Protein AF-A0AAD2HYV8-F1 (afdb_monomer_lite)

Sequence (454 aa):
ITWHCVPSVLLSLTHALSFTTLLLIHSFTIISLTLAAILPLAHAAAHLPRTGLDARPHAATNVCACIGGVIRVDGTDCGTLEPESLCACVSTVADAVASVSLAPIKAALAVGGAAAEAELVASLTAKIQSSPKKRTCAHPPHSVPVCSHEDLCGFTCRSGFELSNGLCFPVAASTGADAAVDAVDAVAAVAASVDASTSVAVSVAANVCACVSGPLSVKGKSCGSIAPEDELCACVGALAGVVAKSALAPIKVALSLASEADVVASLTAMISATAEGERKKTCSFPAHAVSSCSPKNICGFSCLSGFKLANGVCVAVDADVGTAVSLAGNVCGCISGPVSVRGNDCGSIPPAQELCTCVSSLSGLVAVSTLAPIQAARSFAADVEIVASLTAMIAAAHESDRQTCTFPAHATPSCSRENLCGFTCLPGHKLHAGLCVDGGLLGLGFGLGFGISL

Radius of gyration: 34.09 Å; chains: 1; bounding box: 91×84×114 Å

Secondary structure (DSSP, 8-state):
--SSSSHHHHHHHHHHHHHHHHHHHHHHHHHHHHHHHHHHHHHHHT-----SSS----PEEEEEEEEEEEEEETTEEEEEEEEEEEEEEGGGHHHHHHH---HHHHHHHHHHHHHHHHHHHHHHHHHHHH-TT-EEEEEPTTEEE---SS-TT-EEEPTTEEEETTEEEE-------TTSSSSTTTHHHHTTS-------------EEEEEE-EEEEETTEEEEEE-TTS-EEEEGGGHHHHHHH---HHHHHHHHHS-HHHHHHHHHHHHHHSPSBTTEEEE---TTEEE--BTTBTT-EEEPTTEEEETTEEEETTS-TTS----S-EEEEEE-EEEEETTEEEEEE-GGG-EEEEGGGHHHHHHH---HHHHHHHTTS-HHHHHHHHHHHHHHS-GGGEEEE---TTEEE---SS-TT-EEEPTTEEEETTEEEETTTTTSS---------

pLDDT: mean 81.9, std 19.96, range [27.5, 98.06]

Foldseek 3Di:
DPDPPPPVVVVVVVVVVVVVVVVVVVVVVVVVVVVVVVVVVVVVVVPDPPPDDPPQPFFDKWKKFQFWAFQDFPNDTLDTGDGSNDIDILVCLLVCLVPPPDNSSVSQCVPPPPSSSVRSSVRVSVRSVPPPGMDTEGAAPQWDADADPVHRRDIDGHPQWDDDPRHTHGDDPPPPPPVPPPCPVVVVVPVVDDPDDDDPDPDLDFWKWFFFWFWQDFPNHTLGTQDPVNTDTDTLVCQLVCLVPPPDSSSVSVVVVDPSVRSSVSVVVRSVPDDPDLGIDGEGAAPQWDQPADSVHSNDTAGHPQWHDDPRHTDGPVPPLVQWPQPQFWKKFWFWFWQDFPNDTLDIRHPVRTDTGTLVCQLVCLVDPPPSSSVSCVVPDDSVRSSVSVVVRSVPDDPLGMDGEGAGPQWDADADSVRSRDTDGHPQFDDDPRHTHGPVPVPPPDPDDDDDDD

Structure (mmCIF, N/CA/C/O backbone):
data_AF-A0AAD2HYV8-F1
#
_entry.id   AF-A0AAD2HYV8-F1
#
loop_
_atom_site.group_PDB
_atom_site.id
_atom_site.type_symbol
_atom_site.label_atom_id
_atom_site.label_alt_id
_atom_site.label_comp_id
_atom_site.label_asym_id
_atom_site.label_entity_id
_atom_site.label_seq_id
_atom_site.pdbx_PDB_ins_code
_atom_site.Cartn_x
_atom_site.Cartn_y
_atom_site.Cartn_z
_atom_site.occupancy
_atom_site.B_iso_or_equiv
_atom_site.auth_seq_id
_atom_site.auth_comp_id
_atom_site.auth_asym_id
_atom_site.auth_atom_id
_atom_site.pdbx_PDB_model_num
ATOM 1 N N . ILE A 1 1 ? 42.297 -59.292 -77.926 1.00 52.31 1 ILE A N 1
ATOM 2 C CA . ILE A 1 1 ? 40.988 -58.836 -77.383 1.00 52.31 1 ILE A CA 1
ATOM 3 C C . ILE A 1 1 ? 41.038 -58.553 -75.866 1.00 52.31 1 ILE A C 1
ATOM 5 O O . ILE A 1 1 ? 40.047 -58.130 -75.300 1.00 52.31 1 ILE A O 1
ATOM 9 N N . THR A 1 2 ? 42.189 -58.629 -75.188 1.00 48.88 2 THR A N 1
ATOM 10 C CA . THR A 1 2 ? 42.237 -58.474 -73.718 1.00 48.88 2 THR A CA 1
ATOM 11 C C . THR A 1 2 ? 43.272 -57.463 -73.217 1.00 48.88 2 THR A C 1
ATOM 13 O O . THR A 1 2 ? 43.989 -57.787 -72.292 1.00 48.88 2 THR A O 1
ATOM 16 N N . TRP A 1 3 ? 43.387 -56.250 -73.780 1.00 48.12 3 TRP A N 1
ATOM 17 C CA . TRP A 1 3 ? 44.307 -55.227 -73.217 1.00 48.12 3 TRP A CA 1
ATOM 18 C C . TRP A 1 3 ? 43.828 -53.757 -73.290 1.00 48.12 3 TRP A C 1
ATOM 20 O O . TRP A 1 3 ? 44.603 -52.849 -73.008 1.00 48.12 3 TRP A O 1
ATOM 30 N N . HIS A 1 4 ? 42.550 -53.482 -73.591 1.00 49.81 4 HIS A N 1
ATOM 31 C CA . HIS A 1 4 ? 42.052 -52.096 -73.734 1.00 49.81 4 HIS A CA 1
ATOM 32 C C . HIS A 1 4 ? 40.896 -51.671 -72.806 1.00 49.81 4 HIS A C 1
ATOM 34 O O . HIS A 1 4 ? 40.337 -50.599 -72.999 1.00 49.81 4 HIS A O 1
ATOM 40 N N . CYS A 1 5 ? 40.579 -52.424 -71.745 1.00 50.94 5 CYS A N 1
ATOM 41 C CA . CYS A 1 5 ? 39.487 -52.068 -70.815 1.00 50.94 5 CYS A CA 1
ATOM 42 C C . CYS A 1 5 ? 39.925 -51.786 -69.365 1.00 50.94 5 CYS A C 1
ATOM 44 O O . CYS A 1 5 ? 39.102 -51.843 -68.458 1.00 50.94 5 CYS A O 1
ATOM 46 N N . VAL A 1 6 ? 41.202 -51.483 -69.117 1.00 53.66 6 VAL A N 1
ATOM 47 C CA . VAL A 1 6 ? 41.720 -51.247 -67.753 1.00 53.66 6 VAL A CA 1
ATOM 48 C C . VAL A 1 6 ? 41.729 -49.768 -67.291 1.00 53.66 6 VAL A C 1
ATOM 50 O O . VAL A 1 6 ? 41.527 -49.545 -66.096 1.00 53.66 6 VAL A O 1
ATOM 53 N N . PRO A 1 7 ? 41.876 -48.721 -68.139 1.00 54.72 7 PRO A N 1
ATOM 54 C CA . PRO A 1 7 ? 42.075 -47.365 -67.608 1.00 54.72 7 PRO A CA 1
ATOM 55 C C . PRO A 1 7 ? 40.797 -46.707 -67.053 1.00 54.72 7 PRO A C 1
ATOM 57 O O . PRO A 1 7 ? 40.880 -45.894 -66.136 1.00 54.72 7 PRO A O 1
ATOM 60 N N . SER A 1 8 ? 39.607 -47.081 -67.534 1.00 55.28 8 SER A N 1
ATOM 61 C CA . SER A 1 8 ? 38.344 -46.465 -67.088 1.00 55.28 8 SER A CA 1
ATOM 62 C C . SER A 1 8 ? 37.888 -46.935 -65.700 1.00 55.28 8 SER A C 1
ATOM 64 O O . SER A 1 8 ? 37.249 -46.178 -64.970 1.00 55.28 8 SER A O 1
ATOM 66 N N . VAL A 1 9 ? 38.245 -48.162 -65.307 1.00 56.88 9 VAL A N 1
ATOM 67 C CA . VAL A 1 9 ? 37.869 -48.723 -63.998 1.00 56.88 9 VAL A CA 1
ATOM 68 C C . VAL A 1 9 ? 38.744 -48.140 -62.886 1.00 56.88 9 VAL A C 1
ATOM 70 O O . VAL A 1 9 ? 38.232 -47.779 -61.829 1.00 56.88 9 VAL A O 1
ATOM 73 N N . LEU A 1 10 ? 40.042 -47.948 -63.144 1.00 57.34 10 LEU A N 1
ATOM 74 C CA . LEU A 1 10 ? 40.961 -47.323 -62.186 1.00 57.34 10 LEU A CA 1
ATOM 75 C C . LEU A 1 10 ? 40.624 -45.847 -61.927 1.00 57.34 10 LEU A C 1
ATOM 77 O O . LEU A 1 10 ? 40.720 -45.401 -60.787 1.00 57.34 10 LEU A O 1
ATOM 81 N N . LEU A 1 11 ? 40.159 -45.110 -62.944 1.00 61.50 11 LEU A N 1
ATOM 82 C CA . LEU A 1 11 ? 39.772 -43.703 -62.791 1.00 61.50 11 LEU A CA 1
ATOM 83 C C . LEU A 1 11 ? 38.451 -43.517 -62.019 1.00 61.50 11 LEU A C 1
ATOM 85 O O . LEU A 1 11 ? 38.275 -42.512 -61.332 1.00 61.50 11 LEU A O 1
ATOM 89 N N . SER A 1 12 ? 37.526 -44.480 -62.098 1.00 60.19 12 SER A N 1
ATOM 90 C CA . SER A 1 12 ? 36.314 -44.466 -61.261 1.00 60.19 12 SER A CA 1
ATOM 91 C C . SER A 1 12 ? 36.615 -44.835 -59.810 1.00 60.19 12 SER A C 1
ATOM 93 O O . SER A 1 12 ? 36.029 -44.258 -58.894 1.00 60.19 12 SER A O 1
ATOM 95 N N . LEU A 1 13 ? 37.563 -45.752 -59.579 1.00 62.78 13 LEU A N 1
ATOM 96 C CA . LEU A 1 13 ? 37.940 -46.154 -58.224 1.00 62.78 13 LEU A CA 1
ATOM 97 C C . LEU A 1 13 ? 38.614 -45.012 -57.447 1.00 62.78 13 LEU A C 1
ATOM 99 O O . LEU A 1 13 ? 38.342 -44.832 -56.262 1.00 62.78 13 LEU A O 1
ATOM 103 N N . THR A 1 14 ? 39.451 -44.204 -58.105 1.00 67.31 14 THR A N 1
ATOM 104 C CA . THR A 1 14 ? 40.120 -43.063 -57.457 1.00 67.31 14 THR A CA 1
ATOM 105 C C . THR A 1 14 ? 39.146 -41.948 -57.078 1.00 67.31 14 THR A C 1
ATOM 107 O O . THR A 1 14 ? 39.266 -41.386 -55.989 1.00 67.31 14 THR A O 1
ATOM 110 N N . HIS A 1 15 ? 38.126 -41.676 -57.899 1.00 71.00 15 HIS A N 1
ATOM 111 C CA . HIS A 1 15 ? 37.078 -40.709 -57.552 1.00 71.00 15 HIS A CA 1
ATOM 112 C C . HIS A 1 15 ? 36.186 -41.198 -56.404 1.00 71.00 15 HIS A C 1
ATOM 114 O O . HIS A 1 15 ? 35.858 -40.417 -55.511 1.00 71.00 15 HIS A O 1
ATOM 120 N N . ALA A 1 16 ? 35.852 -42.492 -56.368 1.00 68.25 16 ALA A N 1
ATOM 121 C CA . ALA A 1 16 ? 35.064 -43.067 -55.277 1.00 68.25 16 ALA A CA 1
ATOM 122 C C . ALA A 1 16 ? 35.803 -43.001 -53.926 1.00 68.25 16 ALA A C 1
ATOM 124 O O . ALA A 1 16 ? 35.199 -42.664 -52.903 1.00 68.25 16 ALA A O 1
ATOM 125 N N . LEU A 1 17 ? 37.118 -43.253 -53.924 1.00 72.06 17 LEU A N 1
ATOM 126 C CA . LEU A 1 17 ? 37.965 -43.164 -52.727 1.00 72.06 17 LEU A CA 1
ATOM 127 C C . LEU A 1 17 ? 38.175 -41.714 -52.260 1.00 72.06 17 LEU A C 1
ATOM 129 O O . LEU A 1 17 ? 38.188 -41.444 -51.057 1.00 72.06 17 LEU A O 1
ATOM 133 N N . SER A 1 18 ? 38.279 -40.760 -53.190 1.00 73.62 18 SER A N 1
ATOM 134 C CA . SER A 1 18 ? 38.386 -39.335 -52.850 1.00 73.62 18 SER A CA 1
ATOM 135 C C . SER A 1 18 ? 37.094 -38.774 -52.250 1.00 73.62 18 SER A C 1
ATOM 137 O O . SER A 1 18 ? 37.146 -37.900 -51.390 1.00 73.62 18 SER A O 1
ATOM 139 N N . PHE A 1 19 ? 35.930 -39.263 -52.680 1.00 74.31 19 PHE A N 1
ATOM 140 C CA . PHE A 1 19 ? 34.647 -38.776 -52.173 1.00 74.31 19 PHE A CA 1
ATOM 141 C C . PHE A 1 19 ? 34.331 -39.331 -50.777 1.00 74.31 19 PHE A C 1
ATOM 143 O O . PHE A 1 19 ? 33.863 -38.608 -49.897 1.00 74.31 19 PHE A O 1
ATOM 150 N N . THR A 1 20 ? 34.654 -40.604 -50.538 1.00 78.00 20 THR A N 1
ATOM 151 C CA . THR A 1 20 ? 34.479 -41.236 -49.219 1.00 78.00 20 THR A CA 1
ATOM 152 C C . THR A 1 20 ? 35.410 -40.649 -48.162 1.00 78.00 20 THR A C 1
ATOM 154 O O . THR A 1 20 ? 34.986 -40.439 -47.026 1.00 78.00 20 THR A O 1
ATOM 157 N N . THR A 1 21 ? 36.647 -40.303 -48.523 1.00 79.44 21 THR A N 1
ATOM 158 C CA . THR A 1 21 ? 37.570 -39.613 -47.606 1.00 79.44 21 THR A CA 1
ATOM 159 C C . THR A 1 21 ? 37.091 -38.205 -47.250 1.00 79.44 21 THR A C 1
ATOM 161 O O . THR A 1 21 ? 37.141 -37.828 -46.080 1.00 79.44 21 THR A O 1
ATOM 164 N N . LEU A 1 22 ? 36.535 -37.453 -48.204 1.00 78.06 22 LEU A N 1
ATOM 165 C CA . LEU A 1 22 ? 35.983 -36.118 -47.942 1.00 78.06 22 LEU A CA 1
ATOM 166 C C . LEU A 1 22 ? 34.762 -36.151 -47.008 1.00 78.06 22 LEU A C 1
ATOM 168 O O . LEU A 1 22 ? 34.656 -35.320 -46.103 1.00 78.06 22 LEU A O 1
ATOM 172 N N . LEU A 1 23 ? 33.880 -37.142 -47.179 1.00 78.69 23 LEU A N 1
ATOM 173 C CA . LEU A 1 23 ? 32.728 -37.361 -46.298 1.00 78.69 23 LEU A CA 1
ATOM 174 C C . LEU A 1 23 ? 33.149 -37.737 -44.873 1.00 78.69 23 LEU A C 1
ATOM 176 O O . LEU A 1 23 ? 32.560 -37.243 -43.911 1.00 78.69 23 LEU A O 1
ATOM 180 N N . LEU A 1 24 ? 34.193 -38.556 -44.716 1.00 81.88 24 LEU A N 1
ATOM 181 C CA . LEU A 1 24 ? 34.731 -38.900 -43.397 1.00 81.88 24 LEU A CA 1
ATOM 182 C C . LEU A 1 24 ? 35.338 -37.680 -42.691 1.00 81.88 24 LEU A C 1
ATOM 184 O O . LEU A 1 24 ? 35.101 -37.494 -41.498 1.00 81.88 24 LEU A O 1
ATOM 188 N N . ILE A 1 25 ? 36.041 -36.808 -43.420 1.00 82.81 25 ILE A N 1
ATOM 189 C CA . ILE A 1 25 ? 36.602 -35.561 -42.870 1.00 82.81 25 ILE A CA 1
ATOM 190 C C . ILE A 1 25 ? 35.484 -34.590 -42.450 1.00 82.81 25 ILE A C 1
ATOM 192 O O . ILE A 1 25 ? 35.555 -34.000 -41.369 1.00 82.81 25 ILE A O 1
ATOM 196 N N . HIS A 1 26 ? 34.422 -34.457 -43.251 1.00 80.12 26 HIS A N 1
ATOM 197 C CA . HIS A 1 26 ? 33.252 -33.647 -42.883 1.00 80.12 26 HIS A CA 1
ATOM 198 C C . HIS A 1 26 ? 32.516 -34.213 -41.661 1.00 80.12 26 HIS A C 1
ATOM 200 O O . HIS A 1 26 ? 32.130 -33.472 -40.763 1.00 80.12 26 HIS A O 1
ATOM 206 N N . SER A 1 27 ? 32.388 -35.535 -41.570 1.00 79.31 27 SER A N 1
ATOM 207 C CA . SER A 1 27 ? 31.746 -36.183 -40.421 1.00 79.31 27 SER A CA 1
ATOM 208 C C . SER A 1 27 ? 32.544 -35.954 -39.131 1.00 79.31 27 SER A C 1
ATOM 210 O O . SER A 1 27 ? 31.972 -35.613 -38.097 1.00 79.31 27 SER A O 1
ATOM 212 N N . PHE A 1 28 ? 33.875 -36.064 -39.191 1.00 79.31 28 PHE A N 1
ATOM 213 C CA . PHE A 1 28 ? 34.749 -35.832 -38.037 1.00 79.31 28 PHE A CA 1
ATOM 214 C C . PHE A 1 28 ? 34.753 -34.375 -37.569 1.00 79.31 28 PHE A C 1
ATOM 216 O O . PHE A 1 28 ? 34.786 -34.116 -36.364 1.00 79.31 28 PHE A O 1
ATOM 223 N N . THR A 1 29 ? 34.702 -33.421 -38.499 1.00 77.69 29 THR A N 1
ATOM 224 C CA . THR A 1 29 ? 34.656 -31.990 -38.164 1.00 77.69 29 THR A CA 1
ATOM 225 C C . THR A 1 29 ? 33.322 -31.600 -37.538 1.00 77.69 29 THR A C 1
ATOM 227 O O . THR A 1 29 ? 33.330 -30.902 -36.526 1.00 77.69 29 THR A O 1
ATOM 230 N N . ILE A 1 30 ? 32.197 -32.125 -38.039 1.00 80.69 30 ILE A N 1
ATOM 231 C CA . ILE A 1 30 ? 30.873 -31.915 -37.431 1.00 80.69 30 ILE A CA 1
ATOM 232 C C . ILE A 1 30 ? 30.832 -32.497 -36.014 1.00 80.69 30 ILE A C 1
ATOM 234 O O . ILE A 1 30 ? 30.471 -31.780 -35.084 1.00 80.69 30 ILE A O 1
ATOM 238 N N . ILE A 1 31 ? 31.277 -33.748 -35.827 1.00 81.12 31 ILE A N 1
ATOM 239 C CA . ILE A 1 31 ? 31.290 -34.400 -34.507 1.00 81.12 31 ILE A CA 1
ATOM 240 C C . ILE A 1 31 ? 32.152 -33.604 -33.521 1.00 81.12 31 ILE A C 1
ATOM 242 O O . ILE A 1 31 ? 31.713 -33.346 -32.399 1.00 81.12 31 ILE A O 1
ATOM 246 N N . SER A 1 32 ? 33.335 -33.154 -33.948 1.00 75.75 32 SER A N 1
ATOM 247 C CA . SER A 1 32 ? 34.246 -32.363 -33.111 1.00 75.75 32 SER A CA 1
ATOM 248 C C . SER A 1 32 ? 33.650 -31.006 -32.721 1.00 75.75 32 SER A C 1
ATOM 250 O O . SER A 1 32 ? 33.804 -30.590 -31.573 1.00 75.75 32 SER A O 1
ATOM 252 N N . LEU A 1 33 ? 32.917 -30.344 -33.628 1.00 73.69 33 LEU A N 1
ATOM 253 C CA . LEU A 1 33 ? 32.222 -29.085 -33.335 1.00 73.69 33 LEU A CA 1
ATOM 254 C C . LEU A 1 33 ? 31.091 -29.283 -32.319 1.00 73.69 33 LEU A C 1
ATOM 256 O O . LEU A 1 33 ? 30.983 -28.516 -31.364 1.00 73.69 33 LEU A O 1
ATOM 260 N N . THR A 1 34 ? 30.280 -30.334 -32.479 1.00 73.88 34 THR A N 1
ATOM 261 C CA . THR A 1 34 ? 29.233 -30.665 -31.501 1.00 73.88 34 THR A CA 1
ATOM 262 C C . THR A 1 34 ? 29.820 -31.028 -30.141 1.00 73.88 34 THR A C 1
ATOM 264 O O . THR A 1 34 ? 29.310 -30.573 -29.122 1.00 73.88 34 THR A O 1
ATOM 267 N N . LEU A 1 35 ? 30.921 -31.782 -30.091 1.00 67.94 35 LEU A N 1
ATOM 268 C CA . LEU A 1 35 ? 31.543 -32.161 -28.822 1.00 67.94 35 LEU A CA 1
ATOM 269 C C . LEU A 1 35 ? 32.152 -30.948 -28.102 1.00 67.94 35 LEU A C 1
ATOM 271 O O . LEU A 1 35 ? 31.995 -30.819 -26.889 1.00 67.94 35 LEU A O 1
ATOM 275 N N . ALA A 1 36 ? 32.778 -30.030 -28.846 1.00 67.50 36 ALA A N 1
ATOM 276 C CA . ALA A 1 36 ? 33.325 -28.784 -28.311 1.00 67.50 36 ALA A CA 1
ATOM 277 C C . ALA A 1 36 ? 32.238 -27.820 -27.802 1.00 67.50 36 ALA A C 1
ATOM 279 O O . ALA A 1 36 ? 32.492 -27.070 -26.864 1.00 67.50 36 ALA A O 1
ATOM 280 N N . ALA A 1 37 ? 31.027 -27.867 -28.367 1.00 61.81 37 ALA A N 1
ATOM 281 C CA . ALA A 1 37 ? 29.888 -27.083 -27.891 1.00 61.81 37 ALA A CA 1
ATOM 282 C C . ALA A 1 37 ? 29.234 -27.677 -26.628 1.00 61.81 37 ALA A C 1
ATOM 284 O O . ALA A 1 37 ? 28.757 -26.931 -25.778 1.00 61.81 37 ALA A O 1
ATOM 285 N N . ILE A 1 38 ? 29.233 -29.005 -26.467 1.00 63.50 38 ILE A N 1
ATOM 286 C CA . ILE A 1 38 ? 28.561 -29.683 -25.341 1.00 63.50 38 ILE A CA 1
ATOM 287 C C . ILE A 1 38 ? 29.445 -29.725 -24.079 1.00 63.50 38 ILE A C 1
ATOM 289 O O . ILE A 1 38 ? 28.937 -29.626 -22.959 1.00 63.50 38 ILE A O 1
ATOM 293 N N . LEU A 1 39 ? 30.770 -29.824 -24.230 1.00 53.75 39 LEU A N 1
ATOM 294 C CA . LEU A 1 39 ? 31.708 -29.899 -23.101 1.00 53.75 39 LEU A CA 1
ATOM 295 C C . LEU A 1 39 ? 31.663 -28.698 -22.124 1.00 53.75 39 LEU A C 1
ATOM 297 O O . LEU A 1 39 ? 31.677 -28.942 -20.914 1.00 53.75 39 LEU A O 1
ATOM 301 N N . PRO A 1 40 ? 31.564 -27.426 -22.569 1.00 53.62 40 PRO A N 1
ATOM 302 C CA . PRO A 1 40 ? 31.455 -26.293 -21.649 1.00 53.62 40 PRO A CA 1
ATOM 303 C C . PRO A 1 40 ? 30.097 -26.227 -20.930 1.00 53.62 40 PRO A C 1
ATOM 305 O O . PRO A 1 40 ? 30.050 -25.769 -19.789 1.00 53.62 40 PRO A O 1
ATOM 308 N N . LEU A 1 41 ? 29.012 -26.752 -21.520 1.00 51.41 41 LEU A N 1
ATOM 309 C CA . LEU A 1 41 ? 27.714 -26.848 -20.836 1.00 51.41 41 LEU A CA 1
ATOM 310 C C . LEU A 1 41 ? 27.728 -27.896 -19.713 1.00 51.41 41 LEU A C 1
ATOM 312 O O . LEU A 1 41 ? 27.155 -27.667 -18.648 1.00 51.41 41 LEU A O 1
ATOM 316 N N . ALA A 1 42 ? 28.425 -29.018 -19.907 1.00 47.78 42 ALA A N 1
ATOM 317 C CA . ALA A 1 42 ? 28.565 -30.044 -18.873 1.00 47.78 42 ALA A CA 1
ATOM 318 C C . ALA A 1 42 ? 29.462 -29.587 -17.703 1.00 47.78 42 ALA A C 1
ATOM 320 O O . ALA A 1 42 ? 29.189 -29.927 -16.552 1.00 47.78 42 ALA A O 1
ATOM 321 N N . HIS A 1 43 ? 30.495 -28.777 -17.970 1.00 46.19 43 HIS A N 1
ATOM 322 C CA . HIS A 1 43 ? 31.354 -28.209 -16.921 1.00 46.19 43 HIS A CA 1
ATOM 323 C C . HIS A 1 43 ? 30.668 -27.088 -16.121 1.00 46.19 43 HIS A C 1
ATOM 325 O O . HIS A 1 43 ? 30.900 -26.972 -14.918 1.00 46.19 43 HIS A O 1
ATOM 331 N N . ALA A 1 44 ? 29.778 -26.307 -16.743 1.00 47.34 44 ALA A N 1
ATOM 332 C CA . ALA A 1 44 ? 28.995 -25.282 -16.048 1.00 47.34 44 ALA A CA 1
ATOM 333 C C . ALA A 1 44 ? 27.945 -25.879 -15.088 1.00 47.34 44 ALA A C 1
ATOM 335 O O . ALA A 1 44 ? 27.681 -25.309 -14.031 1.00 47.34 44 ALA A O 1
ATOM 336 N N . ALA A 1 45 ? 27.396 -27.059 -15.399 1.00 47.47 45 ALA A N 1
ATOM 337 C CA . ALA A 1 45 ? 26.436 -27.745 -14.530 1.00 47.47 45 ALA A CA 1
ATOM 338 C C . ALA A 1 45 ? 27.077 -28.380 -13.275 1.00 47.47 45 ALA A C 1
ATOM 340 O O . ALA A 1 45 ? 26.392 -28.584 -12.273 1.00 47.47 45 ALA A O 1
ATOM 341 N N . ALA A 1 46 ? 28.383 -28.671 -13.298 1.00 42.97 46 ALA A N 1
ATOM 342 C CA . ALA A 1 46 ? 29.084 -29.346 -12.201 1.00 42.97 46 ALA A CA 1
ATOM 343 C C . ALA A 1 46 ? 29.620 -28.401 -11.102 1.00 42.97 46 ALA A C 1
ATOM 345 O O . ALA A 1 46 ? 30.015 -28.873 -10.037 1.00 42.97 46 ALA A O 1
ATOM 346 N N . HIS A 1 47 ? 29.612 -27.080 -11.328 1.00 38.44 47 HIS A N 1
ATOM 347 C CA . HIS A 1 47 ? 30.217 -26.085 -10.429 1.00 38.44 47 HIS A CA 1
ATOM 348 C C . HIS A 1 47 ? 29.247 -25.034 -9.868 1.00 38.44 47 HIS A C 1
ATOM 350 O O . HIS A 1 47 ? 29.683 -23.974 -9.426 1.00 38.44 47 HIS A O 1
ATOM 356 N N . LEU A 1 48 ? 27.944 -25.325 -9.801 1.00 34.72 48 LEU A N 1
ATOM 357 C CA . LEU A 1 48 ? 27.037 -24.509 -8.987 1.00 34.72 48 LEU A CA 1
ATOM 358 C C . LEU A 1 48 ? 27.412 -24.662 -7.496 1.00 34.72 48 LEU A C 1
ATOM 360 O O . LEU A 1 48 ? 27.321 -25.772 -6.959 1.00 34.72 48 LEU A O 1
ATOM 364 N N . PRO A 1 49 ? 27.848 -23.590 -6.805 1.00 37.12 49 PRO A N 1
ATOM 365 C CA . PRO A 1 49 ? 28.185 -23.665 -5.394 1.00 37.12 49 PRO A CA 1
ATOM 366 C C . PRO A 1 49 ? 26.922 -23.981 -4.590 1.00 37.12 49 PRO A C 1
ATOM 368 O O . PRO A 1 49 ? 25.937 -23.246 -4.585 1.00 37.12 49 PRO A O 1
ATOM 371 N N . ARG A 1 50 ? 26.963 -25.113 -3.891 1.00 40.41 50 ARG A N 1
ATOM 372 C CA . ARG A 1 50 ? 25.897 -25.653 -3.041 1.00 40.41 50 ARG A CA 1
ATOM 373 C C . ARG A 1 50 ? 25.849 -24.930 -1.682 1.00 40.41 50 ARG A C 1
ATOM 375 O O . ARG A 1 50 ? 25.789 -25.575 -0.644 1.00 40.41 50 ARG A O 1
ATOM 382 N N . THR A 1 51 ? 25.927 -23.599 -1.675 1.00 39.25 51 THR A N 1
ATOM 383 C CA . THR A 1 51 ? 26.111 -22.765 -0.468 1.00 39.25 51 THR A CA 1
ATOM 384 C C . THR A 1 51 ? 24.878 -21.921 -0.126 1.00 39.25 51 THR A C 1
ATOM 386 O O . THR A 1 51 ? 25.010 -20.753 0.222 1.00 39.25 51 THR A O 1
ATOM 389 N N . GLY A 1 52 ? 23.670 -22.488 -0.238 1.00 39.06 52 GLY A N 1
ATOM 390 C CA . GLY A 1 52 ? 22.422 -21.760 0.054 1.00 39.06 52 GLY A CA 1
ATOM 391 C C . GLY A 1 52 ? 21.327 -22.547 0.780 1.00 39.06 52 GLY A C 1
ATOM 392 O O . GLY A 1 52 ? 20.250 -22.006 0.994 1.00 39.06 52 GLY A O 1
ATOM 393 N N . LEU A 1 53 ? 21.562 -23.808 1.160 1.00 39.88 53 LEU A N 1
ATOM 394 C CA . LEU A 1 53 ? 20.516 -24.684 1.718 1.00 39.88 53 LEU A CA 1
ATOM 395 C C . LEU A 1 53 ? 20.476 -24.761 3.255 1.00 39.88 53 LEU A C 1
ATOM 397 O O . LEU A 1 53 ? 19.551 -25.368 3.787 1.00 39.88 53 LEU A O 1
ATOM 401 N N . ASP A 1 54 ? 21.409 -24.118 3.967 1.00 37.19 54 ASP A N 1
ATOM 402 C CA . ASP A 1 54 ? 21.512 -24.247 5.433 1.00 37.19 54 ASP A CA 1
ATOM 403 C C . ASP A 1 54 ? 21.076 -23.014 6.240 1.00 37.19 54 ASP A C 1
ATOM 405 O O . ASP A 1 54 ? 20.999 -23.080 7.467 1.00 37.19 54 ASP A O 1
ATOM 409 N N . ALA A 1 55 ? 20.680 -21.913 5.596 1.00 39.66 55 ALA A N 1
ATOM 410 C CA . ALA A 1 55 ? 19.969 -20.844 6.292 1.00 39.66 55 ALA A CA 1
ATOM 411 C C . ALA A 1 55 ? 18.478 -21.201 6.359 1.00 39.66 55 ALA A C 1
ATOM 413 O O . ALA A 1 55 ? 17.673 -20.681 5.591 1.00 39.66 55 ALA A O 1
ATOM 414 N N . ARG A 1 56 ? 18.095 -22.132 7.248 1.00 45.53 56 ARG A N 1
ATOM 415 C CA . ARG A 1 56 ? 16.674 -22.339 7.568 1.00 45.53 56 ARG A CA 1
ATOM 416 C C . ARG A 1 56 ? 16.127 -21.005 8.083 1.00 45.53 56 ARG A C 1
ATOM 418 O O . ARG A 1 56 ? 16.558 -20.587 9.159 1.00 45.53 56 ARG A O 1
ATOM 425 N N . PRO A 1 57 ? 15.202 -20.337 7.373 1.00 53.91 57 PRO A N 1
ATOM 426 C CA . PRO A 1 57 ? 14.567 -19.146 7.912 1.00 53.91 57 PRO A CA 1
ATOM 427 C C . PRO A 1 57 ? 13.913 -19.531 9.241 1.00 53.91 57 PRO A C 1
ATOM 429 O O . PRO A 1 57 ? 13.157 -20.504 9.314 1.00 53.91 57 PRO A O 1
ATOM 432 N N . HIS A 1 58 ? 14.281 -18.828 10.313 1.00 54.91 58 HIS A N 1
ATOM 433 C CA . HIS A 1 58 ? 13.764 -19.114 11.644 1.00 54.91 58 HIS A CA 1
ATOM 434 C C . HIS A 1 58 ? 12.245 -18.934 11.627 1.00 54.91 58 HIS A C 1
ATOM 436 O O . HIS A 1 58 ? 11.743 -17.825 11.455 1.00 54.91 58 HIS A O 1
ATOM 442 N N . ALA A 1 59 ? 11.517 -20.041 11.781 1.00 76.44 59 ALA A N 1
ATOM 443 C CA . ALA A 1 59 ? 10.078 -20.013 11.983 1.00 76.44 59 ALA A CA 1
ATOM 444 C C . ALA A 1 59 ? 9.775 -19.117 13.190 1.00 76.44 59 ALA A C 1
ATOM 446 O O . ALA A 1 59 ? 10.353 -19.301 14.266 1.00 76.44 59 ALA A O 1
ATOM 447 N N . ALA A 1 60 ? 8.889 -18.139 13.014 1.00 85.94 60 ALA A N 1
ATOM 448 C CA . ALA A 1 60 ? 8.488 -17.272 14.107 1.00 85.94 60 ALA A CA 1
ATOM 449 C C . ALA A 1 60 ? 7.692 -18.106 15.121 1.00 85.94 60 ALA A C 1
ATOM 451 O O . ALA A 1 60 ? 6.655 -18.687 14.787 1.00 85.94 60 ALA A O 1
ATOM 452 N N . THR A 1 61 ? 8.186 -18.192 16.355 1.00 94.25 61 THR A N 1
ATOM 453 C CA . THR A 1 61 ? 7.466 -18.840 17.454 1.00 94.25 61 THR A CA 1
ATOM 454 C C . THR A 1 61 ? 6.511 -17.852 18.106 1.00 94.25 61 THR A C 1
ATOM 456 O O . THR A 1 61 ? 6.921 -16.759 18.493 1.00 94.25 61 THR A O 1
ATOM 459 N N . ASN A 1 62 ? 5.255 -18.249 18.270 1.00 96.12 62 ASN A N 1
ATOM 460 C CA . ASN A 1 62 ? 4.190 -17.433 18.839 1.00 96.12 62 ASN A CA 1
ATOM 461 C C . ASN A 1 62 ? 3.433 -18.209 19.917 1.00 96.12 62 ASN A C 1
ATOM 463 O O . ASN A 1 62 ? 3.452 -19.436 19.916 1.00 96.12 62 ASN A O 1
ATOM 467 N N . VAL A 1 63 ? 2.758 -17.515 20.830 1.00 97.88 63 VAL A N 1
ATOM 468 C CA . VAL A 1 63 ? 1.897 -18.150 21.838 1.00 97.88 63 VAL A CA 1
ATOM 469 C C . VAL A 1 63 ? 0.448 -17.849 21.488 1.00 97.88 63 VAL A C 1
ATOM 471 O O . VAL A 1 63 ? 0.072 -16.682 21.387 1.00 97.88 63 VAL A O 1
ATOM 474 N N . CYS A 1 64 ? -0.350 -18.896 21.308 1.00 98.06 64 CYS A N 1
ATOM 475 C CA . CYS A 1 64 ? -1.744 -18.813 20.885 1.00 98.06 64 CYS A CA 1
ATOM 476 C C . CYS A 1 64 ? -2.654 -19.503 21.901 1.00 98.06 64 CYS A C 1
ATOM 478 O O . CYS A 1 64 ? -2.290 -20.532 22.474 1.00 98.06 64 CYS A O 1
ATOM 480 N N . ALA A 1 65 ? -3.829 -18.931 22.152 1.00 97.94 65 ALA A N 1
ATOM 481 C CA . ALA A 1 65 ? -4.834 -19.507 23.039 1.00 97.94 65 ALA A CA 1
ATOM 482 C C . ALA A 1 65 ? -6.233 -18.994 22.681 1.00 97.94 65 ALA A C 1
ATOM 484 O O . ALA A 1 65 ? -6.382 -17.869 22.201 1.00 97.94 65 ALA A O 1
ATOM 485 N N . CYS A 1 66 ? -7.254 -19.787 23.003 1.00 96.75 66 CYS A N 1
ATOM 486 C CA . CYS A 1 66 ? -8.618 -19.288 23.138 1.00 96.75 66 CYS A CA 1
ATOM 487 C C . CYS A 1 66 ? -8.825 -18.803 24.574 1.00 96.75 66 CYS A C 1
ATOM 489 O O . CYS A 1 66 ? -8.493 -19.495 25.542 1.00 96.75 66 CYS A O 1
ATOM 491 N N . ILE A 1 67 ? -9.310 -17.575 24.711 1.00 95.50 67 ILE A N 1
ATOM 492 C CA . ILE A 1 67 ? -9.499 -16.890 25.984 1.00 95.50 67 ILE A CA 1
ATOM 493 C C . ILE A 1 67 ? -10.965 -16.506 26.164 1.00 95.50 67 ILE A C 1
ATOM 495 O O . ILE A 1 67 ? -11.712 -16.320 25.208 1.00 95.50 67 ILE A O 1
ATOM 499 N N . GLY A 1 68 ? -11.368 -16.398 27.426 1.00 94.06 68 GLY A N 1
ATOM 500 C CA . GLY A 1 68 ? -12.684 -15.926 27.831 1.00 94.06 68 GLY A CA 1
ATOM 501 C C . GLY A 1 68 ? -12.624 -15.197 29.173 1.00 94.06 68 GLY A C 1
ATOM 502 O O . GLY A 1 68 ? -11.548 -14.855 29.690 1.00 94.06 68 GLY A O 1
ATOM 503 N N . GLY A 1 69 ? -13.795 -14.973 29.757 1.00 94.00 69 GLY A N 1
ATOM 504 C CA . GLY A 1 69 ? -13.960 -14.321 31.050 1.00 94.00 69 GLY A CA 1
ATOM 505 C C . GLY A 1 69 ? -14.014 -12.797 30.963 1.00 94.00 69 GLY A C 1
ATOM 506 O O . GLY A 1 69 ? -14.133 -12.206 29.893 1.00 94.00 69 GLY A O 1
ATOM 507 N N . VAL A 1 70 ? -13.949 -12.153 32.126 1.00 93.12 70 VAL A N 1
ATOM 508 C CA . VAL A 1 70 ? -14.159 -10.705 32.254 1.00 93.12 70 VAL A CA 1
ATOM 509 C C . VAL A 1 70 ? -13.025 -9.924 31.586 1.00 93.12 70 VAL A C 1
ATOM 511 O O . VAL A 1 70 ? -11.847 -10.226 31.822 1.00 93.12 70 VAL A O 1
ATOM 514 N N . ILE A 1 71 ? -13.382 -8.941 30.757 1.00 92.50 71 ILE A N 1
ATOM 515 C CA . ILE A 1 71 ? -12.465 -7.937 30.209 1.00 92.50 71 ILE A CA 1
ATOM 516 C C . ILE A 1 71 ? -12.514 -6.709 31.113 1.00 92.50 71 ILE A C 1
ATOM 518 O O . ILE A 1 71 ? -13.591 -6.172 31.373 1.00 92.50 71 ILE A O 1
ATOM 522 N N . ARG A 1 72 ? -11.337 -6.263 31.553 1.00 88.81 72 ARG A N 1
ATOM 523 C CA . ARG A 1 72 ? -11.158 -5.030 32.317 1.00 88.81 72 ARG A CA 1
ATOM 524 C C . ARG A 1 72 ? -10.263 -4.066 31.561 1.00 88.81 72 ARG A C 1
ATOM 526 O O . ARG A 1 72 ? -9.234 -4.501 31.043 1.00 88.81 72 ARG A O 1
ATOM 533 N N . VAL A 1 73 ? -10.657 -2.799 31.550 1.00 88.00 73 VAL A N 1
ATOM 534 C CA . VAL A 1 73 ? -9.849 -1.655 31.112 1.00 88.00 73 VAL A CA 1
ATOM 535 C C . VAL A 1 73 ? -9.934 -0.607 32.216 1.00 88.00 73 VAL A C 1
ATOM 537 O O . VAL A 1 73 ? -11.035 -0.268 32.649 1.00 88.00 73 VAL A O 1
ATOM 540 N N . ASP A 1 74 ? -8.787 -0.180 32.734 1.00 87.69 74 ASP A N 1
ATOM 541 C CA . ASP A 1 74 ? -8.637 0.733 33.870 1.00 87.69 74 ASP A CA 1
ATOM 542 C C . ASP A 1 74 ? -9.482 0.314 35.088 1.00 87.69 74 ASP A C 1
ATOM 544 O O . ASP A 1 74 ? -10.249 1.074 35.677 1.00 87.69 74 ASP A O 1
ATOM 548 N N . GLY A 1 75 ? -9.449 -0.987 35.397 1.00 87.00 75 GLY A N 1
ATOM 549 C CA . GLY A 1 75 ? -10.2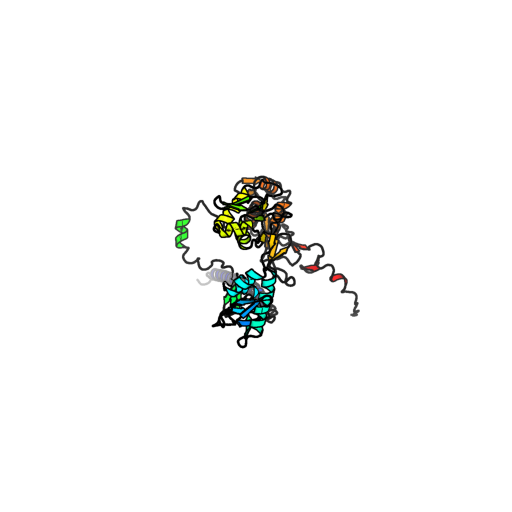24 -1.590 36.488 1.00 87.00 75 GLY A CA 1
ATOM 550 C C . GLY A 1 75 ? -11.742 -1.671 36.265 1.00 87.00 75 GLY A C 1
ATOM 551 O O . GLY A 1 75 ? -12.429 -2.294 37.075 1.00 87.00 75 GLY A O 1
ATOM 552 N N . THR A 1 76 ? -12.273 -1.115 35.174 1.00 87.75 76 THR A N 1
ATOM 553 C CA . THR A 1 76 ? -13.705 -1.150 34.845 1.00 87.75 76 THR A CA 1
ATOM 554 C C . THR A 1 76 ? -14.054 -2.434 34.094 1.00 87.75 76 THR A C 1
ATOM 556 O O . THR A 1 76 ? -13.403 -2.774 33.108 1.00 87.75 76 THR A O 1
ATOM 559 N N . ASP A 1 77 ? -15.098 -3.146 34.531 1.00 91.62 77 ASP A N 1
ATOM 560 C CA . ASP A 1 77 ? -15.606 -4.340 33.842 1.00 91.62 77 ASP A CA 1
ATOM 561 C C . ASP A 1 77 ? -16.341 -3.939 32.550 1.00 91.62 77 ASP A C 1
ATOM 563 O O . ASP A 1 77 ? -17.452 -3.411 32.580 1.00 91.62 77 ASP A O 1
ATOM 567 N N . CYS A 1 78 ? -15.737 -4.221 31.394 1.00 89.94 78 CYS A N 1
ATOM 568 C CA . CYS A 1 78 ? -16.295 -3.903 30.072 1.00 89.94 78 CYS A CA 1
ATOM 569 C C . CYS A 1 78 ? -17.232 -4.999 29.532 1.00 89.94 78 CYS A C 1
ATOM 571 O O . CYS A 1 78 ? -17.786 -4.878 28.440 1.00 89.94 78 CYS A O 1
ATOM 573 N N . GLY A 1 79 ? -17.387 -6.090 30.284 1.00 92.00 79 GLY A N 1
ATOM 574 C CA . GLY A 1 79 ? -18.200 -7.249 29.933 1.00 92.00 79 GLY A CA 1
ATOM 575 C C . GLY A 1 79 ? -17.446 -8.563 30.113 1.00 92.00 79 GLY A C 1
ATOM 576 O O . GLY A 1 79 ? -16.259 -8.595 30.444 1.00 92.00 79 GLY A O 1
ATOM 577 N N . THR A 1 80 ? -18.154 -9.667 29.888 1.00 94.25 80 THR A N 1
ATOM 578 C CA . THR A 1 80 ? -17.597 -11.021 29.968 1.00 94.25 80 THR A CA 1
ATOM 579 C C . THR A 1 80 ? -17.583 -11.634 28.577 1.00 94.25 80 THR A C 1
ATOM 581 O O . THR A 1 80 ? -18.602 -11.641 27.893 1.00 94.25 80 THR A O 1
ATOM 584 N N . LEU A 1 81 ? -16.421 -12.123 28.151 1.00 93.00 81 LEU A N 1
ATOM 585 C CA . LEU A 1 81 ? -16.315 -13.008 27.001 1.00 93.00 81 LEU A CA 1
ATOM 586 C C . LEU A 1 81 ? -16.784 -14.400 27.412 1.00 93.00 81 LEU A C 1
ATOM 588 O O . LEU A 1 81 ? -16.315 -14.926 28.427 1.00 93.00 81 LEU A O 1
ATOM 592 N N . GLU A 1 82 ? -17.651 -15.007 26.605 1.00 93.25 82 GLU A N 1
ATOM 593 C CA . GLU A 1 82 ? -17.977 -16.425 26.754 1.00 93.25 82 GLU A CA 1
ATOM 594 C C . GLU A 1 82 ? -16.679 -17.253 26.771 1.00 93.25 82 GLU A C 1
ATOM 596 O O . GLU A 1 82 ? -15.698 -16.865 26.113 1.00 93.25 82 GLU A O 1
ATOM 601 N N . PRO A 1 83 ? -16.622 -18.356 27.537 1.00 91.44 83 PRO A N 1
ATOM 602 C CA . PRO A 1 83 ? -15.444 -19.208 27.588 1.00 91.44 83 PRO A CA 1
ATOM 603 C C . PRO A 1 83 ? -14.972 -19.555 26.177 1.00 91.44 83 PRO A C 1
ATOM 605 O O . PRO A 1 83 ? -15.749 -20.037 25.362 1.00 91.44 83 PRO A O 1
ATOM 608 N N . GLU A 1 84 ? -13.696 -19.273 25.909 1.00 89.06 84 GLU A N 1
ATOM 609 C CA . GLU A 1 84 ? -13.016 -19.605 24.651 1.00 89.06 84 GLU A CA 1
ATOM 610 C C . GLU A 1 84 ? -13.525 -18.856 23.398 1.00 89.06 84 GLU A C 1
ATOM 612 O O . GLU A 1 84 ? -13.000 -19.047 22.308 1.00 89.06 84 GLU A O 1
ATOM 617 N N . SER A 1 85 ? -14.442 -17.895 23.545 1.00 91.44 85 SER A N 1
ATOM 618 C CA . SER A 1 85 ? -15.024 -17.147 22.414 1.00 91.44 85 SER A CA 1
ATOM 619 C C . SER A 1 85 ? -14.042 -16.320 21.575 1.00 91.44 85 SER A C 1
ATOM 621 O O . SER A 1 85 ? -14.393 -15.912 20.467 1.00 91.44 85 SER A O 1
ATOM 623 N N . LEU A 1 86 ? -12.829 -16.059 22.072 1.00 94.19 86 LEU A N 1
ATOM 624 C CA . LEU A 1 86 ? -11.796 -15.329 21.344 1.00 94.19 86 LEU A CA 1
ATOM 625 C C . LEU A 1 86 ? -10.502 -16.142 21.272 1.00 94.19 86 LEU A C 1
ATOM 627 O O . LEU A 1 86 ? -9.788 -16.271 22.265 1.00 94.19 86 LEU A O 1
ATOM 631 N N . CYS A 1 87 ? -10.170 -16.629 20.080 1.00 96.69 87 CYS A N 1
ATOM 632 C CA . CYS A 1 87 ? -8.913 -17.312 19.793 1.00 96.69 87 CYS A CA 1
ATOM 633 C C . CYS A 1 87 ? -7.945 -16.350 19.105 1.00 96.69 87 CYS A C 1
ATOM 635 O O . CYS A 1 87 ? -8.236 -15.823 18.034 1.00 96.69 87 CYS A O 1
ATOM 637 N N . ALA A 1 88 ? -6.789 -16.104 19.720 1.00 96.50 88 ALA A N 1
ATOM 638 C CA . ALA A 1 88 ? -5.775 -15.207 19.174 1.00 96.50 88 ALA A CA 1
ATOM 639 C C . ALA A 1 88 ? -4.360 -15.656 19.554 1.00 96.50 88 ALA A C 1
ATOM 641 O O . ALA A 1 88 ? -4.157 -16.419 20.505 1.00 96.50 88 ALA A O 1
ATOM 642 N N . CYS A 1 89 ? -3.379 -15.163 18.803 1.00 97.62 89 CYS A N 1
ATOM 643 C CA . CYS A 1 89 ? -1.966 -15.282 19.132 1.00 97.62 89 CYS A CA 1
ATOM 644 C C . CYS A 1 89 ? -1.441 -13.938 19.638 1.00 97.62 89 CYS A C 1
ATOM 646 O O . CYS A 1 89 ? -1.962 -12.889 19.263 1.00 97.62 89 CYS A O 1
ATOM 648 N N . VAL A 1 90 ? -0.385 -13.946 20.455 1.00 96.62 90 VAL A N 1
ATOM 649 C CA . VAL A 1 90 ? 0.204 -12.707 21.000 1.00 96.62 90 VAL A CA 1
ATOM 650 C C . VAL A 1 90 ? 0.576 -11.727 19.883 1.00 96.62 90 VAL A C 1
ATOM 652 O O . VAL A 1 90 ? 0.298 -10.539 20.006 1.00 96.62 90 VAL A O 1
ATOM 655 N N . SER A 1 91 ? 1.134 -12.207 18.765 1.00 95.19 91 SER A N 1
ATOM 656 C CA . SER A 1 91 ? 1.506 -11.315 17.654 1.00 95.19 91 SER A CA 1
ATOM 657 C C . SER A 1 91 ? 0.323 -10.740 16.864 1.00 95.19 91 SER A C 1
ATOM 659 O O . SER A 1 91 ? 0.533 -9.802 16.107 1.00 95.19 91 SER A O 1
ATOM 661 N N . THR A 1 92 ? -0.878 -11.319 16.968 1.00 94.62 92 THR A N 1
ATOM 662 C CA . THR A 1 92 ? -2.064 -10.920 16.183 1.00 94.62 92 THR A CA 1
ATOM 663 C C . THR A 1 92 ? -3.171 -10.324 17.046 1.00 94.62 92 THR A C 1
ATOM 665 O O . THR A 1 92 ? -4.243 -9.997 16.545 1.00 94.62 92 THR A O 1
ATOM 668 N N . VAL A 1 93 ? -2.936 -10.155 18.351 1.00 95.06 93 VAL A N 1
ATOM 669 C CA . VAL A 1 93 ? -3.967 -9.689 19.285 1.00 95.06 93 VAL A CA 1
ATOM 670 C C . VAL A 1 93 ? -4.427 -8.258 18.980 1.00 95.06 93 VAL A C 1
ATOM 672 O O . VAL A 1 93 ? -5.606 -7.965 19.136 1.00 95.06 93 VAL A O 1
ATOM 675 N N . ALA A 1 94 ? -3.534 -7.383 18.503 1.00 93.50 94 ALA A N 1
ATOM 676 C CA . ALA A 1 94 ? -3.887 -6.017 18.111 1.00 93.50 94 ALA A CA 1
ATOM 677 C C . ALA A 1 94 ? -4.819 -6.013 16.889 1.00 93.50 94 ALA A C 1
ATOM 679 O O . ALA A 1 94 ? -5.878 -5.390 16.916 1.00 93.50 94 ALA A O 1
ATOM 680 N N . ASP A 1 95 ? -4.488 -6.806 15.866 1.00 89.88 95 ASP A N 1
ATOM 681 C CA . ASP A 1 95 ? -5.337 -6.975 14.682 1.00 89.88 95 ASP A CA 1
ATOM 682 C C . ASP A 1 95 ? -6.686 -7.616 15.043 1.00 89.88 95 ASP A C 1
ATOM 684 O O . ASP A 1 95 ? -7.731 -7.239 14.505 1.00 89.88 95 ASP A O 1
ATOM 688 N N . ALA A 1 96 ? -6.692 -8.558 15.993 1.00 89.44 96 ALA A N 1
ATOM 689 C CA . ALA A 1 96 ? -7.916 -9.150 16.521 1.00 89.44 96 ALA A CA 1
ATOM 690 C C . ALA A 1 96 ? -8.782 -8.093 17.223 1.00 89.44 96 ALA A C 1
ATOM 692 O O . ALA A 1 96 ? -9.968 -7.997 16.935 1.00 89.44 96 ALA A O 1
ATOM 693 N N . VAL A 1 97 ? -8.216 -7.239 18.080 1.00 91.44 97 VAL A N 1
ATOM 694 C CA . VAL A 1 97 ? -8.967 -6.141 18.719 1.00 91.44 97 VAL A CA 1
ATOM 695 C C . VAL A 1 97 ? -9.563 -5.187 17.680 1.00 91.44 97 VAL A C 1
ATOM 697 O O . VAL A 1 97 ? -10.721 -4.795 17.816 1.00 91.44 97 VAL A O 1
ATOM 700 N N . ALA A 1 98 ? -8.817 -4.867 16.620 1.00 87.88 98 ALA A N 1
ATOM 701 C CA . ALA A 1 98 ? -9.276 -3.974 15.558 1.00 87.88 98 ALA A CA 1
ATOM 702 C C . ALA A 1 98 ? -10.390 -4.577 14.677 1.00 87.88 98 ALA A C 1
ATOM 704 O O . ALA A 1 98 ? -11.223 -3.843 14.145 1.00 87.88 98 ALA A O 1
ATOM 705 N N . SER A 1 99 ? -10.415 -5.902 14.507 1.00 84.31 99 SER A N 1
ATOM 706 C CA . SER A 1 99 ? -11.349 -6.603 13.609 1.00 84.31 99 SER A CA 1
ATOM 707 C C . SER A 1 99 ? -12.558 -7.223 14.312 1.00 84.31 99 SER A C 1
ATOM 709 O O . SER A 1 99 ? -13.586 -7.477 13.679 1.00 84.31 99 SER A O 1
ATOM 711 N N . VAL A 1 100 ? -12.469 -7.477 15.617 1.00 82.56 100 VAL A N 1
ATOM 712 C CA . VAL A 1 100 ? -13.472 -8.252 16.343 1.00 82.56 100 VAL A CA 1
ATOM 713 C C . VAL A 1 100 ? -14.702 -7.414 16.687 1.00 82.56 100 VAL A C 1
ATOM 715 O O . VAL A 1 100 ? -14.648 -6.381 17.351 1.00 82.56 100 VAL A O 1
ATOM 718 N N . SER A 1 101 ? -15.873 -7.922 16.298 1.00 81.88 101 SER A N 1
ATOM 719 C CA . SER A 1 101 ? -17.160 -7.269 16.537 1.00 81.88 101 SER A CA 1
ATOM 720 C C . SER A 1 101 ? -17.809 -7.600 17.889 1.00 81.88 101 SER A C 1
ATOM 722 O O . SER A 1 101 ? -18.982 -7.271 18.082 1.00 81.88 101 SER A O 1
ATOM 724 N N . LEU A 1 102 ? -17.092 -8.260 18.807 1.00 88.25 102 LEU A N 1
ATOM 725 C CA . LEU A 1 102 ? -17.629 -8.704 20.098 1.00 88.25 102 LEU A CA 1
ATOM 726 C C . LEU A 1 102 ? -18.010 -7.506 20.977 1.00 88.25 102 LEU A C 1
ATOM 728 O O . LEU A 1 102 ? -17.224 -6.577 21.172 1.00 88.25 102 LEU A O 1
ATOM 732 N N . ALA A 1 103 ? -19.222 -7.551 21.538 1.00 88.25 103 ALA A N 1
ATOM 733 C CA . ALA A 1 103 ? -19.782 -6.457 22.329 1.00 88.25 103 ALA A CA 1
ATOM 734 C C . ALA A 1 103 ? -18.882 -6.007 23.504 1.00 88.25 103 ALA A C 1
ATOM 736 O O . ALA A 1 103 ? -18.715 -4.796 23.648 1.00 88.25 103 ALA A O 1
ATOM 737 N N . PRO A 1 104 ? -18.226 -6.905 24.277 1.00 88.75 104 PRO A N 1
ATOM 738 C CA . PRO A 1 104 ? -17.324 -6.489 25.357 1.00 88.75 104 PRO A CA 1
ATOM 739 C C . PRO A 1 104 ? -16.085 -5.716 24.880 1.00 88.75 104 PRO A C 1
ATOM 741 O O . PRO A 1 104 ? -15.647 -4.781 25.544 1.00 88.75 104 PRO A O 1
ATOM 744 N N . ILE A 1 105 ? -15.536 -6.066 23.710 1.00 89.44 105 ILE A N 1
ATOM 745 C CA . ILE A 1 105 ? -14.384 -5.366 23.114 1.00 89.44 105 ILE A CA 1
ATOM 746 C C . ILE A 1 105 ? -14.807 -3.979 22.627 1.00 89.44 105 ILE A C 1
ATOM 748 O O . ILE A 1 105 ? -14.139 -2.989 22.914 1.00 89.44 105 ILE A O 1
ATOM 752 N N . LYS A 1 106 ? -15.967 -3.880 21.965 1.00 90.56 106 LYS A N 1
ATOM 753 C CA . LYS A 1 106 ? -16.528 -2.586 21.550 1.00 90.56 106 LYS A CA 1
ATOM 754 C C . LYS A 1 106 ? -16.822 -1.675 22.740 1.00 90.56 106 LYS A C 1
ATOM 756 O O . LYS A 1 106 ? -16.527 -0.486 22.673 1.00 90.56 106 LYS A O 1
ATOM 761 N N . ALA A 1 107 ? -17.382 -2.225 23.817 1.00 88.12 107 ALA A N 1
ATOM 762 C CA . ALA A 1 107 ? -17.646 -1.479 25.042 1.00 88.12 107 ALA A CA 1
ATOM 763 C C . ALA A 1 107 ? -16.344 -0.962 25.674 1.00 88.12 107 ALA A C 1
ATOM 765 O O . ALA A 1 107 ? -16.268 0.212 26.022 1.00 88.12 107 ALA A O 1
ATOM 766 N N . ALA A 1 108 ? -15.304 -1.800 25.742 1.00 89.38 108 ALA A N 1
ATOM 767 C CA . ALA A 1 108 ? -13.986 -1.411 26.241 1.00 89.38 108 ALA A CA 1
ATOM 768 C C . ALA A 1 108 ? -13.374 -0.242 25.447 1.00 89.38 108 ALA A C 1
ATOM 770 O O . ALA A 1 108 ? -12.953 0.757 26.031 1.00 89.38 108 ALA A O 1
ATOM 771 N N . LEU A 1 109 ? -13.390 -0.329 24.113 1.00 90.44 109 LEU A N 1
ATOM 772 C CA . LEU A 1 109 ? -12.859 0.719 23.233 1.00 90.44 109 LEU A CA 1
ATOM 773 C C . LEU A 1 109 ? -13.662 2.029 23.319 1.00 90.44 109 LEU A C 1
ATOM 775 O O . LEU A 1 109 ? -13.090 3.113 23.208 1.00 90.44 109 LEU A O 1
ATOM 779 N N . ALA A 1 110 ? -14.977 1.950 23.545 1.00 87.38 110 ALA A N 1
ATOM 780 C CA . ALA A 1 110 ? -15.835 3.126 23.675 1.00 87.38 110 ALA A CA 1
ATOM 781 C C . ALA A 1 110 ? -15.584 3.924 24.967 1.00 87.38 110 ALA A C 1
ATOM 783 O O . ALA A 1 110 ? -15.792 5.136 24.971 1.00 87.38 110 ALA A O 1
ATOM 784 N N . VAL A 1 111 ? -15.146 3.269 26.049 1.00 85.31 111 VAL A N 1
ATOM 785 C CA . VAL A 1 111 ? -14.963 3.910 27.363 1.00 85.31 111 VAL A CA 1
ATOM 786 C C . VAL A 1 111 ? -13.650 4.693 27.453 1.00 85.31 111 VAL A C 1
ATOM 788 O O . VAL A 1 111 ? -13.659 5.802 27.978 1.00 85.31 111 VAL A O 1
ATOM 791 N N . GLY A 1 112 ? -12.534 4.163 26.938 1.00 77.19 112 GLY A N 1
ATOM 792 C CA . GLY A 1 112 ? -11.210 4.779 27.149 1.00 77.19 112 GLY A CA 1
ATOM 793 C C . GLY A 1 112 ? -10.478 5.272 25.895 1.00 77.19 112 GLY A C 1
ATOM 794 O O . GLY A 1 112 ? -9.316 5.672 25.986 1.00 77.19 112 GLY A O 1
ATOM 795 N N . GLY A 1 113 ? -11.119 5.268 24.721 1.00 81.00 113 GLY A N 1
ATOM 796 C CA . GLY A 1 113 ? -10.531 5.803 23.487 1.00 81.00 113 GLY A CA 1
ATOM 797 C C . GLY A 1 113 ? -9.221 5.107 23.087 1.00 81.00 113 GLY A C 1
ATOM 798 O O . GLY A 1 113 ? -9.086 3.897 23.229 1.00 81.00 113 GLY A O 1
ATOM 799 N N . ALA A 1 114 ? -8.236 5.863 22.590 1.00 77.75 114 ALA A N 1
ATOM 800 C CA . ALA A 1 114 ? -6.969 5.295 22.107 1.00 77.75 114 ALA A CA 1
ATOM 801 C C . ALA A 1 114 ? -6.116 4.644 23.217 1.00 77.75 114 ALA A C 1
ATOM 803 O O . ALA A 1 114 ? -5.400 3.680 22.958 1.00 77.75 114 ALA A O 1
ATOM 804 N N . ALA A 1 115 ? -6.201 5.137 24.459 1.00 84.94 115 ALA A N 1
ATOM 805 C CA . ALA A 1 115 ? -5.488 4.540 25.590 1.00 84.94 115 ALA A CA 1
ATOM 806 C C . ALA A 1 115 ? -6.064 3.161 25.964 1.00 84.94 115 ALA A C 1
ATOM 808 O O . ALA A 1 115 ? -5.305 2.249 26.297 1.00 84.94 115 ALA A O 1
ATOM 809 N N . ALA A 1 116 ? -7.385 2.983 25.822 1.00 88.56 116 ALA A N 1
ATOM 810 C CA . ALA A 1 116 ? -8.044 1.702 26.064 1.00 88.56 116 ALA A CA 1
ATOM 811 C C . ALA A 1 116 ? -7.597 0.604 25.099 1.00 88.56 116 ALA A C 1
ATOM 813 O O . ALA A 1 116 ? -7.578 -0.557 25.491 1.00 88.56 116 ALA A O 1
ATOM 814 N N . GLU A 1 117 ? -7.227 0.934 23.859 1.00 92.00 117 GLU A N 1
ATOM 815 C CA . GLU A 1 117 ? -6.773 -0.072 22.894 1.00 92.00 117 GLU A CA 1
ATOM 816 C C . GLU A 1 117 ? -5.475 -0.746 23.359 1.00 92.00 117 GLU A C 1
ATOM 818 O O . GLU A 1 117 ? -5.399 -1.973 23.409 1.00 92.00 117 GLU A O 1
ATOM 823 N N . ALA A 1 118 ? -4.479 0.044 23.772 1.00 90.62 118 ALA A N 1
ATOM 824 C CA . ALA A 1 118 ? -3.202 -0.478 24.256 1.00 90.62 118 ALA A CA 1
ATOM 825 C C . ALA A 1 118 ? -3.368 -1.312 25.537 1.00 90.62 118 ALA A C 1
ATOM 827 O O . ALA A 1 118 ? -2.765 -2.380 25.674 1.00 90.62 118 ALA A O 1
ATOM 828 N N . GLU A 1 119 ? -4.213 -0.855 26.462 1.00 91.94 119 GLU A N 1
ATOM 829 C CA . GLU A 1 119 ? -4.490 -1.580 27.701 1.00 91.94 119 GLU A CA 1
ATOM 830 C C . GLU A 1 119 ? -5.282 -2.869 27.449 1.00 91.94 119 GLU A C 1
ATOM 832 O O . GLU A 1 119 ? -4.967 -3.918 28.016 1.00 91.94 119 GLU A O 1
ATOM 837 N N . LEU A 1 120 ? -6.260 -2.834 26.541 1.00 94.44 120 LEU A N 1
ATOM 838 C CA . LEU A 1 120 ? -7.013 -4.011 26.122 1.00 94.44 120 LEU A CA 1
ATOM 839 C C . LEU A 1 120 ? -6.094 -5.045 25.463 1.00 94.44 120 LEU A C 1
ATOM 841 O O . LEU A 1 120 ? -6.147 -6.224 25.815 1.00 94.44 120 LEU A O 1
ATOM 845 N N . VAL A 1 121 ? -5.208 -4.613 24.565 1.00 94.62 121 VAL A N 1
ATOM 846 C CA . VAL A 1 121 ? -4.180 -5.462 23.946 1.00 94.62 121 VAL A CA 1
ATOM 847 C C . VAL A 1 121 ? -3.280 -6.097 25.007 1.00 94.62 121 VAL A C 1
ATOM 849 O O . VAL A 1 121 ? -3.044 -7.308 24.961 1.00 94.62 121 VAL A O 1
ATOM 852 N N . ALA A 1 122 ? -2.825 -5.331 26.002 1.00 92.56 122 ALA A N 1
ATOM 853 C CA . ALA A 1 122 ? -2.015 -5.853 27.103 1.00 92.56 122 ALA A CA 1
ATOM 854 C C . ALA A 1 122 ? -2.789 -6.869 27.967 1.00 92.56 122 ALA A C 1
ATOM 856 O O . ALA A 1 122 ? -2.271 -7.945 28.276 1.00 92.56 122 ALA A O 1
ATOM 857 N N . SER A 1 123 ? -4.047 -6.573 28.298 1.00 93.56 123 SER A N 1
ATOM 858 C CA . SER A 1 123 ? -4.944 -7.433 29.080 1.00 93.56 123 SER A CA 1
ATOM 859 C C . SER A 1 123 ? -5.223 -8.767 28.375 1.00 93.56 123 SER A C 1
ATOM 861 O O . SER A 1 123 ? -5.094 -9.841 28.973 1.00 93.56 123 SER A O 1
ATOM 863 N N . LEU A 1 124 ? -5.524 -8.732 27.073 1.00 95.12 124 LEU A N 1
ATOM 864 C CA . LEU A 1 124 ? -5.724 -9.933 26.258 1.00 95.12 124 LEU A CA 1
ATOM 865 C C . LEU A 1 124 ? -4.420 -10.720 26.083 1.00 95.12 124 LEU A C 1
ATOM 867 O O . LEU A 1 124 ? -4.431 -11.944 26.209 1.00 95.12 124 LEU A O 1
ATOM 871 N N . THR A 1 125 ? -3.286 -10.041 25.888 1.00 95.94 125 THR A N 1
ATOM 872 C CA . THR A 1 125 ? -1.959 -10.681 25.841 1.00 95.94 125 THR A CA 1
ATOM 873 C C . THR A 1 125 ? -1.671 -11.445 27.132 1.00 95.94 125 THR A C 1
ATOM 875 O O . THR A 1 125 ? -1.286 -12.615 27.084 1.00 95.94 125 THR A O 1
ATOM 878 N N . ALA A 1 126 ? -1.920 -10.831 28.292 1.00 95.00 126 ALA A N 1
ATOM 879 C CA . ALA A 1 126 ? -1.743 -11.473 29.590 1.00 95.00 126 ALA A CA 1
ATOM 880 C C . ALA A 1 126 ? -2.679 -12.682 29.767 1.00 95.00 126 ALA A C 1
ATOM 882 O O . ALA A 1 126 ? -2.257 -13.723 30.278 1.00 95.00 126 ALA A O 1
ATOM 883 N N . LYS A 1 127 ? -3.932 -12.600 29.297 1.00 95.88 127 LYS A N 1
ATOM 884 C CA . LYS A 1 127 ? -4.869 -13.740 29.288 1.00 95.88 127 LYS A CA 1
ATOM 885 C C . LYS A 1 127 ? -4.398 -14.879 28.380 1.00 95.88 127 LYS A C 1
ATOM 887 O O . LYS A 1 127 ? -4.462 -16.033 28.794 1.00 95.88 127 LYS A O 1
ATOM 892 N N . ILE A 1 128 ? -3.879 -14.585 27.187 1.00 97.31 128 ILE A N 1
ATOM 893 C CA . ILE A 1 128 ? -3.310 -15.603 26.284 1.00 97.31 128 ILE A CA 1
ATOM 894 C C . ILE A 1 128 ? -2.114 -16.283 26.961 1.00 97.31 128 ILE A C 1
ATOM 896 O O . ILE A 1 128 ? -2.033 -17.510 27.007 1.00 97.31 128 ILE A O 1
ATOM 900 N N . GLN A 1 129 ? -1.215 -15.497 27.555 1.00 96.81 129 GLN A N 1
ATOM 901 C CA . GLN A 1 129 ? -0.022 -16.004 28.233 1.00 96.81 129 GLN A CA 1
ATOM 902 C C . GLN A 1 129 ? -0.324 -16.774 29.522 1.00 96.81 129 GLN A C 1
ATOM 904 O O . GLN A 1 129 ? 0.462 -17.643 29.894 1.00 96.81 129 GLN A O 1
ATOM 909 N N . SER A 1 130 ? -1.428 -16.489 30.211 1.00 96.75 130 SER A N 1
ATOM 910 C CA . SER A 1 130 ? -1.841 -17.196 31.433 1.00 96.75 130 SER A CA 1
ATOM 911 C C . SER A 1 130 ? -2.816 -18.347 31.178 1.00 96.75 130 SER A C 1
ATOM 913 O O . SER A 1 130 ? -3.033 -19.155 32.079 1.00 96.75 130 SER A O 1
ATOM 915 N N . SER A 1 131 ? -3.362 -18.470 29.964 1.00 96.81 131 SER A N 1
ATOM 916 C CA . SER A 1 131 ? -4.318 -19.524 29.632 1.00 96.81 131 SER A CA 1
ATOM 917 C C . SER A 1 131 ? -3.713 -20.919 29.855 1.00 96.81 131 SER A C 1
ATOM 919 O O . SER A 1 131 ? -2.617 -21.202 29.357 1.00 96.81 131 SER A O 1
ATOM 921 N N . PRO A 1 132 ? -4.419 -21.833 30.552 1.00 95.88 132 PRO A N 1
ATOM 922 C CA . PRO A 1 132 ? -3.967 -23.214 30.721 1.00 95.88 132 PRO A CA 1
ATOM 923 C C . PRO A 1 132 ? -3.986 -23.999 29.402 1.00 95.88 132 PRO A C 1
ATOM 925 O O . PRO A 1 132 ? -3.331 -25.031 29.298 1.00 95.88 132 PRO A O 1
ATOM 928 N N . LYS A 1 133 ? -4.714 -23.504 28.390 1.00 95.56 133 LYS A N 1
ATOM 929 C CA . LYS A 1 133 ? -4.818 -24.093 27.048 1.00 95.56 133 LYS A CA 1
ATOM 930 C C . LYS A 1 133 ? -3.929 -23.391 26.014 1.00 95.56 133 LYS A C 1
ATOM 932 O O . LYS A 1 133 ? -4.122 -23.586 24.818 1.00 95.56 133 LYS A O 1
ATOM 937 N N . LYS A 1 134 ? -2.976 -22.554 26.440 1.00 97.25 134 LYS A N 1
ATOM 938 C CA . LYS A 1 134 ? -2.052 -21.896 25.508 1.00 97.25 134 LYS A CA 1
ATOM 939 C C . LYS A 1 134 ? -1.128 -22.909 24.834 1.00 97.25 134 LYS A C 1
ATOM 941 O O . LYS A 1 134 ? -0.685 -23.874 25.459 1.00 97.25 134 LYS A O 1
ATOM 946 N N . ARG A 1 135 ? -0.777 -22.649 23.580 1.00 97.94 135 ARG A N 1
ATOM 947 C CA . ARG A 1 135 ? 0.168 -23.448 22.800 1.00 97.94 135 ARG A CA 1
ATOM 948 C C . ARG A 1 135 ? 1.222 -22.542 22.181 1.00 97.94 135 ARG A C 1
ATOM 950 O O . ARG A 1 135 ? 0.900 -21.467 21.683 1.00 97.94 135 ARG A O 1
ATOM 957 N N . THR A 1 136 ? 2.478 -22.977 22.219 1.00 97.81 136 THR A N 1
ATOM 958 C CA . THR A 1 136 ? 3.544 -22.332 21.447 1.00 97.81 136 THR A CA 1
ATOM 959 C C . THR A 1 136 ? 3.521 -22.905 20.036 1.00 97.81 136 THR A C 1
ATOM 961 O O . THR A 1 136 ? 3.723 -24.105 19.851 1.00 97.81 136 THR A O 1
ATOM 964 N N . CYS A 1 137 ? 3.252 -22.054 19.057 1.00 97.25 137 CYS A N 1
ATOM 965 C CA . CYS A 1 137 ? 3.113 -22.396 17.651 1.00 97.25 137 CYS A CA 1
ATOM 966 C C . CYS A 1 137 ? 4.333 -21.891 16.882 1.00 97.25 137 CYS A C 1
ATOM 968 O O . CYS A 1 137 ? 4.754 -20.750 17.061 1.00 97.25 137 CYS A O 1
ATOM 970 N N . ALA A 1 138 ? 4.913 -22.742 16.039 1.00 96.31 138 ALA A N 1
ATOM 971 C CA . ALA A 1 138 ? 5.936 -22.338 15.085 1.00 96.31 138 ALA A CA 1
ATOM 972 C C . ALA A 1 138 ? 5.253 -22.123 13.737 1.00 96.31 138 ALA A C 1
ATOM 974 O O . ALA A 1 138 ? 4.715 -23.069 13.162 1.00 96.31 138 ALA A O 1
ATOM 975 N N . HIS A 1 139 ? 5.255 -20.886 13.258 1.00 94.81 139 HIS A N 1
ATOM 976 C CA . HIS A 1 139 ? 4.633 -20.543 11.988 1.00 94.81 139 HIS A CA 1
ATOM 977 C C . HIS A 1 139 ? 5.696 -20.451 10.890 1.00 94.81 139 HIS A C 1
ATOM 979 O O . HIS A 1 139 ? 6.786 -19.918 11.137 1.00 94.81 139 HIS A O 1
ATOM 985 N N . PRO A 1 140 ? 5.416 -20.963 9.680 1.00 94.50 140 PRO A N 1
ATOM 986 C CA . PRO A 1 140 ? 6.359 -20.849 8.583 1.00 94.50 140 PRO A CA 1
ATOM 987 C C . PRO A 1 140 ? 6.533 -19.380 8.160 1.00 94.50 140 PRO A C 1
ATOM 989 O O . PRO A 1 140 ? 5.655 -18.548 8.417 1.00 94.50 140 PRO A O 1
ATOM 992 N N . PRO A 1 141 ? 7.646 -19.034 7.496 1.00 91.19 141 PRO A N 1
ATOM 993 C CA . PRO A 1 141 ? 7.830 -17.704 6.922 1.00 91.19 141 PRO A CA 1
ATOM 994 C C . PRO A 1 141 ? 6.649 -17.298 6.030 1.00 91.19 141 PRO A C 1
ATOM 996 O O . PRO A 1 141 ? 6.027 -18.142 5.388 1.00 91.19 141 PRO A O 1
ATOM 999 N N . HIS A 1 142 ? 6.346 -15.998 5.997 1.00 92.81 142 HIS A N 1
ATOM 1000 C CA . HIS A 1 142 ? 5.262 -15.406 5.193 1.00 92.81 142 HIS A CA 1
ATOM 1001 C C . HIS A 1 142 ? 3.844 -15.904 5.514 1.00 92.81 142 HIS A C 1
ATOM 1003 O O . HIS A 1 142 ? 2.916 -15.677 4.737 1.00 92.81 142 HIS A O 1
ATOM 1009 N N . SER A 1 143 ? 3.650 -16.525 6.675 1.00 95.81 143 SER A N 1
ATOM 1010 C CA . SER A 1 143 ? 2.321 -16.846 7.184 1.00 95.81 143 SER A CA 1
ATOM 1011 C C . SER A 1 143 ? 1.793 -15.790 8.160 1.00 95.81 143 SER A C 1
ATOM 1013 O O . SER A 1 143 ? 2.545 -15.014 8.755 1.00 95.81 143 SER A O 1
ATOM 1015 N N . VAL A 1 144 ? 0.472 -15.751 8.304 1.00 94.25 144 VAL A N 1
ATOM 1016 C CA . VAL A 1 144 ? -0.274 -14.969 9.287 1.00 94.25 144 VAL A CA 1
ATOM 1017 C C . VAL A 1 144 ? -0.993 -15.965 10.203 1.00 94.25 144 VAL A C 1
ATOM 1019 O O . VAL A 1 144 ? -1.770 -16.781 9.699 1.00 94.25 144 VAL A O 1
ATOM 1022 N N . PRO A 1 145 ? -0.745 -15.945 11.524 1.00 95.81 145 PRO A N 1
ATOM 1023 C CA . PRO A 1 145 ? -1.415 -16.842 12.460 1.00 95.81 145 PRO A CA 1
ATOM 1024 C C . PRO A 1 145 ? -2.935 -16.660 12.427 1.00 95.81 145 PRO A C 1
ATOM 1026 O O . PRO A 1 145 ? -3.434 -15.541 12.550 1.00 95.81 145 PRO A O 1
ATOM 1029 N N . VAL A 1 146 ? -3.665 -17.767 12.303 1.00 94.31 146 VAL A N 1
ATOM 1030 C CA . VAL A 1 146 ? -5.129 -17.820 12.364 1.00 94.31 146 VAL A CA 1
ATOM 1031 C C . VAL A 1 146 ? -5.497 -18.827 13.440 1.00 94.31 146 VAL A C 1
ATOM 1033 O O . VAL A 1 146 ? -5.446 -20.035 13.235 1.00 94.31 146 VAL A O 1
ATOM 1036 N N . CYS A 1 147 ? -5.820 -18.305 14.618 1.00 94.38 147 CYS A N 1
ATOM 1037 C CA . CYS A 1 147 ? -6.134 -19.109 15.788 1.00 94.38 147 CYS A CA 1
ATOM 1038 C C . CYS A 1 147 ? -7.628 -19.457 15.782 1.00 94.38 147 CYS A C 1
ATOM 1040 O O . CYS A 1 147 ? -8.473 -18.571 15.647 1.00 94.38 147 CYS A O 1
ATOM 1042 N N . SER A 1 148 ? -7.957 -20.734 15.951 1.00 95.50 148 SER A N 1
ATOM 1043 C CA . SER A 1 148 ? -9.333 -21.217 16.081 1.00 95.50 148 SER A CA 1
ATOM 1044 C C . SER A 1 148 ? -9.448 -22.228 17.222 1.00 95.50 148 SER A C 1
ATOM 1046 O O . SER A 1 148 ? -8.444 -22.706 17.748 1.00 95.50 148 SER A O 1
ATOM 1048 N N . HIS A 1 149 ? -10.681 -22.568 17.600 1.00 94.75 149 HIS A N 1
ATOM 1049 C CA . HIS A 1 149 ? -10.943 -23.604 18.602 1.00 94.75 149 HIS A CA 1
ATOM 1050 C C . HIS A 1 149 ? -10.403 -24.981 18.198 1.00 94.75 149 HIS A C 1
ATOM 1052 O O . HIS A 1 149 ? -9.944 -25.738 19.052 1.00 94.75 149 HIS A O 1
ATOM 1058 N N . GLU A 1 150 ? -10.488 -25.309 16.909 1.00 95.75 150 GLU A N 1
ATOM 1059 C CA . GLU A 1 150 ? -10.082 -26.609 16.370 1.00 95.75 150 GLU A CA 1
ATOM 1060 C C . GLU A 1 150 ? -8.572 -26.667 16.117 1.00 95.75 150 GLU A C 1
ATOM 1062 O O . GLU A 1 150 ? -7.950 -27.715 16.295 1.00 95.75 150 GLU A O 1
ATOM 1067 N N . ASP A 1 151 ? -7.970 -25.527 15.768 1.00 96.62 151 ASP A N 1
ATOM 1068 C CA . ASP A 1 151 ? -6.538 -25.398 15.529 1.00 96.62 151 ASP A CA 1
ATOM 1069 C C . ASP A 1 151 ? -5.983 -24.077 16.084 1.00 96.62 151 ASP A C 1
ATOM 1071 O O . ASP A 1 151 ? -6.077 -23.011 15.467 1.00 96.62 151 ASP A O 1
ATOM 1075 N N . LEU A 1 152 ? -5.360 -24.165 17.263 1.00 96.69 152 LEU A N 1
ATOM 1076 C CA . LEU A 1 152 ? -4.678 -23.038 17.907 1.00 96.69 152 LEU A CA 1
ATOM 1077 C C . LEU A 1 152 ? -3.427 -22.578 17.145 1.00 96.69 152 LEU A C 1
ATOM 1079 O O . LEU A 1 152 ? -2.985 -21.451 17.351 1.00 96.69 152 LEU A O 1
ATOM 1083 N N . CYS A 1 153 ? -2.835 -23.443 16.316 1.00 97.25 153 CYS A N 1
ATOM 1084 C CA . CYS A 1 153 ? -1.618 -23.150 15.558 1.00 97.25 153 CYS A CA 1
ATOM 1085 C C . CYS A 1 153 ? -1.878 -22.985 14.058 1.00 97.25 153 CYS A C 1
ATOM 1087 O O . CYS A 1 153 ? -0.923 -22.984 13.273 1.00 97.25 153 CYS A O 1
ATOM 1089 N N . GLY A 1 154 ? -3.144 -22.799 13.679 1.00 96.62 154 GLY A N 1
ATOM 1090 C CA . GLY A 1 154 ? -3.539 -22.523 12.311 1.00 96.62 154 GLY A CA 1
ATOM 1091 C C . GLY A 1 154 ? -2.861 -21.265 11.776 1.00 96.62 154 GLY A C 1
ATOM 1092 O O . GLY A 1 154 ? -2.480 -20.345 12.511 1.00 96.62 154 GLY A O 1
ATOM 1093 N N . PHE A 1 155 ? -2.673 -21.226 10.465 1.00 96.75 155 PHE A N 1
ATOM 1094 C CA . PHE A 1 155 ? -2.138 -20.064 9.776 1.00 96.75 155 PHE A CA 1
ATOM 1095 C C . PHE A 1 155 ? -2.695 -19.979 8.361 1.00 96.75 155 PHE A C 1
ATOM 1097 O O . PHE A 1 155 ? -3.140 -20.965 7.779 1.00 96.75 155 PHE A O 1
ATOM 1104 N N . THR A 1 156 ? -2.638 -18.780 7.802 1.00 96.19 156 THR A N 1
ATOM 1105 C CA . THR A 1 156 ? -2.882 -18.520 6.383 1.00 96.19 156 THR A CA 1
ATOM 1106 C C . THR A 1 156 ? -1.635 -17.913 5.767 1.00 96.19 156 THR A C 1
ATOM 1108 O O . THR A 1 156 ? -0.773 -17.396 6.478 1.00 96.19 156 THR A O 1
ATOM 1111 N N . CYS A 1 157 ? -1.496 -17.990 4.450 1.00 96.00 157 CYS A N 1
ATOM 1112 C CA . CYS A 1 157 ? -0.401 -17.312 3.771 1.00 96.00 157 CYS A CA 1
ATOM 1113 C C . CYS A 1 157 ? -0.723 -15.828 3.596 1.00 96.00 157 CYS A C 1
ATOM 1115 O O . CYS A 1 157 ? -1.865 -15.452 3.324 1.00 96.00 157 CYS A O 1
ATOM 1117 N N . ARG A 1 158 ? 0.283 -14.966 3.784 1.00 92.81 158 ARG A N 1
ATOM 1118 C CA . ARG A 1 158 ? 0.157 -13.534 3.499 1.00 92.81 158 ARG A CA 1
ATOM 1119 C C . ARG A 1 158 ? -0.188 -13.351 2.015 1.00 92.81 158 ARG A C 1
ATOM 1121 O O . ARG A 1 158 ? 0.220 -14.151 1.180 1.00 92.81 158 ARG A O 1
ATOM 1128 N N . SER A 1 159 ? -0.906 -12.279 1.684 1.00 90.12 159 SER A N 1
ATOM 1129 C CA . SER A 1 159 ? -1.212 -11.932 0.289 1.00 90.12 159 SER A CA 1
ATOM 1130 C C . SER A 1 159 ? 0.039 -11.987 -0.598 1.00 90.12 159 SER A C 1
ATOM 1132 O O . SER A 1 159 ? 1.079 -11.441 -0.228 1.00 90.12 159 SER A O 1
ATOM 1134 N N . GLY A 1 160 ? -0.077 -12.630 -1.764 1.00 90.94 160 GLY A N 1
ATOM 1135 C CA . GLY A 1 160 ? 1.043 -12.898 -2.674 1.00 90.94 160 GLY A CA 1
ATOM 1136 C C . GLY A 1 160 ? 1.767 -14.227 -2.425 1.00 90.94 160 GLY A C 1
ATOM 1137 O O . GLY A 1 160 ? 2.717 -14.530 -3.142 1.00 90.94 160 GLY A O 1
ATOM 1138 N N . PHE A 1 161 ? 1.314 -15.027 -1.454 1.00 94.50 161 PHE A N 1
ATOM 1139 C CA . PHE A 1 161 ? 1.829 -16.365 -1.176 1.00 94.50 161 PHE A CA 1
ATOM 1140 C C . PHE A 1 161 ? 0.700 -17.408 -1.181 1.00 94.50 161 PHE A C 1
ATOM 1142 O O . PHE A 1 161 ? -0.418 -17.127 -0.754 1.00 94.50 161 PHE A O 1
ATOM 1149 N N . GLU A 1 162 ? 1.013 -18.625 -1.613 1.00 95.81 162 GLU A N 1
ATOM 1150 C CA . GLU A 1 162 ? 0.127 -19.789 -1.638 1.00 95.81 162 GLU A CA 1
ATOM 1151 C C . GLU A 1 162 ? 0.633 -20.895 -0.709 1.00 95.81 162 GLU A C 1
ATOM 1153 O O . GLU A 1 162 ? 1.839 -21.084 -0.516 1.00 95.81 162 GLU A O 1
ATOM 1158 N N . LEU A 1 163 ? -0.313 -21.631 -0.120 1.00 95.75 163 LEU A N 1
ATOM 1159 C CA . LEU A 1 163 ? -0.021 -22.743 0.775 1.00 95.75 163 LEU A CA 1
ATOM 1160 C C . LEU A 1 163 ? 0.337 -23.985 -0.048 1.00 95.75 163 LEU A C 1
ATOM 1162 O O . LEU A 1 163 ? -0.515 -24.544 -0.734 1.00 95.75 163 LEU A O 1
ATOM 1166 N N . SER A 1 164 ? 1.573 -24.463 0.074 1.00 94.44 164 SER A N 1
ATOM 1167 C CA . SER A 1 164 ? 2.010 -25.734 -0.509 1.00 94.44 164 SER A CA 1
ATOM 1168 C C . SER A 1 164 ? 2.831 -26.516 0.511 1.00 94.44 164 SER A C 1
ATOM 1170 O O . SER A 1 164 ? 3.747 -25.981 1.129 1.00 94.44 164 SER A O 1
ATOM 1172 N N . ASN A 1 165 ? 2.475 -27.783 0.742 1.00 93.19 165 ASN A N 1
ATOM 1173 C CA . ASN A 1 165 ? 3.148 -28.672 1.703 1.00 93.19 165 ASN A CA 1
ATOM 1174 C C . ASN A 1 165 ? 3.349 -28.065 3.111 1.00 93.19 165 ASN A C 1
ATOM 1176 O O . ASN A 1 165 ? 4.373 -28.292 3.753 1.00 93.19 165 ASN A O 1
ATOM 1180 N N . GLY A 1 166 ? 2.382 -27.275 3.593 1.00 91.38 166 GLY A N 1
ATOM 1181 C CA . GLY A 1 166 ? 2.452 -26.647 4.918 1.00 91.38 166 GLY A CA 1
ATOM 1182 C C . GLY A 1 166 ? 3.423 -25.464 5.023 1.00 91.38 166 GLY A C 1
ATOM 1183 O O . GLY A 1 166 ? 3.740 -25.039 6.131 1.00 91.38 166 GLY A O 1
ATOM 1184 N N . LEU A 1 167 ? 3.891 -24.921 3.898 1.00 92.94 167 LEU A N 1
ATOM 1185 C CA . LEU A 1 167 ? 4.703 -23.708 3.818 1.00 92.94 167 LEU A CA 1
ATOM 1186 C C . LEU A 1 167 ? 4.040 -22.699 2.871 1.00 92.94 167 LEU A C 1
ATOM 1188 O O . LEU A 1 167 ? 3.278 -23.076 1.980 1.00 92.94 167 LEU A O 1
ATOM 1192 N N . CYS A 1 168 ? 4.335 -21.416 3.065 1.00 94.88 168 CYS A N 1
ATOM 1193 C CA . CYS A 1 168 ? 3.854 -20.347 2.196 1.00 94.88 168 CYS A CA 1
ATOM 1194 C C . CYS A 1 168 ? 4.914 -20.011 1.147 1.00 94.88 168 CYS A C 1
ATOM 1196 O O . CYS A 1 168 ? 5.995 -19.529 1.489 1.00 94.88 168 CYS A O 1
ATOM 1198 N N . PHE A 1 169 ? 4.601 -20.254 -0.124 1.00 92.06 169 PHE A N 1
ATOM 1199 C CA . PHE A 1 169 ? 5.475 -19.957 -1.260 1.00 92.06 169 PHE A CA 1
ATOM 1200 C C . PHE A 1 169 ? 4.946 -18.758 -2.040 1.00 92.06 169 PHE A C 1
ATOM 1202 O O . PHE A 1 169 ? 3.731 -18.613 -2.124 1.00 92.06 169 PHE A O 1
ATOM 1209 N N . PRO A 1 170 ? 5.806 -17.901 -2.615 1.00 91.75 170 PRO A N 1
ATOM 1210 C CA . PRO A 1 170 ? 5.346 -16.828 -3.487 1.00 91.75 170 PRO A CA 1
ATOM 1211 C C . PRO A 1 170 ? 4.481 -17.415 -4.600 1.00 91.75 170 PRO A C 1
ATOM 1213 O O . PRO A 1 170 ? 4.883 -18.398 -5.227 1.00 91.75 170 PRO A O 1
ATOM 1216 N N . VAL A 1 171 ? 3.315 -16.821 -4.850 1.00 90.19 171 VAL A N 1
ATOM 1217 C CA . VAL A 1 171 ? 2.509 -17.184 -6.017 1.00 90.19 171 VAL A CA 1
ATOM 1218 C C . VAL A 1 171 ? 3.367 -16.863 -7.230 1.00 90.19 171 VAL A C 1
ATOM 1220 O O . VAL A 1 171 ? 3.676 -15.694 -7.481 1.00 90.19 171 VAL A O 1
ATOM 1223 N N . ALA A 1 172 ? 3.820 -17.896 -7.942 1.00 72.88 172 ALA A N 1
ATOM 1224 C CA . ALA A 1 172 ? 4.484 -17.697 -9.215 1.00 72.88 172 ALA A CA 1
ATOM 1225 C C . ALA A 1 172 ? 3.500 -16.903 -10.069 1.00 72.88 172 ALA A C 1
ATOM 1227 O O . ALA A 1 172 ? 2.383 -17.368 -10.285 1.00 72.88 172 ALA A O 1
ATOM 1228 N N . ALA A 1 173 ? 3.879 -15.689 -10.480 1.00 52.78 173 ALA A N 1
ATOM 1229 C CA . ALA A 1 173 ? 3.080 -14.920 -11.417 1.00 52.78 173 ALA A CA 1
ATOM 1230 C C . ALA A 1 173 ? 2.818 -15.849 -12.600 1.00 52.78 173 ALA A C 1
ATOM 1232 O O . ALA A 1 173 ? 3.758 -16.209 -13.314 1.00 52.78 173 ALA A O 1
ATOM 1233 N N . SER A 1 174 ? 1.585 -16.338 -12.720 1.00 43.09 174 SER A N 1
ATOM 1234 C CA . SER A 1 174 ? 1.221 -17.311 -13.730 1.00 43.09 174 SER A CA 1
ATOM 1235 C C . SER A 1 174 ? 1.383 -16.622 -15.075 1.00 43.09 174 SER A C 1
ATOM 1237 O O . SER A 1 174 ? 0.535 -15.873 -15.551 1.00 43.09 174 SER A O 1
ATOM 1239 N N . THR A 1 175 ? 2.540 -16.841 -15.686 1.00 45.22 175 THR A N 1
ATOM 1240 C CA . THR A 1 175 ? 2.686 -16.707 -17.124 1.00 45.22 175 THR A CA 1
ATOM 1241 C C . THR A 1 175 ? 1.770 -17.787 -17.684 1.00 45.22 175 THR A C 1
ATOM 1243 O O . THR A 1 175 ? 2.000 -18.970 -17.455 1.00 45.22 175 THR A O 1
ATOM 1246 N N . GLY A 1 176 ? 0.634 -17.382 -18.256 1.00 41.41 176 GLY A N 1
ATOM 1247 C CA . GLY A 1 176 ? -0.444 -18.276 -18.683 1.00 41.41 176 GLY A CA 1
ATOM 1248 C C . GLY A 1 176 ? -0.002 -19.276 -19.753 1.00 41.41 176 GLY A C 1
ATOM 1249 O O . GLY A 1 176 ? -0.240 -19.058 -20.935 1.00 41.41 176 GLY A O 1
ATOM 1250 N N . ALA A 1 177 ? 0.638 -20.368 -19.339 1.00 41.00 177 ALA A N 1
ATOM 1251 C CA . ALA A 1 177 ? 1.147 -21.409 -20.224 1.00 41.00 177 ALA A CA 1
ATOM 1252 C C . ALA A 1 177 ? 0.095 -22.489 -20.540 1.00 41.00 177 ALA A C 1
ATOM 1254 O O . ALA A 1 177 ? 0.164 -23.110 -21.596 1.00 41.00 177 ALA A O 1
ATOM 1255 N N . ASP A 1 178 ? -0.933 -22.655 -19.701 1.00 36.34 178 ASP A N 1
ATOM 1256 C CA . ASP A 1 178 ? -1.898 -23.758 -19.848 1.00 36.34 178 ASP A CA 1
ATOM 1257 C C . ASP A 1 178 ? -3.123 -23.428 -20.727 1.00 36.34 178 ASP A C 1
ATOM 1259 O O . ASP A 1 178 ? -3.986 -24.275 -20.934 1.00 36.34 178 ASP A O 1
ATOM 1263 N N . ALA A 1 179 ? -3.190 -22.226 -21.314 1.00 42.72 179 ALA A N 1
ATOM 1264 C CA . ALA A 1 179 ? -4.241 -21.839 -22.269 1.00 42.72 179 ALA A CA 1
ATOM 1265 C C . ALA A 1 179 ? -3.860 -22.069 -23.751 1.00 42.72 179 ALA A C 1
ATOM 1267 O O . ALA A 1 179 ? -4.603 -21.678 -24.650 1.00 42.72 179 ALA A O 1
ATOM 1268 N N . ALA A 1 180 ? -2.698 -22.669 -24.035 1.00 41.97 180 ALA A N 1
ATOM 1269 C CA . ALA A 1 180 ? -2.117 -22.682 -25.381 1.00 41.97 180 ALA A CA 1
ATOM 1270 C C . ALA A 1 180 ? -2.559 -23.847 -26.291 1.00 41.97 180 ALA A C 1
ATOM 1272 O O . ALA A 1 180 ? -2.268 -23.807 -27.485 1.00 41.97 180 ALA A O 1
ATOM 1273 N N . VAL A 1 181 ? -3.253 -24.873 -25.783 1.00 43.91 181 VAL A N 1
ATOM 1274 C CA . VAL A 1 181 ? -3.534 -26.086 -26.585 1.00 43.91 181 VAL A CA 1
ATOM 1275 C C . VAL A 1 181 ? -4.891 -26.041 -27.307 1.00 43.91 181 VAL A C 1
ATOM 1277 O O . VAL A 1 181 ? -4.994 -26.584 -28.401 1.00 43.91 181 VAL A O 1
ATOM 1280 N N . ASP A 1 182 ? -5.877 -25.289 -26.807 1.00 36.88 182 ASP A N 1
ATOM 1281 C CA . ASP A 1 182 ? -7.196 -25.155 -27.464 1.00 36.88 182 ASP A CA 1
ATOM 1282 C C . ASP A 1 182 ? -7.331 -23.899 -28.357 1.00 36.88 182 ASP A C 1
ATOM 1284 O O . ASP A 1 182 ? -8.359 -23.683 -28.998 1.00 36.88 182 ASP A O 1
ATOM 1288 N N . ALA A 1 183 ? -6.297 -23.052 -28.438 1.00 41.88 183 ALA A N 1
ATOM 1289 C CA . ALA A 1 183 ? -6.364 -21.767 -29.143 1.00 41.88 183 ALA A CA 1
ATOM 1290 C C . ALA A 1 183 ? -6.012 -21.832 -30.644 1.00 41.88 183 ALA A C 1
ATOM 1292 O O . ALA A 1 183 ? -6.264 -20.869 -31.366 1.00 41.88 183 ALA A O 1
ATOM 1293 N N . VAL A 1 184 ? -5.448 -22.935 -31.148 1.00 42.12 184 VAL A N 1
ATOM 1294 C CA . VAL A 1 184 ? -4.900 -22.975 -32.520 1.00 42.12 184 VAL A CA 1
ATOM 1295 C C . VAL A 1 184 ? -5.999 -22.925 -33.595 1.00 42.12 184 VAL A C 1
ATOM 1297 O O . VAL A 1 184 ? -5.822 -22.240 -34.601 1.00 42.12 184 VAL A O 1
ATOM 1300 N N . ASP A 1 185 ? -7.169 -23.523 -33.352 1.00 34.53 185 ASP A N 1
ATOM 1301 C CA . ASP A 1 185 ? -8.288 -23.495 -34.311 1.00 34.53 185 ASP A CA 1
ATOM 1302 C C . ASP A 1 185 ? -9.147 -22.217 -34.220 1.00 34.53 185 ASP A C 1
ATOM 1304 O O . ASP A 1 185 ? -9.805 -21.831 -35.187 1.00 34.53 185 ASP A O 1
ATOM 1308 N N . ALA A 1 186 ? -9.097 -21.489 -33.098 1.00 38.62 186 ALA A N 1
ATOM 1309 C CA . ALA A 1 186 ? -9.806 -20.215 -32.933 1.00 38.62 186 ALA A CA 1
ATOM 1310 C C . ALA A 1 186 ? -9.064 -19.021 -33.575 1.00 38.62 186 ALA A C 1
ATOM 1312 O O . ALA A 1 186 ? -9.685 -18.020 -33.940 1.00 38.62 186 ALA A O 1
ATOM 1313 N N . VAL A 1 187 ? -7.744 -19.124 -33.770 1.00 41.28 187 VAL A N 1
ATOM 1314 C CA . VAL A 1 187 ? -6.890 -18.038 -34.289 1.00 41.28 187 VAL A CA 1
ATOM 1315 C C . VAL A 1 187 ? -7.147 -17.728 -35.772 1.00 41.28 187 VAL A C 1
ATOM 1317 O O . VAL A 1 187 ? -7.026 -16.573 -36.180 1.00 41.28 187 VAL A O 1
ATOM 1320 N N . ALA A 1 188 ? -7.597 -18.696 -36.576 1.00 36.44 188 ALA A N 1
ATOM 1321 C CA . ALA A 1 188 ? -7.911 -18.451 -37.988 1.00 36.44 188 ALA A CA 1
ATOM 1322 C C . ALA A 1 188 ? -9.209 -17.639 -38.197 1.00 36.44 188 ALA A C 1
ATOM 1324 O O . ALA A 1 188 ? -9.336 -16.936 -39.198 1.00 36.44 188 ALA A O 1
ATOM 1325 N N . ALA A 1 189 ? -10.154 -17.691 -37.251 1.00 35.47 189 ALA A N 1
ATOM 1326 C CA . ALA A 1 189 ? -11.425 -16.964 -37.337 1.00 35.47 189 ALA A CA 1
ATOM 1327 C C . ALA A 1 189 ? -11.354 -15.536 -36.756 1.00 35.47 189 ALA A C 1
ATOM 1329 O O . ALA A 1 189 ? -12.115 -14.664 -37.172 1.00 35.47 189 ALA A O 1
ATOM 1330 N N . VAL A 1 190 ? -10.423 -15.273 -35.831 1.00 40.19 190 VAL A N 1
ATOM 1331 C CA . VAL A 1 190 ? -10.280 -13.975 -35.135 1.00 40.19 190 VAL A CA 1
ATOM 1332 C C . VAL A 1 190 ? -9.405 -12.973 -35.905 1.00 40.19 190 VAL A C 1
ATOM 1334 O O . VAL A 1 190 ? -9.549 -11.764 -35.724 1.00 40.19 190 VAL A O 1
ATOM 1337 N N . ALA A 1 191 ? -8.567 -13.432 -36.841 1.00 33.69 191 ALA A N 1
ATOM 1338 C CA . ALA A 1 191 ? -7.714 -12.562 -37.662 1.00 33.69 191 ALA A CA 1
ATOM 1339 C C . ALA A 1 191 ? -8.488 -11.591 -38.586 1.00 33.69 191 ALA A C 1
ATOM 1341 O O . ALA A 1 191 ? -7.891 -10.676 -39.146 1.00 33.69 191 ALA A O 1
ATOM 1342 N N . ALA A 1 192 ? -9.807 -11.760 -38.735 1.00 34.56 192 ALA A N 1
ATOM 1343 C CA . ALA A 1 192 ? -10.641 -10.915 -39.586 1.00 34.56 192 ALA A CA 1
ATOM 1344 C C . ALA A 1 192 ? -11.393 -9.786 -38.847 1.00 34.56 192 ALA A C 1
ATOM 1346 O O . ALA A 1 192 ? -12.069 -9.007 -39.515 1.00 34.56 192 ALA A O 1
ATOM 1347 N N . SER A 1 193 ? -11.329 -9.673 -37.508 1.00 39.12 193 SER A N 1
ATOM 1348 C CA . SER A 1 193 ? -12.270 -8.790 -36.786 1.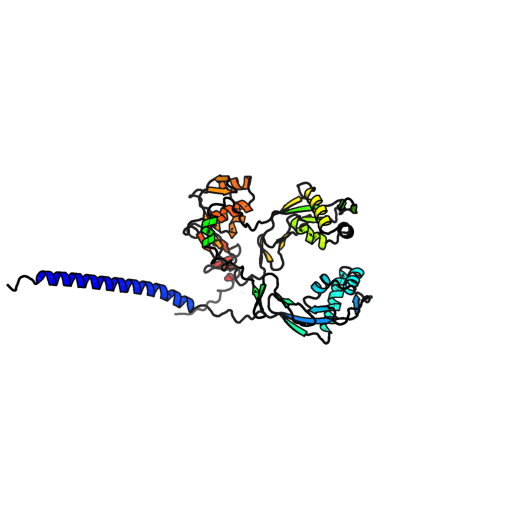00 39.12 193 SER A CA 1
ATOM 1349 C C . SER A 1 193 ? -11.747 -7.983 -35.591 1.00 39.12 193 SER A C 1
ATOM 1351 O O . SER A 1 193 ? -12.568 -7.549 -34.784 1.00 39.12 193 SER A O 1
ATOM 1353 N N . VAL A 1 194 ? -10.443 -7.736 -35.430 1.00 34.81 194 VAL A N 1
ATOM 1354 C CA . VAL A 1 194 ? -9.955 -6.920 -34.294 1.00 34.81 194 VAL A CA 1
ATOM 1355 C C . VAL A 1 194 ? -9.068 -5.772 -34.765 1.00 34.81 194 VAL A C 1
ATOM 1357 O O . VAL A 1 194 ? -7.850 -5.881 -34.826 1.00 34.81 194 VAL A O 1
ATOM 1360 N N . ASP A 1 195 ? -9.727 -4.649 -35.047 1.00 34.75 195 ASP A N 1
ATOM 1361 C CA . ASP A 1 195 ? -9.152 -3.311 -35.244 1.00 34.75 195 ASP A CA 1
ATOM 1362 C C . ASP A 1 195 ? -9.287 -2.460 -33.956 1.00 34.75 195 ASP A C 1
ATOM 1364 O O . ASP A 1 195 ? -9.499 -1.252 -33.981 1.00 34.75 195 ASP A O 1
ATOM 1368 N N . ALA A 1 196 ? -9.236 -3.098 -32.781 1.00 39.41 196 ALA A N 1
ATOM 1369 C CA . ALA A 1 196 ? -9.294 -2.411 -31.489 1.00 39.41 196 ALA A CA 1
ATOM 1370 C C . ALA A 1 196 ? -8.648 -3.265 -30.388 1.00 39.41 196 ALA A C 1
ATOM 1372 O O . ALA A 1 196 ? -9.306 -4.083 -29.749 1.00 39.41 196 ALA A O 1
ATOM 1373 N N . SER A 1 197 ? -7.350 -3.062 -30.155 1.00 36.06 197 SER A N 1
ATOM 1374 C CA . SER A 1 197 ? -6.612 -3.697 -29.059 1.00 36.06 197 SER A CA 1
ATOM 1375 C C . SER A 1 197 ? -6.412 -2.724 -27.898 1.00 36.06 197 SER A C 1
ATOM 1377 O O . SER A 1 197 ? -5.626 -1.781 -27.976 1.00 36.06 197 SER A O 1
ATOM 1379 N N . THR A 1 198 ? -7.106 -2.994 -26.794 1.00 33.06 198 THR A N 1
ATOM 1380 C CA . THR A 1 198 ? -6.780 -2.536 -25.438 1.00 33.06 198 THR A CA 1
ATOM 1381 C C . THR A 1 198 ? -5.448 -3.133 -24.986 1.00 33.06 198 THR A C 1
ATOM 1383 O O . THR A 1 198 ? -5.315 -4.349 -24.866 1.00 33.06 198 THR A O 1
ATOM 1386 N N . SER A 1 199 ? -4.473 -2.277 -24.689 1.00 31.47 199 SER A N 1
ATOM 1387 C CA . SER A 1 199 ? -3.260 -2.628 -23.954 1.00 31.47 199 SER A CA 1
ATOM 1388 C C . SER A 1 199 ? -3.546 -2.649 -22.448 1.00 31.47 199 SER A C 1
ATOM 1390 O O . SER A 1 199 ? -4.102 -1.702 -21.893 1.00 31.47 199 SER A O 1
ATOM 1392 N N . VAL A 1 200 ? -3.139 -3.716 -21.754 1.00 28.52 200 VAL A N 1
ATOM 1393 C CA . VAL A 1 200 ? -3.049 -3.715 -20.285 1.00 28.52 200 VAL A CA 1
ATOM 1394 C C . VAL A 1 200 ? -1.767 -2.977 -19.909 1.00 28.52 200 VAL A C 1
ATOM 1396 O O . VAL A 1 200 ? -0.717 -3.568 -19.672 1.00 28.52 200 VAL A O 1
ATOM 1399 N N . ALA A 1 201 ? -1.841 -1.650 -19.914 1.00 27.50 201 ALA A N 1
ATOM 1400 C CA . ALA A 1 201 ? -0.884 -0.817 -19.212 1.00 27.50 201 ALA A CA 1
ATOM 1401 C C . ALA A 1 201 ? -1.161 -0.955 -17.709 1.00 27.50 201 ALA A C 1
ATOM 1403 O O . ALA A 1 201 ? -2.292 -0.741 -17.269 1.00 27.50 201 ALA A O 1
ATOM 1404 N N . VAL A 1 202 ? -0.141 -1.258 -16.899 1.00 35.28 202 VAL A N 1
ATOM 1405 C CA . VAL A 1 202 ? -0.193 -0.938 -15.465 1.00 35.28 202 VAL A CA 1
ATOM 1406 C C . VAL A 1 202 ? -0.157 0.586 -15.385 1.00 35.28 202 VAL A C 1
ATOM 1408 O O . VAL A 1 202 ? 0.904 1.203 -15.307 1.00 35.28 202 VAL A O 1
ATOM 1411 N N . SER A 1 203 ? -1.322 1.212 -15.544 1.00 33.47 203 SER A N 1
ATOM 1412 C CA . SER A 1 203 ? -1.447 2.657 -15.507 1.00 33.47 203 SER A CA 1
ATOM 1413 C C . SER A 1 203 ? -1.070 3.118 -14.108 1.00 33.47 203 SER A C 1
ATOM 1415 O O . SER A 1 203 ? -1.727 2.754 -13.130 1.00 33.47 203 SER A O 1
ATOM 1417 N N . VAL A 1 204 ? -0.035 3.947 -14.019 1.00 52.44 204 VAL A N 1
ATOM 1418 C CA . VAL A 1 204 ? 0.172 4.858 -12.895 1.00 52.44 204 VAL A CA 1
ATOM 1419 C C . VAL A 1 204 ? -1.051 5.773 -12.884 1.00 52.44 204 VAL A C 1
ATOM 1421 O O . VAL A 1 204 ? -1.089 6.772 -13.598 1.00 52.44 204 VAL A O 1
ATOM 1424 N N . ALA A 1 205 ? -2.118 5.358 -12.199 1.00 65.75 205 ALA A N 1
ATOM 1425 C CA . ALA A 1 205 ? -3.387 6.064 -12.236 1.00 65.75 205 ALA A CA 1
ATOM 1426 C C . ALA A 1 205 ? -3.179 7.444 -11.607 1.00 65.75 205 ALA A C 1
ATOM 1428 O O . ALA A 1 205 ? -2.982 7.566 -10.395 1.00 65.75 205 ALA A O 1
ATOM 1429 N N . ALA A 1 206 ? -3.177 8.478 -12.449 1.00 85.44 206 ALA A N 1
ATOM 1430 C CA . ALA A 1 206 ? -3.191 9.851 -11.987 1.00 85.44 206 ALA A CA 1
ATOM 1431 C C . ALA A 1 206 ? -4.417 10.033 -11.083 1.00 85.44 206 ALA A C 1
ATOM 1433 O O . ALA A 1 206 ? -5.543 9.723 -11.473 1.00 85.44 206 ALA A O 1
ATOM 1434 N N . ASN A 1 207 ? -4.191 10.500 -9.861 1.00 91.81 207 ASN A N 1
ATOM 1435 C CA . ASN A 1 207 ? -5.230 10.675 -8.859 1.00 91.81 207 ASN A CA 1
ATOM 1436 C C . ASN A 1 207 ? -5.359 12.158 -8.530 1.00 91.81 207 ASN A C 1
ATOM 1438 O O . ASN A 1 207 ? -4.358 12.855 -8.373 1.00 91.81 207 ASN A O 1
ATOM 1442 N N . VAL A 1 208 ? -6.588 12.650 -8.411 1.00 95.88 208 VAL A N 1
ATOM 1443 C CA . VAL A 1 208 ? -6.825 14.027 -7.971 1.00 95.88 208 VAL A CA 1
ATOM 1444 C C . VAL A 1 208 ? -6.798 14.041 -6.450 1.00 95.88 208 VAL A C 1
ATOM 1446 O O . VAL A 1 208 ? -7.570 13.325 -5.808 1.00 95.88 208 VAL A O 1
ATOM 1449 N N . CYS A 1 209 ? -5.902 14.839 -5.881 1.00 97.00 209 CYS A N 1
ATOM 1450 C CA . CYS A 1 209 ? -5.732 14.990 -4.443 1.00 97.00 209 CYS A CA 1
ATOM 1451 C C . CYS A 1 209 ? -5.985 16.439 -4.045 1.00 97.00 209 CYS A C 1
ATOM 1453 O O . CYS A 1 209 ? -5.551 17.360 -4.741 1.00 97.00 209 CYS A O 1
ATOM 1455 N N . ALA A 1 210 ? -6.686 16.648 -2.936 1.00 97.25 210 ALA A N 1
ATOM 1456 C CA . ALA A 1 210 ? -6.933 17.979 -2.405 1.00 97.25 210 ALA A CA 1
ATOM 1457 C C . ALA A 1 210 ? -7.050 17.973 -0.881 1.00 97.25 210 ALA A C 1
ATOM 1459 O O . ALA A 1 210 ? -7.386 16.952 -0.277 1.00 97.25 210 ALA A O 1
ATOM 1460 N N . CYS A 1 211 ? -6.802 19.134 -0.282 1.00 96.69 211 CYS A N 1
ATOM 1461 C CA . CYS A 1 211 ? -7.145 19.427 1.104 1.00 96.69 211 CYS A CA 1
ATOM 1462 C C . CYS A 1 211 ? -8.455 20.211 1.123 1.00 96.69 211 CYS A C 1
ATOM 1464 O O . CYS A 1 211 ? -8.522 21.333 0.614 1.00 96.69 211 CYS A O 1
ATOM 1466 N N . VAL A 1 212 ? -9.504 19.593 1.666 1.00 96.25 212 VAL A N 1
ATOM 1467 C CA . VAL A 1 212 ? -10.844 20.177 1.730 1.00 96.25 212 VAL A CA 1
ATOM 1468 C C . VAL A 1 212 ? -11.160 20.643 3.146 1.00 96.25 212 VAL A C 1
ATOM 1470 O O . VAL A 1 212 ? -10.915 19.943 4.129 1.00 96.25 212 VAL A O 1
ATOM 1473 N N . SER A 1 213 ? -11.747 21.830 3.234 1.00 96.38 213 SER A N 1
ATOM 1474 C CA . SER A 1 213 ? -12.338 22.398 4.443 1.00 96.38 213 SER A CA 1
ATOM 1475 C C . SER A 1 213 ? -13.692 23.019 4.101 1.00 96.38 213 SER A C 1
ATOM 1477 O O . SER A 1 213 ? -13.987 23.297 2.935 1.00 96.38 213 SER A O 1
ATOM 1479 N N . GLY A 1 214 ? -14.553 23.181 5.105 1.00 96.12 214 GLY A N 1
ATOM 1480 C CA . GLY A 1 214 ? -15.904 23.719 4.936 1.00 96.12 214 GLY A CA 1
ATOM 1481 C C . GLY A 1 214 ? -17.030 22.724 5.243 1.00 96.12 214 GLY A C 1
ATOM 1482 O O . GLY A 1 214 ? -16.790 21.668 5.834 1.00 96.12 214 GLY A O 1
ATOM 1483 N N . PRO A 1 215 ? -18.284 23.080 4.912 1.00 96.81 215 PRO A N 1
ATOM 1484 C CA . PRO A 1 215 ? -19.459 22.317 5.318 1.00 96.81 215 PRO A CA 1
ATOM 1485 C C . PRO A 1 215 ? -19.536 20.974 4.587 1.00 96.81 215 PRO A C 1
ATOM 1487 O O . PRO A 1 215 ? -19.586 20.925 3.358 1.00 96.81 215 PRO A O 1
ATOM 1490 N N . LEU A 1 216 ? -19.624 19.884 5.347 1.00 97.19 216 LEU A N 1
ATOM 1491 C CA . LEU A 1 216 ? -19.906 18.558 4.813 1.00 97.19 216 LEU A CA 1
ATOM 1492 C C . LEU A 1 216 ? -21.420 18.357 4.786 1.00 97.19 216 LEU A C 1
ATOM 1494 O O . LEU A 1 216 ? -22.086 18.426 5.819 1.00 97.19 216 LEU A O 1
ATOM 1498 N N . SER A 1 217 ? -21.969 18.103 3.601 1.00 96.88 217 SER A N 1
ATOM 1499 C CA . SER A 1 217 ? -23.377 17.740 3.440 1.00 96.88 217 SER A CA 1
ATOM 1500 C C . SER A 1 217 ? -23.503 16.416 2.701 1.00 96.88 217 SER A C 1
ATOM 1502 O O . SER A 1 217 ? -22.903 16.225 1.641 1.00 96.88 217 SER A O 1
ATOM 1504 N N . VAL A 1 218 ? -24.308 15.503 3.241 1.00 96.38 218 VAL A N 1
ATOM 1505 C CA . VAL A 1 218 ? -24.586 14.198 2.630 1.00 96.38 218 VAL A CA 1
ATOM 1506 C C . VAL A 1 218 ? -26.092 14.057 2.460 1.00 96.38 218 VAL A C 1
ATOM 1508 O O . VAL A 1 218 ? -26.854 14.250 3.407 1.00 96.38 218 VAL A O 1
ATOM 1511 N N . LYS A 1 219 ? -26.541 13.794 1.224 1.00 94.69 219 LYS A N 1
ATOM 1512 C CA . LYS A 1 219 ? -27.972 13.742 0.854 1.00 94.69 219 LYS A CA 1
ATOM 1513 C C . LYS A 1 219 ? -28.768 14.982 1.302 1.00 94.69 219 LYS A C 1
ATOM 1515 O O . LYS A 1 219 ? -29.890 14.875 1.787 1.00 94.69 219 LYS A O 1
ATOM 1520 N N . GLY A 1 220 ? -28.163 16.166 1.175 1.00 93.19 220 GLY A N 1
ATOM 1521 C CA . GLY A 1 220 ? -28.787 17.445 1.534 1.00 93.19 220 GLY A CA 1
ATOM 1522 C C . GLY A 1 220 ? -28.907 17.721 3.038 1.00 93.19 220 GLY A C 1
ATOM 1523 O O . GLY A 1 220 ? -29.441 18.761 3.413 1.00 93.19 220 GLY A O 1
ATOM 1524 N N . LYS A 1 221 ? -28.406 16.836 3.910 1.00 95.25 221 LYS A N 1
ATOM 1525 C CA . LYS A 1 221 ? -28.318 17.077 5.356 1.00 95.25 221 LYS A CA 1
ATOM 1526 C C . LYS A 1 221 ? -26.927 17.593 5.708 1.00 95.25 221 LYS A C 1
ATOM 1528 O O . LYS A 1 221 ? -25.937 17.020 5.260 1.00 95.25 221 LYS A O 1
ATOM 1533 N N . SER A 1 222 ? -26.858 18.647 6.519 1.00 96.56 222 SER A N 1
ATOM 1534 C CA . SER A 1 222 ? -25.588 19.151 7.050 1.00 96.56 222 SER A CA 1
ATOM 1535 C C . SER A 1 222 ? -25.053 18.203 8.126 1.00 96.56 222 SER A C 1
ATOM 1537 O O . SER A 1 222 ? -25.773 17.858 9.063 1.00 96.56 222 SER A O 1
ATOM 1539 N N . CYS A 1 223 ? -23.794 17.791 7.991 1.00 95.94 223 CYS A N 1
ATOM 1540 C CA . CYS A 1 223 ? -23.083 16.920 8.929 1.00 95.94 223 CYS A CA 1
ATOM 1541 C C . CYS A 1 223 ? -22.079 17.7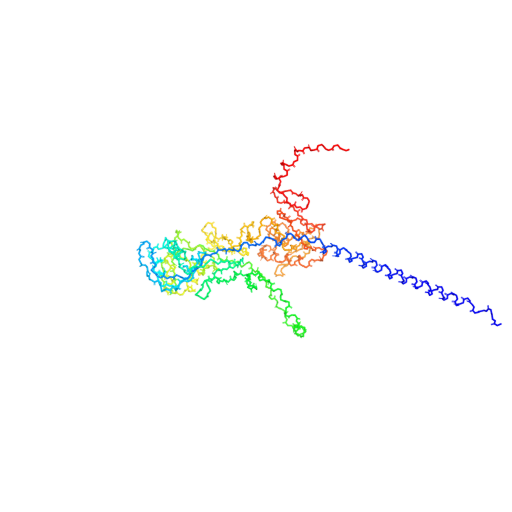01 9.799 1.00 95.94 223 CYS A C 1
ATOM 1543 O O . CYS A 1 223 ? -21.284 17.096 10.510 1.00 95.94 223 CYS A O 1
ATOM 1545 N N . GLY A 1 224 ? -22.104 19.037 9.740 1.00 96.50 224 GLY A N 1
ATOM 1546 C CA . GLY A 1 224 ? -21.102 19.922 10.340 1.00 96.50 224 GLY A CA 1
ATOM 1547 C C . GLY A 1 224 ? -20.089 20.443 9.318 1.00 96.50 224 GLY A C 1
ATOM 1548 O O . GLY A 1 224 ? -20.269 20.283 8.110 1.00 96.50 224 GLY A O 1
ATOM 1549 N N . SER A 1 225 ? -19.023 21.077 9.805 1.00 96.69 225 SER A N 1
ATOM 1550 C CA . SER A 1 225 ? -17.960 21.650 8.971 1.00 96.69 225 SER A CA 1
ATOM 1551 C C . SER A 1 225 ? -16.607 21.052 9.332 1.00 96.69 225 SER A C 1
ATOM 1553 O O . SER A 1 225 ? -16.300 20.884 10.510 1.00 96.69 225 SER A O 1
ATOM 1555 N N . ILE A 1 226 ? -15.801 20.748 8.316 1.00 96.31 226 ILE A N 1
ATOM 1556 C CA . ILE A 1 226 ? -14.386 20.404 8.463 1.00 96.31 226 ILE A CA 1
ATOM 1557 C C . ILE A 1 226 ? -13.641 21.718 8.693 1.00 96.31 226 ILE A C 1
ATOM 1559 O O . ILE A 1 226 ? -13.627 22.584 7.810 1.00 96.31 226 ILE A O 1
ATOM 1563 N N . ALA A 1 227 ? -13.103 21.892 9.898 1.00 93.06 227 ALA A N 1
ATOM 1564 C CA . ALA A 1 227 ? -12.408 23.108 10.287 1.00 93.06 227 ALA A CA 1
ATOM 1565 C C . ALA A 1 227 ? -11.106 23.280 9.475 1.00 93.06 227 ALA A C 1
ATOM 1567 O O . ALA A 1 227 ? -10.509 22.283 9.065 1.00 93.06 227 ALA A O 1
ATOM 1568 N N . PRO A 1 228 ? -10.659 24.518 9.210 1.00 89.25 228 PRO A N 1
ATOM 1569 C CA . PRO A 1 228 ? -9.416 24.777 8.482 1.00 89.25 228 PRO A CA 1
ATOM 1570 C C . PRO A 1 228 ? -8.153 24.324 9.235 1.00 89.25 228 PRO A C 1
ATOM 1572 O O . PRO A 1 228 ? -7.098 24.189 8.628 1.00 89.25 228 PRO A O 1
ATOM 1575 N N . GLU A 1 229 ? -8.225 24.089 10.541 1.00 90.06 229 GLU A N 1
ATOM 1576 C CA . GLU A 1 229 ? -7.163 23.458 11.333 1.00 90.06 229 GLU A CA 1
ATOM 1577 C C . GLU A 1 229 ? -7.148 21.923 11.210 1.00 90.06 229 GLU A C 1
ATOM 1579 O O . GLU A 1 229 ? -6.094 21.308 11.363 1.00 90.06 229 GLU A O 1
ATOM 1584 N N . ASP A 1 230 ? -8.287 21.330 10.848 1.00 91.25 230 ASP A N 1
ATOM 1585 C CA . ASP A 1 230 ? -8.511 19.890 10.699 1.00 91.25 230 ASP A CA 1
ATOM 1586 C C . ASP A 1 230 ? -8.774 19.525 9.225 1.00 91.25 230 ASP A C 1
ATOM 1588 O O . ASP A 1 230 ? -9.633 18.688 8.923 1.00 91.25 230 ASP A O 1
ATOM 1592 N N . GLU A 1 231 ? -8.088 20.190 8.281 1.00 90.69 231 GLU A N 1
ATOM 1593 C CA . GLU A 1 231 ? -8.346 19.985 6.849 1.00 90.69 231 GLU A CA 1
ATOM 1594 C C . GLU A 1 231 ? -8.190 18.513 6.470 1.00 90.69 231 GLU A C 1
ATOM 1596 O O . GLU A 1 231 ? -7.191 17.851 6.772 1.00 90.69 231 GLU A O 1
ATOM 1601 N N . LEU A 1 232 ? -9.181 18.003 5.742 1.00 95.25 232 LEU A N 1
ATOM 1602 C CA . LEU A 1 232 ? -9.134 16.650 5.229 1.00 95.25 232 LEU A CA 1
ATOM 1603 C C . LEU A 1 232 ? -8.344 16.648 3.924 1.00 95.25 232 LEU A C 1
ATOM 1605 O O . LEU A 1 232 ? -8.855 17.042 2.877 1.00 95.25 232 LEU A O 1
ATOM 1609 N N . CYS A 1 233 ? -7.108 16.172 3.980 1.00 96.94 233 CYS A N 1
ATOM 1610 C CA . CYS A 1 233 ? -6.277 15.972 2.801 1.00 96.94 233 CYS A CA 1
ATOM 1611 C C . CYS A 1 233 ? -6.401 14.529 2.306 1.00 96.94 233 CYS A C 1
ATOM 1613 O O . CYS A 1 233 ? -5.994 13.592 2.993 1.00 96.94 233 CYS A O 1
ATOM 1615 N N . ALA A 1 234 ? -6.960 14.336 1.112 1.00 96.12 234 ALA A N 1
ATOM 1616 C CA . ALA A 1 234 ? -7.152 13.011 0.532 1.00 96.12 234 ALA A CA 1
ATOM 1617 C C . ALA A 1 234 ? -7.096 13.027 -1.000 1.00 96.12 234 ALA A C 1
ATOM 1619 O O . ALA A 1 234 ? -7.342 14.043 -1.650 1.00 96.12 234 ALA A O 1
ATOM 1620 N N . CYS A 1 235 ? -6.802 11.860 -1.570 1.00 96.38 235 CYS A N 1
ATOM 1621 C CA . CYS A 1 235 ? -6.947 11.585 -2.996 1.00 96.38 235 CYS A CA 1
ATOM 1622 C C . CYS A 1 235 ? -8.248 10.827 -3.245 1.00 96.38 235 CYS A C 1
ATOM 1624 O O . CYS A 1 235 ? -8.621 9.985 -2.426 1.00 96.38 235 CYS A O 1
ATOM 1626 N N . VAL A 1 236 ? -8.904 11.066 -4.384 1.00 95.25 236 VAL A N 1
ATOM 1627 C CA . VAL A 1 236 ? -10.195 10.434 -4.719 1.00 95.25 236 VAL A CA 1
ATOM 1628 C C . VAL A 1 236 ? -10.129 8.908 -4.586 1.00 95.25 236 VAL A C 1
ATOM 1630 O O . VAL A 1 236 ? -10.968 8.315 -3.914 1.00 95.25 236 VAL A O 1
ATOM 1633 N N . GLY A 1 237 ? -9.083 8.269 -5.121 1.00 91.44 237 GLY A N 1
ATOM 1634 C CA . GLY A 1 237 ? -8.913 6.813 -5.030 1.00 91.44 237 GLY A CA 1
ATOM 1635 C C . GLY A 1 237 ? -8.617 6.262 -3.627 1.00 91.44 237 GLY A C 1
ATOM 1636 O O . GLY A 1 237 ? -8.696 5.055 -3.432 1.00 91.44 237 GLY A O 1
ATOM 1637 N N . ALA A 1 238 ? -8.293 7.112 -2.649 1.00 92.88 238 ALA A N 1
ATOM 1638 C CA . ALA A 1 238 ? -8.007 6.713 -1.268 1.00 92.88 238 ALA A CA 1
ATOM 1639 C C . ALA A 1 238 ? -9.126 7.092 -0.280 1.00 92.88 238 ALA A C 1
ATOM 1641 O O . ALA A 1 238 ? -9.038 6.757 0.903 1.00 92.88 238 ALA A O 1
ATOM 1642 N N . LEU A 1 239 ? -10.185 7.770 -0.743 1.00 93.94 239 LEU A N 1
ATOM 1643 C CA . LEU A 1 239 ? -11.228 8.321 0.124 1.00 93.94 239 LEU A CA 1
ATOM 1644 C C . LEU A 1 239 ? -11.946 7.267 0.968 1.00 93.94 239 LEU A C 1
ATOM 1646 O O . LEU A 1 239 ? -12.200 7.534 2.135 1.00 93.94 239 LEU A O 1
ATOM 1650 N N . ALA A 1 240 ? -12.238 6.081 0.428 1.00 92.31 240 ALA A N 1
ATOM 1651 C CA . ALA A 1 240 ? -12.920 5.024 1.184 1.00 92.31 240 ALA A CA 1
ATOM 1652 C C . ALA A 1 240 ? -12.133 4.632 2.449 1.00 92.31 240 ALA A C 1
ATOM 1654 O O . ALA A 1 240 ? -12.650 4.679 3.563 1.00 92.31 240 ALA A O 1
ATOM 1655 N N . GLY A 1 241 ? -10.826 4.383 2.301 1.00 89.62 241 GLY A N 1
ATOM 1656 C CA . GLY A 1 241 ? -9.951 4.075 3.434 1.00 89.62 241 GLY A CA 1
ATOM 1657 C C . GLY A 1 241 ? -9.831 5.227 4.438 1.00 89.62 241 GLY A C 1
ATOM 1658 O O . GLY A 1 241 ? -9.746 4.983 5.642 1.00 89.62 241 GLY A O 1
ATOM 1659 N N . VAL A 1 242 ? -9.856 6.475 3.959 1.00 92.75 242 VAL A N 1
ATOM 1660 C CA . VAL A 1 242 ? -9.842 7.672 4.814 1.00 92.75 242 VAL A CA 1
ATOM 1661 C C . VAL A 1 242 ? -11.150 7.809 5.592 1.00 92.75 242 VAL A C 1
ATOM 1663 O O . VAL A 1 242 ? -11.108 8.049 6.794 1.00 92.75 242 VAL A O 1
ATOM 1666 N N . VAL A 1 243 ? -12.303 7.623 4.944 1.00 94.69 243 VAL A N 1
ATOM 1667 C CA . VAL A 1 243 ? -13.626 7.690 5.581 1.00 94.69 243 VAL A CA 1
ATOM 1668 C C . VAL A 1 243 ? -13.759 6.614 6.654 1.00 94.69 243 VAL A C 1
ATOM 1670 O O . VAL A 1 243 ? -14.128 6.938 7.781 1.00 94.69 243 VAL A O 1
ATOM 1673 N N . ALA A 1 244 ? -13.373 5.373 6.347 1.00 91.06 244 ALA A N 1
ATOM 1674 C CA . ALA A 1 244 ? -13.440 4.251 7.281 1.00 91.06 244 ALA A CA 1
ATOM 1675 C C . ALA A 1 244 ? -12.586 4.457 8.548 1.00 91.06 244 ALA A C 1
ATOM 1677 O O . ALA A 1 244 ? -12.934 3.959 9.616 1.00 91.06 244 ALA A O 1
ATOM 1678 N N . LYS A 1 245 ? -11.474 5.198 8.443 1.00 91.38 245 LYS A N 1
ATOM 1679 C CA . LYS A 1 245 ? -10.529 5.438 9.549 1.00 91.38 245 LYS A CA 1
ATOM 1680 C C . LYS A 1 245 ? -10.622 6.837 10.158 1.00 91.38 245 LYS A C 1
ATOM 1682 O O . LYS A 1 245 ? -9.854 7.153 11.067 1.00 91.38 245 LYS A O 1
ATOM 1687 N N . SER A 1 246 ? -11.508 7.700 9.663 1.00 91.00 246 SER A N 1
ATOM 1688 C CA . SER A 1 246 ? -11.491 9.107 10.057 1.00 91.00 246 SER A CA 1
ATOM 1689 C C . SER A 1 246 ? -11.944 9.311 11.502 1.00 91.00 246 SER A C 1
ATOM 1691 O O . SER A 1 246 ? -13.000 8.844 11.934 1.00 91.00 246 SER A O 1
ATOM 1693 N N . ALA A 1 247 ? -11.168 10.098 12.246 1.00 92.56 247 ALA A N 1
ATOM 1694 C CA . ALA A 1 247 ? -11.557 10.571 13.568 1.00 92.56 247 ALA A CA 1
ATOM 1695 C C . ALA A 1 247 ? -12.433 11.839 13.524 1.00 92.56 247 ALA A C 1
ATOM 1697 O O . ALA A 1 247 ? -13.011 12.188 14.556 1.00 92.56 247 ALA A O 1
ATOM 1698 N N . LEU A 1 248 ? -12.556 12.499 12.362 1.00 94.75 248 LEU A N 1
ATOM 1699 C CA . LEU A 1 248 ? -13.222 13.7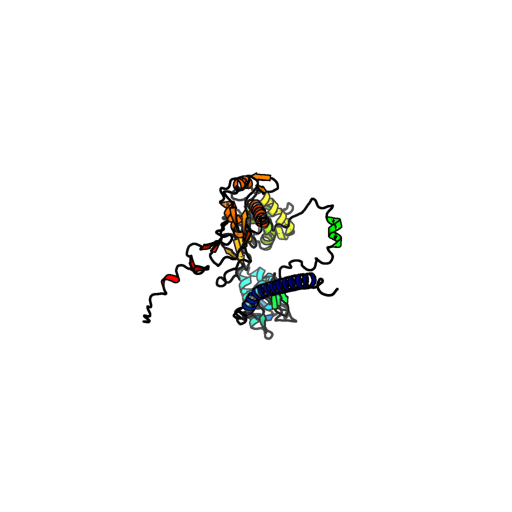97 12.223 1.00 94.75 248 LEU A CA 1
ATOM 1700 C C . LEU A 1 248 ? -14.716 13.693 12.548 1.00 94.75 248 LEU A C 1
ATOM 1702 O O . LEU A 1 248 ? -15.452 12.914 11.934 1.00 94.75 248 LEU A O 1
ATOM 1706 N N . ALA A 1 249 ? -15.178 14.521 13.490 1.00 96.19 249 ALA A N 1
ATOM 1707 C CA . ALA A 1 249 ? -16.567 14.520 13.945 1.00 96.19 249 ALA A CA 1
ATOM 1708 C C . ALA A 1 249 ? -17.592 14.666 12.797 1.00 96.19 249 ALA A C 1
ATOM 1710 O O . ALA A 1 249 ? -18.542 13.880 12.783 1.00 96.19 249 ALA A O 1
ATOM 1711 N N . PRO A 1 250 ? -17.399 15.548 11.787 1.00 96.62 250 PRO A N 1
ATOM 1712 C CA . PRO A 1 250 ? -18.340 15.652 10.672 1.00 96.62 250 PRO A CA 1
ATOM 1713 C C . PRO A 1 250 ? -18.478 14.364 9.851 1.00 96.62 250 PRO A C 1
ATOM 1715 O O . PRO A 1 250 ? -19.576 14.026 9.415 1.00 96.62 250 PRO A O 1
ATOM 1718 N N . ILE A 1 251 ? -17.388 13.608 9.670 1.00 96.56 251 ILE A N 1
ATOM 1719 C CA . ILE A 1 251 ? -17.401 12.346 8.915 1.00 96.56 251 ILE A CA 1
ATOM 1720 C C . ILE A 1 251 ? -18.105 11.250 9.719 1.00 96.56 251 ILE A C 1
ATOM 1722 O O . ILE A 1 251 ? -18.918 10.514 9.165 1.00 96.56 251 ILE A O 1
ATOM 1726 N N . LYS A 1 252 ? -17.880 11.187 11.037 1.00 96.44 252 LYS A N 1
ATOM 1727 C CA . LYS A 1 252 ? -18.602 10.258 11.925 1.00 96.44 252 LYS A CA 1
ATOM 1728 C C . LYS A 1 252 ? -20.109 10.518 11.931 1.00 96.44 252 LYS A C 1
ATOM 1730 O O . LYS A 1 252 ? -20.891 9.573 11.878 1.00 96.44 252 LYS A O 1
ATOM 1735 N N . VAL A 1 253 ? -20.519 11.788 11.960 1.00 96.00 253 VAL A N 1
ATOM 1736 C CA . VAL A 1 253 ? -21.935 12.177 11.841 1.00 96.00 253 VAL A CA 1
ATOM 1737 C C . VAL A 1 253 ? -22.482 11.825 10.457 1.00 96.00 253 VAL A C 1
ATOM 1739 O O . VAL A 1 253 ? -23.592 11.319 10.345 1.00 96.00 253 VAL A O 1
ATOM 1742 N N . ALA A 1 254 ? -21.711 12.035 9.391 1.00 96.75 254 ALA A N 1
ATOM 1743 C CA . ALA A 1 254 ? -22.127 11.652 8.047 1.00 96.75 254 ALA A CA 1
ATOM 1744 C C . ALA A 1 254 ? -22.356 10.133 7.916 1.00 96.75 254 ALA A C 1
ATOM 1746 O O . ALA A 1 254 ? -23.369 9.717 7.355 1.00 96.75 254 ALA A O 1
ATOM 1747 N N . LEU A 1 255 ? -21.473 9.316 8.502 1.00 96.81 255 LEU A N 1
ATOM 1748 C CA . LEU A 1 255 ? -21.575 7.851 8.516 1.00 96.81 255 LEU A CA 1
ATOM 1749 C C . LEU A 1 255 ? -22.744 7.313 9.355 1.00 96.81 255 LEU A C 1
ATOM 1751 O O . LEU A 1 255 ? -23.192 6.196 9.119 1.00 96.81 255 LEU A O 1
ATOM 1755 N N . SER A 1 256 ? -23.268 8.079 10.319 1.00 96.50 256 SER A N 1
ATOM 1756 C CA . SER A 1 256 ? -24.485 7.688 11.049 1.00 96.50 256 SER A CA 1
ATOM 1757 C C . SER A 1 256 ? -25.775 8.038 10.298 1.00 96.50 256 SER A C 1
ATOM 1759 O O . SER A 1 256 ? -26.836 7.494 10.605 1.00 96.50 256 SER A O 1
ATOM 1761 N N . LEU A 1 257 ? -25.697 8.932 9.307 1.00 95.19 257 LEU A N 1
ATOM 1762 C CA . LEU A 1 257 ? -26.840 9.422 8.531 1.00 95.19 257 LEU A CA 1
ATOM 1763 C C . LEU A 1 257 ? -26.942 8.803 7.132 1.00 95.19 257 LEU A C 1
ATOM 1765 O O . LEU A 1 257 ? -28.016 8.853 6.524 1.00 95.19 257 LEU A O 1
ATOM 1769 N N . ALA A 1 258 ? -25.842 8.271 6.603 1.00 96.69 258 ALA A N 1
ATOM 1770 C CA . ALA A 1 258 ? -25.738 7.770 5.241 1.00 96.69 258 ALA A CA 1
ATOM 1771 C C . ALA A 1 258 ? -24.726 6.618 5.135 1.00 96.69 258 ALA A C 1
ATOM 1773 O O . ALA A 1 258 ? -23.966 6.351 6.062 1.00 96.69 258 ALA A O 1
ATOM 1774 N N . SER A 1 259 ? -24.719 5.928 3.992 1.00 96.75 259 SER A N 1
ATOM 1775 C CA . SER A 1 259 ? -23.745 4.862 3.739 1.00 96.75 259 SER A CA 1
ATOM 1776 C C . SER A 1 259 ? -22.348 5.434 3.484 1.00 96.75 259 SER A C 1
ATOM 1778 O O . SER A 1 259 ? -22.215 6.574 3.041 1.00 96.75 259 SER A O 1
ATOM 1780 N N . GLU A 1 260 ? -21.302 4.628 3.685 1.00 95.44 260 GLU A N 1
ATOM 1781 C CA . GLU A 1 260 ? -19.919 5.011 3.357 1.00 95.44 260 GLU A CA 1
ATOM 1782 C C . GLU A 1 260 ? -19.787 5.518 1.911 1.00 95.44 260 GLU A C 1
ATOM 1784 O O . GLU A 1 260 ? -19.150 6.541 1.672 1.00 95.44 260 GLU A O 1
ATOM 1789 N N . ALA A 1 261 ? -20.473 4.872 0.961 1.00 94.69 261 ALA A N 1
ATOM 1790 C CA . ALA A 1 261 ? -20.481 5.276 -0.443 1.00 94.69 261 ALA A CA 1
ATOM 1791 C C . ALA A 1 261 ? -21.050 6.692 -0.652 1.00 94.69 261 ALA A C 1
ATOM 1793 O O . ALA A 1 261 ? -20.510 7.461 -1.446 1.00 94.69 261 ALA A O 1
ATOM 1794 N 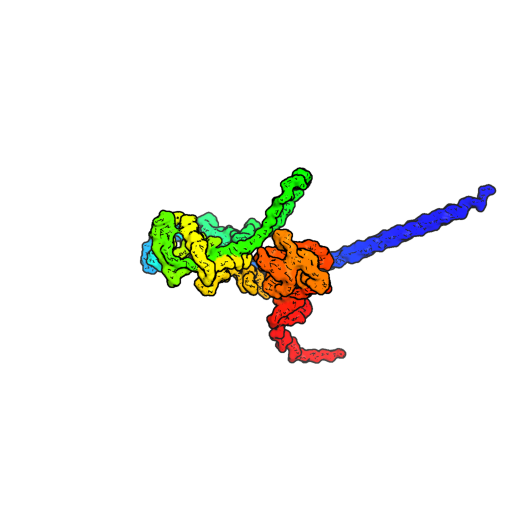N . ASP A 1 262 ? -22.099 7.064 0.089 1.00 97.00 262 ASP A N 1
ATOM 1795 C CA . ASP A 1 262 ? -22.672 8.413 0.027 1.00 97.00 262 ASP A CA 1
ATOM 1796 C C . ASP A 1 262 ? -21.691 9.461 0.579 1.00 97.00 262 ASP A C 1
ATOM 1798 O O . ASP A 1 262 ? -21.551 10.546 0.012 1.00 97.00 262 ASP A O 1
ATOM 1802 N N . VAL A 1 263 ? -20.989 9.135 1.672 1.00 97.31 263 VAL A N 1
ATOM 1803 C CA . VAL A 1 263 ? -19.983 10.022 2.278 1.00 97.31 263 VAL A CA 1
ATOM 1804 C C . VAL A 1 263 ? -18.791 10.205 1.336 1.00 97.31 263 VAL A C 1
ATOM 1806 O O . VAL A 1 263 ? -18.361 11.336 1.103 1.00 97.31 263 VAL A O 1
ATOM 1809 N N . VAL A 1 264 ? -18.295 9.118 0.738 1.00 96.94 264 VAL A N 1
ATOM 1810 C CA . VAL A 1 264 ? -17.218 9.147 -0.265 1.00 96.94 264 VAL A CA 1
ATOM 1811 C C . VAL A 1 264 ? -17.628 9.973 -1.485 1.00 96.94 264 VAL A C 1
ATOM 1813 O O . VAL A 1 264 ? -16.829 10.780 -1.962 1.00 96.94 264 VAL A O 1
ATOM 1816 N N . ALA A 1 265 ? -18.867 9.843 -1.968 1.00 96.06 265 ALA A N 1
ATOM 1817 C CA . ALA A 1 265 ? -19.372 10.638 -3.087 1.00 96.06 265 ALA A CA 1
ATOM 1818 C C . ALA A 1 265 ? -19.414 12.142 -2.759 1.00 96.06 265 ALA A C 1
ATOM 1820 O O . ALA A 1 265 ? -18.926 12.955 -3.547 1.00 96.06 265 ALA A O 1
ATOM 1821 N N . SER A 1 266 ? -19.919 12.520 -1.578 1.00 97.31 266 SER A N 1
ATOM 1822 C CA . SER A 1 266 ? -19.921 13.918 -1.120 1.00 97.31 266 SER A CA 1
ATOM 1823 C C . SER A 1 266 ? -18.508 14.497 -0.990 1.00 97.31 266 SER A C 1
ATOM 1825 O O . SER A 1 266 ? -18.258 15.616 -1.437 1.00 97.31 266 SER A O 1
ATOM 1827 N N . LEU A 1 267 ? -17.563 13.741 -0.424 1.00 97.19 267 LEU A N 1
ATOM 1828 C CA . LEU A 1 267 ? -16.168 14.180 -0.305 1.00 97.19 267 LEU A CA 1
ATOM 1829 C C . LEU A 1 267 ? -15.472 14.272 -1.666 1.00 97.19 267 LEU A C 1
ATOM 1831 O O . LEU A 1 267 ? -14.718 15.213 -1.905 1.00 97.19 267 LEU A O 1
ATOM 1835 N N . THR A 1 268 ? -15.768 13.352 -2.584 1.00 96.88 268 THR A N 1
ATOM 1836 C CA . THR A 1 268 ? -15.283 13.422 -3.970 1.00 96.88 268 THR A CA 1
ATOM 1837 C C . THR A 1 268 ? -15.757 14.712 -4.632 1.00 96.88 268 THR A C 1
ATOM 1839 O O . THR A 1 268 ? -14.952 15.421 -5.230 1.00 96.88 268 THR A O 1
ATOM 1842 N N . ALA A 1 269 ? -17.032 15.077 -4.459 1.00 96.25 269 ALA A N 1
ATOM 1843 C CA . ALA A 1 269 ? -17.568 16.333 -4.977 1.00 96.25 269 ALA A CA 1
ATOM 1844 C C . ALA A 1 269 ? -16.870 17.564 -4.370 1.00 96.25 269 ALA A C 1
ATOM 1846 O O . ALA A 1 269 ? -16.553 18.497 -5.106 1.00 96.25 269 ALA A O 1
ATOM 1847 N N . MET A 1 270 ? -16.565 17.557 -3.065 1.00 96.19 270 MET A N 1
ATOM 1848 C CA . MET A 1 270 ? -15.786 18.629 -2.423 1.00 96.19 270 MET A CA 1
ATOM 1849 C C . MET A 1 270 ? -14.368 18.748 -3.004 1.00 96.19 270 MET A C 1
ATOM 1851 O O . MET A 1 270 ? -13.922 19.854 -3.316 1.00 96.19 270 MET A O 1
ATOM 1855 N N . ILE A 1 271 ? -13.667 17.626 -3.205 1.00 96.38 271 ILE A N 1
ATOM 1856 C CA . ILE A 1 271 ? -12.334 17.604 -3.835 1.00 96.38 271 ILE A CA 1
ATOM 1857 C C . ILE A 1 271 ? -12.413 18.152 -5.265 1.00 96.38 271 ILE A C 1
ATOM 1859 O O . ILE A 1 271 ? -11.602 18.989 -5.664 1.00 96.38 271 ILE A O 1
ATOM 1863 N N . SER A 1 272 ? -13.410 17.726 -6.040 1.00 94.00 272 SER A N 1
ATOM 1864 C CA . SER A 1 272 ? -13.613 18.195 -7.410 1.00 94.00 272 SER A CA 1
ATOM 1865 C C . SER A 1 272 ? -13.931 19.690 -7.475 1.00 94.00 272 SER A C 1
ATOM 1867 O O . SER A 1 272 ? -13.391 20.365 -8.351 1.00 94.00 272 SER A O 1
ATOM 1869 N N . ALA A 1 273 ? -14.736 20.209 -6.542 1.00 94.50 273 ALA A N 1
ATOM 1870 C CA . ALA A 1 273 ? -15.119 21.620 -6.458 1.00 94.50 273 ALA A CA 1
ATOM 1871 C C . ALA A 1 273 ? -14.006 22.537 -5.924 1.00 94.50 273 ALA A C 1
ATOM 1873 O O . ALA A 1 273 ? -14.082 23.754 -6.093 1.00 94.50 273 ALA A O 1
ATOM 1874 N N . THR A 1 274 ? -12.969 21.978 -5.296 1.00 94.12 274 THR A N 1
ATOM 1875 C CA . THR A 1 274 ? -11.807 22.755 -4.853 1.00 94.12 274 THR A CA 1
ATOM 1876 C C . THR A 1 274 ? -11.096 23.342 -6.075 1.00 94.12 274 THR A C 1
ATOM 1878 O O . THR A 1 274 ? -10.843 22.634 -7.055 1.00 94.12 274 THR A O 1
ATOM 1881 N N . ALA A 1 275 ? -10.799 24.643 -6.037 1.00 90.81 275 ALA A N 1
ATOM 1882 C CA . ALA A 1 275 ? -10.095 25.325 -7.121 1.00 90.81 275 ALA A CA 1
ATOM 1883 C C . ALA A 1 275 ? -8.686 24.738 -7.313 1.00 90.81 275 ALA A C 1
ATOM 1885 O O . ALA A 1 275 ? -8.026 24.363 -6.341 1.00 90.81 275 ALA A O 1
ATOM 1886 N N . GLU A 1 276 ? -8.228 24.649 -8.565 1.00 83.81 276 GLU A N 1
ATOM 1887 C CA . GLU A 1 276 ? -6.843 24.263 -8.853 1.00 83.81 276 GLU A CA 1
ATOM 1888 C C . GLU A 1 276 ? -5.864 25.284 -8.259 1.00 83.81 276 GLU A C 1
ATOM 1890 O O . GLU A 1 276 ? -6.116 26.489 -8.277 1.00 83.81 276 GLU A O 1
ATOM 1895 N N . GLY A 1 277 ? -4.754 24.797 -7.700 1.00 82.31 277 GLY A N 1
ATOM 1896 C CA . GLY A 1 277 ? -3.761 25.629 -7.026 1.00 82.31 277 GLY A CA 1
ATOM 1897 C C . GLY A 1 277 ? -3.058 24.876 -5.902 1.00 82.31 277 GLY A C 1
ATOM 1898 O O . GLY A 1 277 ? -2.932 23.655 -5.933 1.00 82.31 277 GLY A O 1
ATOM 1899 N N . GLU A 1 278 ? -2.626 25.594 -4.867 1.00 79.31 278 GLU A N 1
ATOM 1900 C CA . GLU A 1 278 ? -1.868 25.009 -3.750 1.00 79.31 278 GLU A CA 1
ATOM 1901 C C . GLU A 1 278 ? -2.645 23.973 -2.930 1.00 79.31 278 GLU A C 1
ATOM 1903 O O . GLU A 1 278 ? -2.029 23.260 -2.151 1.00 79.31 278 GLU A O 1
ATOM 1908 N N . ARG A 1 279 ? -3.972 23.873 -3.100 1.00 89.44 279 ARG A N 1
ATOM 1909 C CA . ARG A 1 279 ? -4.859 22.977 -2.337 1.00 89.44 279 ARG A CA 1
ATOM 1910 C C . ARG A 1 279 ? -5.417 21.799 -3.128 1.00 89.44 279 ARG A C 1
ATOM 1912 O O . ARG A 1 279 ? -6.041 20.933 -2.524 1.00 89.44 279 ARG A O 1
ATOM 1919 N N . LYS A 1 280 ? -5.189 21.739 -4.444 1.00 94.94 280 LYS A N 1
ATOM 1920 C CA . LYS A 1 280 ? -5.633 20.645 -5.318 1.00 94.94 280 LYS A CA 1
ATOM 1921 C C . LYS A 1 280 ? -4.592 20.378 -6.392 1.00 94.94 280 LYS A C 1
ATOM 1923 O O . LYS A 1 280 ? -4.219 21.282 -7.136 1.00 94.94 280 LYS A O 1
ATOM 1928 N N . LYS A 1 281 ? -4.162 19.124 -6.504 1.00 95.75 281 LYS A N 1
ATOM 1929 C CA . LYS A 1 281 ? -3.158 18.701 -7.478 1.00 95.75 281 LYS A CA 1
ATOM 1930 C C . LYS A 1 281 ? -3.479 17.318 -8.027 1.00 95.75 281 LYS A C 1
ATOM 1932 O O . LYS A 1 281 ? -3.906 16.429 -7.293 1.00 95.75 281 LYS A O 1
ATOM 1937 N N . THR A 1 282 ? -3.241 17.133 -9.320 1.00 94.19 282 THR A N 1
ATOM 1938 C CA . THR A 1 282 ? -3.213 15.802 -9.929 1.00 94.19 282 THR A CA 1
ATOM 1939 C C . THR A 1 282 ? -1.865 15.168 -9.615 1.00 94.19 282 THR A C 1
ATOM 1941 O O . THR A 1 282 ? -0.817 15.680 -10.010 1.00 94.19 282 THR A O 1
ATOM 1944 N N . CYS A 1 283 ? -1.890 14.078 -8.861 1.00 93.75 283 CYS A N 1
ATOM 1945 C CA . CYS A 1 283 ? -0.712 13.381 -8.374 1.00 93.75 283 CYS A CA 1
ATOM 1946 C C . CYS A 1 283 ? -0.546 12.052 -9.110 1.00 93.75 283 CYS A C 1
ATOM 1948 O O . CYS A 1 283 ? -1.513 11.330 -9.345 1.00 93.75 283 CYS A O 1
ATOM 1950 N N . SER A 1 284 ? 0.696 11.722 -9.455 1.00 92.25 284 SER A N 1
ATOM 1951 C CA . SER A 1 284 ? 1.072 10.398 -9.952 1.00 92.25 284 SER A CA 1
ATOM 1952 C C . SER A 1 284 ? 1.849 9.686 -8.857 1.00 92.25 284 SER A C 1
ATOM 1954 O O . SER A 1 284 ? 2.810 10.242 -8.326 1.00 92.25 284 SER A O 1
ATOM 1956 N N . PHE A 1 285 ? 1.417 8.481 -8.502 1.00 90.50 285 PHE A N 1
ATOM 1957 C CA . PHE A 1 285 ? 2.020 7.698 -7.429 1.00 90.50 285 PHE A CA 1
ATOM 1958 C C . PHE A 1 285 ? 2.706 6.467 -8.011 1.00 90.50 285 PHE A C 1
ATOM 1960 O O . PHE A 1 285 ? 2.074 5.766 -8.797 1.00 90.50 285 PHE A O 1
ATOM 1967 N N . PRO A 1 286 ? 3.963 6.168 -7.644 1.00 88.88 286 PRO A N 1
ATOM 1968 C CA . PRO A 1 286 ? 4.626 4.967 -8.134 1.00 88.88 286 PRO A CA 1
ATOM 1969 C C . PRO A 1 286 ? 3.874 3.703 -7.691 1.00 88.88 286 PRO A C 1
ATOM 1971 O O . PRO A 1 286 ? 3.081 3.724 -6.747 1.00 88.88 286 PRO A O 1
ATOM 1974 N N . ALA A 1 287 ? 4.146 2.580 -8.355 1.00 84.50 287 ALA A N 1
ATOM 1975 C CA . ALA A 1 287 ? 3.611 1.292 -7.929 1.00 84.50 287 ALA A CA 1
ATOM 1976 C C . ALA A 1 287 ? 3.940 1.031 -6.447 1.00 84.50 287 ALA A C 1
ATOM 1978 O O . ALA A 1 287 ? 5.019 1.381 -5.967 1.00 84.50 287 ALA A O 1
ATOM 1979 N N . HIS A 1 288 ? 2.995 0.422 -5.728 1.00 88.06 288 HIS A N 1
ATOM 1980 C CA . HIS A 1 288 ? 3.098 0.114 -4.295 1.00 88.06 288 HIS A CA 1
ATOM 1981 C C . HIS A 1 288 ? 3.193 1.327 -3.354 1.00 88.06 288 HIS A C 1
ATOM 1983 O O . HIS A 1 288 ? 3.521 1.167 -2.176 1.00 88.06 288 HIS A O 1
ATOM 1989 N N . ALA A 1 289 ? 2.878 2.529 -3.836 1.00 91.62 289 ALA A N 1
ATOM 1990 C CA . ALA A 1 289 ? 2.663 3.688 -2.986 1.00 91.62 289 ALA A CA 1
ATOM 1991 C C . ALA A 1 289 ? 1.215 3.764 -2.481 1.00 91.62 289 ALA A C 1
ATOM 1993 O O . ALA A 1 289 ? 0.257 3.474 -3.195 1.00 91.62 289 ALA A O 1
ATOM 1994 N N . VAL A 1 290 ? 1.067 4.227 -1.246 1.00 90.19 290 VAL A N 1
ATOM 1995 C CA . VAL A 1 290 ? -0.180 4.674 -0.633 1.00 90.19 290 VAL A CA 1
ATOM 1996 C C . VAL A 1 290 ? -0.105 6.185 -0.512 1.00 90.19 290 VAL A C 1
ATOM 1998 O O . VAL A 1 290 ? 0.850 6.718 0.057 1.00 90.19 290 VAL A O 1
ATOM 2001 N N . SER A 1 291 ? -1.104 6.893 -1.032 1.00 92.25 291 SER A N 1
ATOM 2002 C CA . SER A 1 291 ? -1.167 8.347 -0.896 1.00 92.25 291 SER A CA 1
ATOM 2003 C C . SER A 1 291 ? -1.181 8.751 0.582 1.00 92.25 291 SER A C 1
ATOM 2005 O O . SER A 1 291 ? -2.019 8.280 1.350 1.00 92.25 291 SER A O 1
ATOM 2007 N N . SER A 1 292 ? -0.284 9.656 0.954 1.00 91.44 292 SER A N 1
ATOM 2008 C CA . SER A 1 292 ? -0.149 10.270 2.275 1.00 91.44 292 SER A CA 1
ATOM 2009 C C . SER A 1 292 ? -0.312 11.781 2.101 1.00 91.44 292 SER A C 1
ATOM 2011 O O . SER A 1 292 ? 0.637 12.562 2.187 1.00 91.44 292 SER A O 1
ATOM 2013 N N . CYS A 1 293 ? -1.527 12.173 1.715 1.00 93.31 293 CYS A N 1
ATOM 2014 C CA . CYS A 1 293 ? -1.860 13.556 1.397 1.00 93.31 293 CYS A CA 1
ATOM 2015 C C . CYS A 1 293 ? -1.823 14.399 2.679 1.00 93.31 293 CYS A C 1
ATOM 2017 O O . CYS A 1 293 ? -2.415 14.032 3.692 1.00 93.31 293 CYS A O 1
ATOM 2019 N N . SER A 1 294 ? -1.148 15.545 2.637 1.00 94.19 294 SER A N 1
ATOM 2020 C CA . SER A 1 294 ? -1.092 16.493 3.756 1.00 94.19 294 SER A CA 1
ATOM 2021 C C . SER A 1 294 ? -1.115 17.937 3.252 1.00 94.19 294 SER A C 1
ATOM 2023 O O . SER A 1 294 ? -0.769 18.162 2.089 1.00 94.19 294 SER A O 1
ATOM 2025 N N . PRO A 1 295 ? -1.421 18.933 4.107 1.00 91.94 295 PRO A N 1
ATOM 2026 C CA . PRO A 1 295 ? -1.427 20.339 3.692 1.00 91.94 295 PRO A CA 1
ATOM 2027 C C . PRO A 1 295 ? -0.066 20.820 3.175 1.00 91.94 295 PRO A C 1
ATOM 2029 O O . PRO A 1 295 ? 0.010 21.698 2.324 1.00 91.94 295 PRO A O 1
ATOM 2032 N N . LYS A 1 296 ? 1.031 20.225 3.669 1.00 93.81 296 LYS A N 1
ATOM 2033 C CA . LYS A 1 296 ? 2.403 20.547 3.241 1.00 93.81 296 LYS A CA 1
ATOM 2034 C C . LYS A 1 296 ? 2.839 19.784 1.991 1.00 93.81 296 LYS A C 1
ATOM 2036 O O . LYS A 1 296 ? 3.779 20.200 1.321 1.00 93.81 296 LYS A O 1
ATOM 2041 N N . ASN A 1 297 ? 2.213 18.644 1.710 1.00 93.56 297 ASN A N 1
ATOM 2042 C CA . ASN A 1 297 ? 2.573 17.779 0.597 1.00 93.56 297 ASN A CA 1
ATOM 2043 C C . ASN A 1 297 ? 1.339 17.021 0.092 1.00 93.56 297 ASN A C 1
ATOM 2045 O O . ASN A 1 297 ? 1.054 15.906 0.534 1.00 93.56 297 ASN A O 1
ATOM 2049 N N . ILE A 1 298 ? 0.607 17.635 -0.841 1.00 95.06 298 ILE A N 1
ATOM 2050 C CA . ILE A 1 298 ? -0.617 17.059 -1.421 1.00 95.06 298 ILE A CA 1
ATOM 2051 C C . ILE A 1 298 ? -0.330 15.752 -2.162 1.00 95.06 298 ILE A C 1
ATOM 2053 O O . ILE A 1 298 ? -1.089 14.796 -2.052 1.00 95.06 298 ILE A O 1
ATOM 2057 N N . CYS A 1 299 ? 0.797 15.682 -2.871 1.00 95.25 299 CYS A N 1
ATOM 2058 C CA . CYS A 1 299 ? 1.231 14.466 -3.560 1.00 95.25 299 CYS A CA 1
ATOM 2059 C C . CYS A 1 299 ? 2.173 13.614 -2.702 1.00 95.25 299 CYS A C 1
ATOM 2061 O O . CYS A 1 299 ? 2.968 12.841 -3.237 1.00 95.25 299 CYS A O 1
ATOM 2063 N N . GLY A 1 300 ? 2.110 13.763 -1.376 1.00 94.56 300 GLY A N 1
ATOM 2064 C CA . GLY A 1 300 ? 2.841 12.909 -0.456 1.00 94.56 300 GLY A CA 1
ATOM 2065 C C . GLY A 1 300 ? 2.383 11.464 -0.590 1.00 94.56 300 GLY A C 1
ATOM 2066 O O . GLY A 1 300 ? 1.208 11.183 -0.832 1.00 94.56 300 GLY A O 1
ATOM 2067 N N . PHE A 1 301 ? 3.314 10.532 -0.436 1.00 94.62 301 PHE A N 1
ATOM 2068 C CA . PHE A 1 301 ? 3.014 9.110 -0.400 1.00 94.62 301 PHE A CA 1
ATOM 2069 C C . PHE A 1 301 ? 3.970 8.377 0.529 1.00 94.62 301 PHE A C 1
ATOM 2071 O O . PHE A 1 301 ? 5.081 8.833 0.799 1.00 94.62 301 PHE A O 1
ATOM 2078 N N . SER A 1 302 ? 3.508 7.227 0.993 1.00 93.12 302 SER A N 1
ATOM 2079 C CA . SER A 1 302 ? 4.283 6.251 1.744 1.00 93.12 302 SER A CA 1
ATOM 2080 C C . SER A 1 302 ? 4.261 4.937 0.983 1.00 93.12 302 SER A C 1
ATOM 2082 O O . SER A 1 302 ? 3.334 4.672 0.224 1.00 93.12 302 SER A O 1
ATOM 2084 N N . CYS A 1 303 ? 5.262 4.095 1.172 1.00 92.88 303 CYS A N 1
ATOM 2085 C CA . CYS A 1 303 ? 5.253 2.775 0.558 1.00 92.88 303 CYS A CA 1
ATOM 2086 C C . CYS A 1 303 ? 4.375 1.806 1.358 1.00 92.88 303 CYS A C 1
ATOM 2088 O O . CYS A 1 303 ? 4.287 1.915 2.583 1.00 92.88 303 CYS A O 1
ATOM 2090 N N . LEU A 1 304 ? 3.708 0.878 0.667 1.00 89.12 304 LEU A N 1
ATOM 2091 C CA . LEU A 1 304 ? 2.998 -0.236 1.300 1.00 89.12 304 LEU A CA 1
ATOM 2092 C C . LEU A 1 304 ? 3.946 -1.032 2.207 1.00 89.12 304 LEU A C 1
ATOM 2094 O O . LEU A 1 304 ? 5.157 -1.069 1.988 1.00 89.12 304 LEU A O 1
ATOM 2098 N N . SER A 1 305 ? 3.394 -1.710 3.213 1.00 86.56 305 SER A N 1
ATOM 2099 C CA . SER A 1 305 ? 4.170 -2.612 4.067 1.00 86.56 305 SER A CA 1
ATOM 2100 C C . SER A 1 305 ? 4.936 -3.636 3.226 1.00 86.56 305 SER A C 1
ATOM 2102 O O . SER A 1 305 ? 4.379 -4.240 2.312 1.00 86.56 305 SER A O 1
ATOM 2104 N N . GLY A 1 306 ? 6.219 -3.822 3.537 1.00 85.25 306 GLY A N 1
ATOM 2105 C CA . GLY A 1 306 ? 7.124 -4.632 2.721 1.00 85.25 306 GLY A CA 1
ATOM 2106 C C . GLY A 1 306 ? 7.798 -3.864 1.584 1.00 85.25 306 GLY A C 1
ATOM 2107 O O . GLY A 1 306 ? 8.551 -4.479 0.842 1.00 85.25 306 GLY A O 1
ATOM 2108 N N . PHE A 1 307 ? 7.596 -2.545 1.465 1.00 89.94 307 PHE A N 1
ATOM 2109 C CA . PHE A 1 307 ? 8.305 -1.663 0.533 1.00 89.94 307 PHE A CA 1
ATOM 2110 C C . PHE A 1 307 ? 8.941 -0.462 1.267 1.00 89.94 307 PHE A C 1
ATOM 2112 O O . PHE A 1 307 ? 8.399 0.043 2.248 1.00 89.94 307 PHE A O 1
ATOM 2119 N N . LYS A 1 308 ? 10.096 0.013 0.790 1.00 90.38 308 LYS A N 1
ATOM 2120 C CA . LYS A 1 308 ? 10.817 1.208 1.252 1.00 90.38 308 LYS A CA 1
ATOM 2121 C C . LYS A 1 308 ? 10.929 2.236 0.132 1.00 90.38 308 LYS A C 1
ATOM 2123 O O . LYS A 1 308 ? 10.990 1.881 -1.043 1.00 90.38 308 LYS A O 1
ATOM 2128 N N . LEU A 1 309 ? 10.976 3.511 0.505 1.00 89.38 309 LEU A N 1
ATOM 2129 C CA . LEU A 1 309 ? 11.175 4.603 -0.440 1.00 89.38 309 LEU A CA 1
ATOM 2130 C C . LEU A 1 309 ? 12.652 4.666 -0.852 1.00 89.38 309 LEU A C 1
ATOM 2132 O O . LEU A 1 309 ? 13.518 4.898 -0.010 1.00 89.38 309 LEU A O 1
ATOM 2136 N N . ALA A 1 310 ? 12.937 4.491 -2.140 1.00 85.44 310 ALA A N 1
ATOM 2137 C CA . ALA A 1 310 ? 14.261 4.669 -2.727 1.00 85.44 310 ALA A CA 1
ATOM 2138 C C . ALA A 1 310 ? 14.136 5.512 -4.002 1.00 85.44 310 ALA A C 1
ATOM 2140 O O . ALA A 1 310 ? 13.416 5.142 -4.925 1.00 85.44 310 ALA A O 1
ATOM 2141 N N . ASN A 1 311 ? 14.814 6.664 -4.044 1.00 82.81 311 ASN A N 1
ATOM 2142 C CA . ASN A 1 311 ? 14.824 7.574 -5.200 1.00 82.81 311 ASN A CA 1
ATOM 2143 C C . ASN A 1 311 ? 13.423 7.943 -5.736 1.00 82.81 311 ASN A C 1
ATOM 2145 O O . ASN A 1 311 ? 13.217 8.033 -6.942 1.00 82.81 311 ASN A O 1
ATOM 2149 N N . GLY A 1 312 ? 12.448 8.142 -4.843 1.00 84.12 312 GLY A N 1
ATOM 2150 C CA . GLY A 1 312 ? 11.082 8.516 -5.233 1.00 84.12 312 GLY A CA 1
ATOM 2151 C C . GLY A 1 312 ? 10.213 7.361 -5.748 1.00 84.12 312 GLY A C 1
ATOM 2152 O O . GLY A 1 312 ? 9.129 7.617 -6.262 1.00 84.12 312 GLY A O 1
ATOM 2153 N N . VAL A 1 313 ? 10.645 6.106 -5.594 1.00 85.75 313 VAL A N 1
ATOM 2154 C CA . VAL A 1 313 ? 9.881 4.900 -5.954 1.00 85.75 313 VAL A CA 1
ATOM 2155 C C . VAL A 1 313 ? 9.834 3.946 -4.756 1.00 85.75 313 VAL A C 1
ATOM 2157 O O . VAL A 1 313 ? 10.736 3.943 -3.916 1.00 85.75 313 VAL A O 1
ATOM 2160 N N . CYS A 1 314 ? 8.775 3.146 -4.648 1.00 84.69 314 CYS A N 1
ATOM 2161 C CA . CYS A 1 314 ? 8.653 2.116 -3.620 1.00 84.69 314 CYS A CA 1
ATOM 2162 C C . CYS A 1 314 ? 9.278 0.797 -4.088 1.00 84.69 314 CYS A C 1
ATOM 2164 O O . CYS A 1 314 ? 8.862 0.236 -5.098 1.00 84.69 314 CYS A O 1
ATOM 2166 N N . VAL A 1 315 ? 10.268 0.294 -3.345 1.00 85.56 315 VAL A N 1
ATOM 2167 C CA . VAL A 1 315 ? 11.005 -0.952 -3.637 1.00 85.56 315 VAL A CA 1
ATOM 2168 C C . VAL A 1 315 ? 10.867 -1.942 -2.482 1.00 85.56 315 VAL A C 1
ATOM 2170 O O . VAL A 1 315 ? 10.817 -1.513 -1.338 1.00 85.56 315 VAL A O 1
ATOM 2173 N N . ALA A 1 316 ? 10.793 -3.249 -2.736 1.00 82.81 316 ALA A N 1
ATOM 2174 C CA . ALA A 1 316 ? 10.562 -4.244 -1.681 1.00 82.81 316 ALA A CA 1
ATOM 2175 C C . ALA A 1 316 ? 11.667 -4.249 -0.588 1.00 82.81 316 ALA A C 1
ATOM 2177 O O . ALA A 1 316 ? 12.842 -4.021 -0.879 1.00 82.81 316 ALA A O 1
ATOM 2178 N N . VAL A 1 317 ? 11.290 -4.489 0.674 1.00 77.06 317 VAL A N 1
ATOM 2179 C CA . VAL A 1 317 ? 12.160 -4.462 1.873 1.00 77.06 317 VAL A CA 1
ATOM 2180 C C . VAL A 1 317 ? 12.947 -5.763 2.042 1.00 77.06 317 VAL A C 1
ATOM 2182 O O . VAL A 1 317 ? 14.089 -5.696 2.480 1.00 77.06 317 VAL A O 1
ATOM 2185 N N . ASP A 1 318 ? 12.402 -6.903 1.604 1.00 53.84 318 ASP A N 1
ATOM 2186 C CA . ASP A 1 318 ? 13.071 -8.218 1.667 1.00 53.84 318 ASP A CA 1
ATOM 2187 C C . ASP A 1 318 ? 14.108 -8.430 0.546 1.00 53.84 318 ASP A C 1
ATOM 2189 O O . ASP A 1 318 ? 14.695 -9.501 0.403 1.00 53.84 318 ASP A O 1
ATOM 2193 N N . ALA A 1 319 ? 14.394 -7.381 -0.227 1.00 46.00 319 ALA A N 1
ATOM 2194 C CA . ALA A 1 319 ? 15.682 -7.250 -0.884 1.00 46.00 319 ALA A CA 1
ATOM 2195 C C . ALA A 1 319 ? 16.726 -6.902 0.184 1.00 46.00 319 ALA A C 1
ATOM 2197 O O . ALA A 1 319 ? 17.087 -5.733 0.372 1.00 46.00 319 ALA A O 1
ATOM 2198 N N . ASP A 1 320 ? 17.150 -7.924 0.923 1.00 38.97 320 ASP A N 1
ATOM 2199 C CA . ASP A 1 320 ? 18.232 -7.832 1.886 1.00 38.97 320 ASP A CA 1
ATOM 2200 C C . ASP A 1 320 ? 19.432 -7.174 1.196 1.00 38.97 320 ASP A C 1
ATOM 2202 O O . ASP A 1 320 ? 19.944 -7.652 0.184 1.00 38.97 320 ASP A O 1
ATOM 2206 N N . VAL A 1 321 ? 19.856 -6.029 1.725 1.00 44.81 321 VAL A N 1
ATOM 2207 C CA . VAL A 1 321 ? 20.828 -5.102 1.115 1.00 44.81 321 VAL A CA 1
ATOM 2208 C C . VAL A 1 321 ? 22.250 -5.705 1.054 1.00 44.81 321 VAL A C 1
ATOM 2210 O O . VAL A 1 321 ? 23.174 -5.065 0.564 1.00 44.81 321 VAL A O 1
ATOM 2213 N N . GLY A 1 322 ? 22.433 -6.957 1.491 1.00 37.06 322 GLY A N 1
ATOM 2214 C CA . GLY A 1 322 ? 23.662 -7.745 1.330 1.00 37.06 322 GLY A CA 1
ATOM 2215 C C . GLY A 1 322 ? 23.670 -8.695 0.125 1.00 37.06 322 GLY A C 1
ATOM 2216 O O . GLY A 1 322 ? 24.739 -9.078 -0.345 1.00 37.06 322 GLY A O 1
ATOM 2217 N N . THR A 1 323 ? 22.509 -9.039 -0.428 1.00 39.62 323 THR A N 1
ATOM 2218 C CA . THR A 1 323 ? 22.401 -9.690 -1.736 1.00 39.62 323 THR A CA 1
ATOM 2219 C C . THR A 1 323 ? 21.901 -8.641 -2.694 1.00 39.62 323 THR A C 1
ATOM 2221 O O . THR A 1 323 ? 20.737 -8.252 -2.639 1.00 39.62 323 THR A O 1
ATOM 2224 N N . ALA A 1 324 ? 22.808 -8.148 -3.540 1.00 42.16 324 ALA A N 1
ATOM 2225 C CA . ALA A 1 324 ? 22.467 -7.272 -4.643 1.00 42.16 324 ALA A CA 1
ATOM 2226 C C . ALA A 1 324 ? 21.130 -7.715 -5.239 1.00 42.16 324 ALA A C 1
ATOM 2228 O O . ALA A 1 324 ? 20.976 -8.877 -5.623 1.00 42.16 324 ALA A O 1
ATOM 2229 N N . VAL A 1 325 ? 20.172 -6.789 -5.300 1.00 41.16 325 VAL A N 1
ATOM 2230 C CA . VAL A 1 325 ? 19.063 -6.911 -6.234 1.00 41.16 325 VAL A CA 1
ATOM 2231 C C . VAL A 1 325 ? 19.726 -6.980 -7.601 1.00 41.16 325 VAL A C 1
ATOM 2233 O O . VAL A 1 325 ? 19.998 -5.963 -8.231 1.00 41.16 325 VAL A O 1
ATOM 2236 N N . SER A 1 326 ? 20.040 -8.196 -8.036 1.00 42.78 326 SER A N 1
ATOM 2237 C CA . SER A 1 326 ? 19.999 -8.549 -9.435 1.00 42.78 326 SER A CA 1
ATOM 2238 C C . SER A 1 326 ? 18.564 -8.234 -9.821 1.00 42.78 326 SER A C 1
ATOM 2240 O O . SER A 1 326 ? 17.657 -9.028 -9.566 1.00 42.78 326 SER A O 1
ATOM 2242 N N . LEU A 1 327 ? 18.322 -6.992 -10.262 1.00 49.38 327 LEU A N 1
ATOM 2243 C CA . LEU A 1 327 ? 17.056 -6.645 -10.881 1.00 49.38 327 LEU A CA 1
ATOM 2244 C C . LEU A 1 327 ? 16.858 -7.726 -11.932 1.00 49.38 327 LEU A C 1
ATOM 2246 O O . LEU A 1 327 ? 17.738 -7.902 -12.778 1.00 49.38 327 LEU A O 1
ATOM 2250 N N . ALA A 1 328 ? 15.757 -8.475 -11.821 1.00 54.59 328 ALA A N 1
ATOM 2251 C CA . ALA A 1 328 ? 15.303 -9.357 -12.884 1.00 54.59 328 ALA A CA 1
ATOM 2252 C C . ALA A 1 328 ? 15.544 -8.618 -14.205 1.00 54.59 328 ALA A C 1
ATOM 2254 O O . ALA A 1 328 ? 15.140 -7.460 -14.322 1.00 54.59 328 ALA A O 1
ATOM 2255 N N . GLY A 1 329 ? 16.350 -9.232 -15.077 1.00 76.38 329 GLY A N 1
ATOM 2256 C CA . GLY A 1 329 ? 17.194 -8.520 -16.033 1.00 76.38 329 GLY A CA 1
ATOM 2257 C C . GLY A 1 329 ? 16.539 -7.292 -16.667 1.00 76.38 329 GLY A C 1
ATOM 2258 O O . GLY A 1 329 ? 15.440 -7.350 -17.212 1.00 76.38 329 GLY A O 1
ATOM 2259 N N . ASN A 1 330 ? 17.227 -6.163 -16.586 1.00 90.25 330 ASN A N 1
ATOM 2260 C CA . ASN A 1 330 ? 16.763 -4.895 -17.113 1.00 90.25 330 ASN A CA 1
ATOM 2261 C C . ASN A 1 330 ? 17.031 -4.847 -18.615 1.00 90.25 330 ASN A C 1
ATOM 2263 O O . ASN A 1 330 ? 18.162 -5.052 -19.048 1.00 90.25 330 ASN A O 1
ATOM 2267 N N . VAL A 1 331 ? 16.006 -4.592 -19.420 1.00 94.56 331 VAL A N 1
ATOM 2268 C CA . VAL A 1 331 ? 16.181 -4.517 -20.870 1.00 94.56 331 VAL A CA 1
ATOM 2269 C C . VAL A 1 331 ? 16.763 -3.152 -21.219 1.00 94.56 331 VAL A C 1
ATOM 2271 O O . VAL A 1 331 ? 16.179 -2.113 -20.903 1.00 94.56 331 VAL A O 1
ATOM 2274 N N . CYS A 1 332 ? 17.924 -3.160 -21.861 1.00 97.12 332 CYS A N 1
ATOM 2275 C CA . CYS A 1 332 ? 18.621 -1.972 -22.324 1.00 97.12 332 CYS A CA 1
ATOM 2276 C C . CYS A 1 332 ? 18.752 -2.023 -23.837 1.00 97.12 332 CYS A C 1
ATOM 2278 O O . CYS A 1 332 ? 18.932 -3.095 -24.411 1.00 97.12 332 CYS A O 1
ATOM 2280 N N . GLY A 1 333 ? 18.646 -0.875 -24.491 1.00 96.75 333 GLY A N 1
ATOM 2281 C CA . GLY A 1 333 ? 18.780 -0.803 -25.934 1.00 96.75 333 GLY A CA 1
ATOM 2282 C C . GLY A 1 333 ? 19.084 0.598 -26.432 1.00 96.75 333 GLY A C 1
ATOM 2283 O O . GLY A 1 333 ? 18.869 1.583 -25.721 1.00 96.75 333 GLY A O 1
ATOM 2284 N N . CYS A 1 334 ? 19.601 0.668 -27.652 1.00 96.88 334 CYS A N 1
ATOM 2285 C CA . CYS A 1 334 ? 19.781 1.910 -28.386 1.00 96.88 334 CYS A CA 1
ATOM 2286 C C . CYS A 1 334 ? 18.611 2.086 -29.346 1.00 96.88 334 CYS A C 1
ATOM 2288 O O . CYS A 1 334 ? 18.345 1.228 -30.183 1.00 96.88 334 CYS A O 1
ATOM 2290 N N . ILE A 1 335 ? 17.903 3.204 -29.218 1.00 95.44 335 ILE A N 1
ATOM 2291 C CA . ILE A 1 335 ? 16.780 3.533 -30.090 1.00 95.44 335 ILE A CA 1
ATOM 2292 C C . ILE A 1 335 ? 17.149 4.692 -31.016 1.00 95.44 335 ILE A C 1
ATOM 2294 O O . ILE A 1 335 ? 17.748 5.691 -30.606 1.00 95.44 335 ILE A O 1
ATOM 2298 N N . SER A 1 336 ? 16.771 4.545 -32.281 1.00 95.25 336 SER A N 1
ATOM 2299 C CA . SER A 1 336 ? 16.796 5.585 -33.308 1.00 95.25 336 SER A CA 1
ATOM 2300 C C . SER A 1 336 ? 15.493 5.527 -34.107 1.00 95.25 336 SER A C 1
ATOM 2302 O O . SER A 1 336 ? 14.799 4.508 -34.099 1.00 95.25 336 SER A O 1
ATOM 2304 N N . GLY A 1 337 ? 15.134 6.626 -34.770 1.00 94.31 337 GLY A N 1
ATOM 2305 C CA . GLY A 1 337 ? 13.914 6.705 -35.579 1.00 94.31 337 GLY A CA 1
ATOM 2306 C C . GLY A 1 337 ? 12.769 7.492 -34.930 1.00 94.31 337 GLY A C 1
ATOM 2307 O O . GLY A 1 337 ? 13.002 8.237 -33.971 1.00 94.31 337 GLY A O 1
ATOM 2308 N N . PRO A 1 338 ? 11.551 7.405 -35.496 1.00 95.12 338 PRO A N 1
ATOM 2309 C CA . PRO A 1 338 ? 10.428 8.258 -35.126 1.00 95.12 338 PRO A CA 1
ATOM 2310 C C . PRO A 1 338 ? 9.912 7.932 -33.726 1.00 95.12 338 PRO A C 1
ATOM 2312 O O . PRO A 1 338 ? 9.637 6.779 -33.397 1.00 95.12 338 PRO A O 1
ATOM 2315 N N . VAL A 1 339 ? 9.747 8.970 -32.910 1.00 95.00 339 VAL A N 1
ATOM 2316 C CA . VAL A 1 339 ? 9.074 8.883 -31.616 1.00 95.00 339 VAL A CA 1
ATOM 2317 C C . VAL A 1 339 ? 7.615 9.233 -31.856 1.00 95.00 339 VAL A C 1
ATOM 2319 O O . VAL A 1 339 ? 7.310 10.368 -32.211 1.00 95.00 339 VAL A O 1
ATOM 2322 N N . SER A 1 340 ? 6.708 8.278 -31.649 1.00 95.25 340 SER A N 1
ATOM 2323 C CA . SER A 1 340 ? 5.271 8.540 -31.727 1.00 95.25 340 SER A CA 1
ATOM 2324 C C . SER A 1 340 ? 4.591 8.299 -30.388 1.00 95.25 340 SER A C 1
ATOM 2326 O O . SER A 1 340 ? 4.791 7.265 -29.751 1.00 95.25 340 SER A O 1
ATOM 2328 N N . VAL A 1 341 ? 3.772 9.250 -29.945 1.00 93.62 341 VAL A N 1
ATOM 2329 C CA . VAL A 1 341 ? 2.982 9.128 -28.713 1.00 93.62 341 VAL A CA 1
ATOM 2330 C C . VAL A 1 341 ? 1.524 9.385 -29.062 1.00 93.62 341 VAL A C 1
ATOM 2332 O O . VAL A 1 341 ? 1.190 10.432 -29.613 1.00 93.62 341 VAL A O 1
ATOM 2335 N N . ARG A 1 342 ? 0.652 8.404 -28.782 1.00 89.94 342 ARG A N 1
ATOM 2336 C CA . ARG A 1 342 ? -0.771 8.418 -29.182 1.00 89.94 342 ARG A CA 1
ATOM 2337 C C . ARG A 1 342 ? -0.991 8.644 -30.691 1.00 89.94 342 ARG A C 1
ATOM 2339 O O . ARG A 1 342 ? -1.964 9.275 -31.087 1.00 89.94 342 ARG A O 1
ATOM 2346 N N . GLY A 1 343 ? -0.076 8.160 -31.533 1.00 90.94 343 GLY A N 1
ATOM 2347 C CA . GLY A 1 343 ? -0.155 8.315 -32.990 1.00 90.94 343 GLY A CA 1
ATOM 2348 C C . GLY A 1 343 ? 0.276 9.686 -33.523 1.00 90.94 343 GLY A C 1
ATOM 2349 O O . GLY A 1 343 ? 0.333 9.860 -34.736 1.00 90.94 343 GLY A O 1
ATOM 2350 N N . ASN A 1 344 ? 0.633 10.642 -32.658 1.00 92.06 344 ASN A N 1
ATOM 2351 C CA . ASN A 1 344 ? 1.257 11.894 -33.089 1.00 92.06 344 ASN A CA 1
ATOM 2352 C C . ASN A 1 344 ? 2.752 11.664 -33.327 1.00 92.06 344 ASN A C 1
ATOM 2354 O O . ASN A 1 344 ? 3.403 11.017 -32.506 1.00 92.06 344 ASN A O 1
ATOM 2358 N N . ASP A 1 345 ? 3.291 12.181 -34.430 1.00 95.12 345 ASP A N 1
ATOM 2359 C CA . ASP A 1 345 ? 4.729 12.168 -34.715 1.00 95.12 345 ASP A CA 1
ATOM 2360 C C . ASP A 1 345 ? 5.420 13.293 -33.931 1.00 95.12 345 ASP A C 1
ATOM 2362 O O . ASP A 1 345 ? 5.148 14.477 -34.142 1.00 95.12 345 ASP A O 1
ATOM 2366 N N . CYS A 1 346 ? 6.298 12.924 -33.001 1.00 95.31 346 CYS A N 1
ATOM 2367 C CA . CYS A 1 346 ? 7.076 13.863 -32.197 1.00 95.31 346 CYS A CA 1
ATOM 2368 C C . CYS A 1 346 ? 8.396 14.252 -32.884 1.00 95.31 346 CYS A C 1
ATOM 2370 O O . CYS A 1 346 ? 9.174 15.017 -32.321 1.00 95.31 346 CYS A O 1
ATOM 2372 N N . GLY A 1 347 ? 8.679 13.722 -34.075 1.00 95.81 347 GLY A N 1
ATOM 2373 C CA . GLY A 1 347 ? 9.974 13.792 -34.738 1.00 95.81 347 GLY A CA 1
ATOM 2374 C C . GLY A 1 347 ? 10.806 12.530 -34.508 1.00 95.81 347 GLY A C 1
ATOM 2375 O O . GLY A 1 347 ? 10.416 11.604 -33.799 1.00 95.81 347 GLY A O 1
ATOM 2376 N N . SER A 1 348 ? 11.987 12.482 -35.123 1.00 95.88 348 SER A N 1
ATOM 2377 C CA . SER A 1 348 ? 12.870 11.310 -35.076 1.00 95.88 348 SER A CA 1
ATOM 2378 C C . SER A 1 348 ? 14.137 11.561 -34.266 1.00 95.88 348 SER A C 1
ATOM 2380 O O . SER A 1 348 ? 14.742 12.628 -34.369 1.00 95.88 348 SER A O 1
ATOM 2382 N N . ILE A 1 349 ? 14.568 10.558 -33.497 1.00 94.94 349 ILE A N 1
ATOM 2383 C CA . ILE A 1 349 ? 15.902 10.517 -32.890 1.00 94.94 349 ILE A CA 1
ATOM 2384 C C . ILE A 1 349 ? 16.896 10.226 -34.023 1.00 94.94 349 ILE A C 1
ATOM 2386 O O . ILE A 1 349 ? 16.821 9.145 -34.622 1.00 94.94 349 ILE A O 1
ATOM 2390 N N . PRO A 1 350 ? 17.788 11.171 -34.376 1.00 90.94 350 PRO A N 1
ATOM 2391 C CA . PRO A 1 350 ? 18.695 10.974 -35.494 1.00 90.94 350 PRO A CA 1
ATOM 2392 C C . PRO A 1 350 ? 19.707 9.868 -35.157 1.00 90.94 350 PRO A C 1
ATOM 2394 O O . PRO A 1 350 ? 20.133 9.769 -34.008 1.00 90.94 350 PRO A O 1
ATOM 2397 N N . PRO A 1 351 ? 20.167 9.078 -36.143 1.00 86.50 351 PRO A N 1
ATOM 2398 C CA . PRO A 1 351 ? 21.112 7.981 -35.906 1.00 86.50 351 PRO A CA 1
ATOM 2399 C C . PRO A 1 351 ? 22.457 8.454 -35.325 1.00 86.50 351 PRO A C 1
ATOM 2401 O O . PRO A 1 351 ? 23.141 7.707 -34.640 1.00 86.50 351 PRO A O 1
ATOM 2404 N N . ALA A 1 352 ? 22.824 9.723 -35.537 1.00 87.12 352 ALA A N 1
ATOM 2405 C CA . ALA A 1 352 ? 24.007 10.329 -34.921 1.00 87.12 352 ALA A CA 1
ATOM 2406 C C . ALA A 1 352 ? 23.841 10.644 -33.417 1.00 87.12 352 ALA A C 1
ATOM 2408 O O . ALA A 1 352 ? 24.827 10.936 -32.747 1.00 87.12 352 ALA A O 1
ATOM 2409 N N . GLN A 1 353 ? 22.612 10.620 -32.891 1.00 87.31 353 GLN A N 1
ATOM 2410 C CA . GLN A 1 353 ? 22.275 10.850 -31.480 1.00 87.31 353 GLN A CA 1
ATOM 2411 C C . GLN A 1 353 ? 21.458 9.677 -30.931 1.00 87.31 353 GLN A C 1
ATOM 2413 O O . GLN A 1 353 ? 20.485 9.884 -30.205 1.00 87.31 353 GLN A O 1
ATOM 2418 N N . GLU A 1 354 ? 21.822 8.453 -31.324 1.00 88.38 354 GLU A N 1
ATOM 2419 C CA . GLU A 1 354 ? 21.212 7.234 -30.800 1.00 88.38 354 GLU A CA 1
ATOM 2420 C C . GLU A 1 354 ? 21.085 7.302 -29.280 1.00 88.38 354 GLU A C 1
ATOM 2422 O O . GLU A 1 354 ? 22.045 7.560 -28.549 1.00 88.38 354 GLU A O 1
ATOM 2427 N N . LEU A 1 355 ? 19.861 7.086 -28.812 1.00 94.50 355 LEU A N 1
ATOM 2428 C CA . LEU A 1 355 ? 19.557 7.139 -27.402 1.00 94.50 355 LEU A CA 1
ATOM 2429 C C . LEU A 1 355 ? 19.687 5.728 -26.836 1.00 94.50 355 LEU A C 1
ATOM 2431 O O . LEU A 1 355 ? 18.788 4.906 -26.992 1.00 94.50 355 LEU A O 1
ATOM 2435 N N . CYS A 1 356 ? 20.809 5.453 -26.179 1.00 96.75 356 CYS A N 1
ATOM 2436 C CA . CYS A 1 356 ? 21.042 4.188 -25.491 1.00 96.75 356 CYS A CA 1
ATOM 2437 C C . CYS A 1 356 ? 20.619 4.302 -24.026 1.00 96.75 356 CYS A C 1
ATOM 2439 O O . CYS A 1 356 ? 21.142 5.131 -23.279 1.00 96.75 356 CYS A O 1
ATOM 2441 N N . THR A 1 357 ? 19.660 3.484 -23.595 1.00 96.00 357 THR A N 1
ATOM 2442 C CA . THR A 1 357 ? 19.149 3.522 -22.220 1.00 96.00 357 THR A CA 1
ATOM 2443 C C . THR A 1 357 ? 18.509 2.198 -21.808 1.00 96.00 357 THR A C 1
ATOM 2445 O O . THR A 1 357 ? 18.217 1.345 -22.645 1.00 96.00 357 THR A O 1
ATOM 2448 N N . CYS A 1 358 ? 18.285 2.025 -20.507 1.00 96.38 358 CYS A N 1
ATOM 2449 C CA . CYS A 1 358 ? 17.523 0.904 -19.963 1.00 96.38 358 CYS A CA 1
ATOM 2450 C C . CYS A 1 358 ? 16.111 1.333 -19.595 1.00 96.38 358 CYS A C 1
ATOM 2452 O O . CYS A 1 358 ? 15.894 2.480 -19.194 1.00 96.38 358 CYS A O 1
ATOM 2454 N N . VAL A 1 359 ? 15.171 0.387 -19.620 1.00 93.62 359 VAL A N 1
ATOM 2455 C CA . VAL A 1 359 ? 13.773 0.627 -19.228 1.00 93.62 359 VAL A CA 1
ATOM 2456 C C . VAL A 1 359 ? 13.681 1.250 -17.830 1.00 93.62 359 VAL A C 1
ATOM 2458 O O . VAL A 1 359 ? 12.928 2.201 -17.632 1.00 93.62 359 VAL A O 1
ATOM 2461 N N . SER A 1 360 ? 14.515 0.816 -16.877 1.00 90.38 360 SER A N 1
ATOM 2462 C CA . SER A 1 360 ? 14.539 1.400 -15.523 1.00 90.38 360 SER A CA 1
ATOM 2463 C C . SER A 1 360 ? 14.924 2.884 -15.465 1.00 90.38 360 SER A C 1
ATOM 2465 O O . SER A 1 360 ? 14.621 3.553 -14.481 1.00 90.38 360 SER A O 1
ATOM 2467 N N . SER A 1 361 ? 15.649 3.388 -16.467 1.00 92.19 361 SER A N 1
ATOM 2468 C CA . SER A 1 361 ? 16.217 4.743 -16.483 1.00 92.19 361 SER A CA 1
ATOM 2469 C C . SER A 1 361 ? 15.389 5.724 -17.317 1.00 92.19 361 SER A C 1
ATOM 2471 O O . SER A 1 361 ? 15.638 6.931 -17.266 1.00 92.19 361 SER A O 1
ATOM 2473 N N . LEU A 1 362 ? 14.381 5.236 -18.050 1.00 93.31 362 LEU A N 1
ATOM 2474 C CA . LEU A 1 362 ? 13.564 6.046 -18.953 1.00 93.31 362 LEU A CA 1
ATOM 2475 C C . LEU A 1 362 ? 12.850 7.198 -18.245 1.00 93.31 362 LEU A C 1
ATOM 2477 O O . LEU A 1 362 ? 12.836 8.306 -18.770 1.00 93.31 362 LEU A O 1
ATOM 2481 N N . SER A 1 363 ? 12.308 6.984 -17.044 1.00 89.25 363 SER A N 1
ATOM 2482 C CA . SER A 1 363 ? 11.604 8.045 -16.308 1.00 89.25 363 SER A CA 1
ATOM 2483 C C . SER A 1 363 ? 12.519 9.224 -15.969 1.00 89.25 363 SER A C 1
ATOM 2485 O O . SER A 1 363 ? 12.141 10.380 -16.151 1.00 89.25 363 SER A O 1
ATOM 2487 N N . GLY A 1 364 ? 13.747 8.937 -15.523 1.00 82.62 364 GLY A N 1
ATOM 2488 C CA . GLY A 1 364 ? 14.748 9.970 -15.251 1.00 82.62 364 GLY A CA 1
ATOM 2489 C C . GLY A 1 364 ? 15.176 10.684 -16.529 1.00 82.62 364 GLY A C 1
ATOM 2490 O O . GLY A 1 364 ? 15.260 11.910 -16.549 1.00 82.62 364 GLY A O 1
ATOM 2491 N N . LEU A 1 365 ? 15.366 9.926 -17.612 1.00 92.00 365 LEU A N 1
ATOM 2492 C CA . LEU A 1 365 ? 15.711 10.467 -18.920 1.00 92.00 365 LEU A CA 1
ATOM 2493 C C . LEU A 1 365 ? 14.627 11.415 -19.452 1.00 92.00 365 LEU A C 1
ATOM 2495 O O . LEU A 1 365 ? 14.951 12.532 -19.835 1.00 92.00 365 LEU A O 1
ATOM 2499 N N . VAL A 1 366 ? 13.352 11.015 -19.461 1.00 93.00 366 VAL A N 1
ATOM 2500 C CA . VAL A 1 366 ? 12.243 11.853 -19.959 1.00 93.00 366 VAL A CA 1
ATOM 2501 C C . VAL A 1 366 ? 12.144 13.161 -19.172 1.00 93.00 366 VAL A C 1
ATOM 2503 O O . VAL A 1 366 ? 11.912 14.217 -19.763 1.00 93.00 366 VAL A O 1
ATOM 2506 N N . ALA A 1 367 ? 12.402 13.120 -17.862 1.00 86.38 367 ALA A N 1
ATOM 2507 C CA . ALA A 1 367 ? 12.368 14.307 -17.017 1.00 86.38 367 ALA A CA 1
ATOM 2508 C C . ALA A 1 367 ? 13.436 15.351 -17.399 1.00 86.38 367 ALA A C 1
ATOM 2510 O O . ALA A 1 367 ? 13.136 16.549 -17.366 1.00 86.38 367 ALA A O 1
ATOM 2511 N N . VAL A 1 368 ? 14.645 14.913 -17.779 1.00 88.25 368 VAL A N 1
ATOM 2512 C CA . VAL A 1 368 ? 15.816 15.790 -18.004 1.00 88.25 368 VAL A CA 1
ATOM 2513 C C . VAL A 1 368 ? 16.251 15.924 -19.467 1.00 88.25 368 VAL A C 1
ATOM 2515 O O . VAL A 1 368 ? 17.151 16.707 -19.763 1.00 88.25 368 VAL A O 1
ATOM 2518 N N . SER A 1 369 ? 15.656 15.163 -20.385 1.00 90.19 369 SER A N 1
ATOM 2519 C CA . SER A 1 369 ? 16.102 15.110 -21.777 1.00 90.19 369 SER A CA 1
ATOM 2520 C C . SER A 1 369 ? 15.905 16.440 -22.501 1.00 90.19 369 SER A C 1
ATOM 2522 O O . SER A 1 369 ? 14.854 17.082 -22.427 1.00 90.19 369 SER A O 1
ATOM 2524 N N . THR A 1 370 ? 16.926 16.818 -23.264 1.00 92.56 370 THR A N 1
ATOM 2525 C CA . THR A 1 370 ? 16.916 17.961 -24.182 1.00 92.56 370 THR A CA 1
ATOM 2526 C C . THR A 1 370 ? 16.699 17.547 -25.637 1.00 92.56 370 THR A C 1
ATOM 2528 O O . THR A 1 370 ? 16.745 18.392 -26.528 1.00 92.56 370 THR A O 1
ATOM 2531 N N . LEU A 1 371 ? 16.457 16.256 -25.902 1.00 94.00 371 LEU A N 1
ATOM 2532 C CA . LEU A 1 371 ? 16.198 15.768 -27.254 1.00 94.00 371 LEU A CA 1
ATOM 2533 C C . LEU A 1 371 ? 14.874 16.340 -27.765 1.00 94.00 371 LEU A C 1
ATOM 2535 O O . LEU A 1 371 ? 13.826 16.136 -27.147 1.00 94.00 371 LEU A O 1
ATOM 2539 N N . ALA A 1 372 ? 14.924 17.015 -28.918 1.00 96.19 372 ALA A N 1
ATOM 2540 C CA . ALA A 1 372 ? 13.770 17.685 -29.512 1.00 96.19 372 ALA A CA 1
ATOM 2541 C C . ALA A 1 372 ? 12.525 16.778 -29.634 1.00 96.19 372 ALA A C 1
ATOM 2543 O O . ALA A 1 372 ? 11.449 17.249 -29.266 1.00 96.19 372 ALA A O 1
ATOM 2544 N N . PRO A 1 373 ? 12.630 15.483 -30.017 1.00 94.75 373 PRO A N 1
ATOM 2545 C CA . PRO A 1 373 ? 11.455 14.616 -30.070 1.00 94.75 373 PRO A CA 1
ATOM 2546 C C . PRO A 1 373 ? 10.803 14.350 -28.710 1.00 94.75 373 PRO A C 1
ATOM 2548 O O . PRO A 1 373 ? 9.581 14.295 -28.596 1.00 94.75 373 PRO A O 1
ATOM 2551 N N . ILE A 1 374 ? 11.603 14.234 -27.646 1.00 94.75 374 ILE A N 1
ATOM 2552 C CA . ILE A 1 374 ? 11.080 14.037 -26.288 1.00 94.75 374 ILE A CA 1
ATOM 2553 C C . ILE A 1 374 ? 10.442 15.338 -25.787 1.00 94.75 374 ILE A C 1
ATOM 2555 O O . ILE A 1 374 ? 9.354 15.304 -25.219 1.00 94.75 374 ILE A O 1
ATOM 2559 N N . GLN A 1 375 ? 11.060 16.494 -26.048 1.00 95.94 375 GLN A N 1
ATOM 2560 C CA . GLN A 1 375 ? 10.482 17.795 -25.692 1.00 95.94 375 GLN A CA 1
ATOM 2561 C C . GLN A 1 375 ? 9.166 18.073 -26.430 1.00 95.94 375 GLN A C 1
ATOM 2563 O O . GLN A 1 375 ? 8.216 18.557 -25.816 1.00 95.94 375 GLN A O 1
ATOM 2568 N N . ALA A 1 376 ? 9.086 17.719 -27.716 1.00 94.50 376 ALA A N 1
ATOM 2569 C CA . ALA A 1 376 ? 7.857 17.811 -28.493 1.00 94.50 376 ALA A CA 1
ATOM 2570 C C . ALA A 1 376 ? 6.754 16.934 -27.883 1.00 94.50 376 ALA A C 1
ATOM 2572 O O . ALA A 1 376 ? 5.657 17.432 -27.635 1.00 94.50 376 ALA A O 1
ATOM 2573 N N . ALA A 1 377 ? 7.061 15.679 -27.539 1.00 94.69 377 ALA A N 1
ATOM 2574 C CA . ALA A 1 377 ? 6.111 14.772 -26.893 1.00 94.69 377 ALA A CA 1
ATOM 2575 C C . ALA A 1 377 ? 5.571 15.325 -25.558 1.00 94.69 377 ALA A C 1
ATOM 2577 O O . ALA A 1 377 ? 4.370 15.253 -25.295 1.00 94.69 377 ALA A O 1
ATOM 2578 N N . ARG A 1 378 ? 6.430 15.950 -24.739 1.00 94.12 378 ARG A N 1
ATOM 2579 C CA . ARG A 1 378 ? 6.042 16.549 -23.443 1.00 94.12 378 ARG A CA 1
ATOM 2580 C C . ARG A 1 378 ? 5.057 17.710 -23.561 1.00 94.12 378 ARG A C 1
ATOM 2582 O O . ARG A 1 378 ? 4.392 18.031 -22.582 1.00 94.12 378 ARG A O 1
ATOM 2589 N N . SER A 1 379 ? 4.942 18.342 -24.730 1.00 93.31 379 SER A N 1
ATOM 2590 C CA . SER A 1 379 ? 3.993 19.444 -24.928 1.00 93.31 379 SER A CA 1
ATOM 2591 C C . SER A 1 379 ? 2.526 18.995 -24.988 1.00 93.31 379 SER A C 1
ATOM 2593 O O . SER A 1 379 ? 1.637 19.823 -24.802 1.00 93.31 379 SER A O 1
ATOM 2595 N N . PHE A 1 380 ? 2.261 17.701 -25.214 1.00 91.75 380 PHE A N 1
ATOM 2596 C CA . PHE A 1 380 ? 0.897 17.179 -25.376 1.00 91.75 380 PHE A CA 1
ATOM 2597 C C . PHE A 1 380 ? 0.632 15.816 -24.714 1.00 91.75 380 PHE A C 1
ATOM 2599 O O . PHE A 1 380 ? -0.524 15.392 -24.662 1.00 91.75 380 PHE A O 1
ATOM 2606 N N . ALA A 1 381 ? 1.659 15.127 -24.214 1.00 91.88 381 ALA A N 1
ATOM 2607 C CA . ALA A 1 381 ? 1.541 13.841 -23.534 1.00 91.88 381 ALA A CA 1
ATOM 2608 C C . ALA A 1 381 ? 2.167 13.887 -22.135 1.00 91.88 381 ALA A C 1
ATOM 2610 O O . ALA A 1 381 ? 3.127 14.617 -21.884 1.00 91.88 381 ALA A O 1
ATOM 2611 N N . ALA A 1 382 ? 1.629 13.081 -21.219 1.00 90.94 382 ALA A N 1
ATOM 2612 C CA . ALA A 1 382 ? 2.210 12.936 -19.887 1.00 90.94 382 ALA A CA 1
ATOM 2613 C C . ALA A 1 382 ? 3.504 12.104 -19.943 1.00 90.94 382 ALA A C 1
ATOM 2615 O O . ALA A 1 382 ? 3.618 11.190 -20.761 1.00 90.94 382 ALA A O 1
ATOM 2616 N N . ASP A 1 383 ? 4.448 12.351 -19.025 1.00 89.44 383 ASP A N 1
ATOM 2617 C CA . ASP A 1 383 ? 5.752 11.662 -18.994 1.00 89.44 383 ASP A CA 1
ATOM 2618 C C . ASP A 1 383 ? 5.609 10.120 -18.998 1.00 89.44 383 ASP A C 1
ATOM 2620 O O . ASP A 1 383 ? 6.391 9.429 -19.647 1.00 89.44 383 ASP A O 1
ATOM 2624 N N . VAL A 1 384 ? 4.567 9.568 -18.358 1.00 82.69 384 VAL A N 1
ATOM 2625 C CA . VAL A 1 384 ? 4.281 8.117 -18.348 1.00 82.69 384 VAL A CA 1
ATOM 2626 C C . VAL A 1 384 ? 4.002 7.542 -19.742 1.00 82.69 384 VAL A C 1
ATOM 2628 O O . VAL A 1 384 ? 4.394 6.416 -20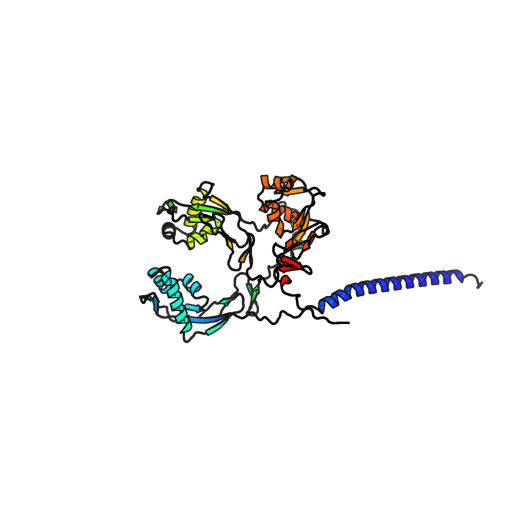.040 1.00 82.69 384 VAL A O 1
ATOM 2631 N N . GLU A 1 385 ? 3.363 8.309 -20.623 1.00 89.06 385 GLU A N 1
ATOM 2632 C CA . GLU A 1 385 ? 3.024 7.871 -21.982 1.00 89.06 385 GLU A CA 1
ATOM 2633 C C . GLU A 1 385 ? 4.247 7.903 -22.891 1.00 89.06 385 GLU A C 1
ATOM 2635 O O . GLU A 1 385 ? 4.433 7.027 -23.735 1.00 89.06 385 GLU A O 1
ATOM 2640 N N . ILE A 1 386 ? 5.115 8.891 -22.670 1.00 94.06 386 ILE A N 1
ATOM 2641 C CA . ILE A 1 386 ? 6.405 9.001 -23.343 1.00 94.06 386 ILE A CA 1
ATOM 2642 C C . ILE A 1 386 ? 7.286 7.820 -22.931 1.00 94.06 386 ILE A C 1
ATOM 2644 O O . ILE A 1 386 ? 7.832 7.140 -23.795 1.00 94.06 386 ILE A O 1
ATOM 2648 N N . VAL A 1 387 ? 7.368 7.511 -21.631 1.00 93.12 387 VAL A N 1
ATOM 2649 C CA . VAL A 1 387 ? 8.101 6.337 -21.123 1.00 93.12 387 VAL A CA 1
ATOM 2650 C C . VAL A 1 387 ? 7.557 5.041 -21.726 1.00 93.12 387 VAL A C 1
ATOM 2652 O O . VAL A 1 387 ? 8.348 4.196 -22.143 1.00 93.12 387 VAL A O 1
ATOM 2655 N N . ALA A 1 388 ? 6.234 4.882 -21.826 1.00 87.56 388 ALA A N 1
ATOM 2656 C CA . ALA A 1 388 ? 5.627 3.705 -22.445 1.00 87.56 388 ALA A CA 1
ATOM 2657 C C . ALA A 1 388 ? 6.002 3.575 -23.933 1.00 87.56 388 ALA A C 1
ATOM 2659 O O . ALA A 1 388 ? 6.391 2.493 -24.372 1.00 87.56 388 ALA A O 1
ATOM 2660 N N . SER A 1 389 ? 5.958 4.677 -24.688 1.00 93.75 389 SER A N 1
ATOM 2661 C CA . SER A 1 389 ? 6.364 4.698 -26.099 1.00 93.75 389 SER A CA 1
ATOM 2662 C C . SER A 1 389 ? 7.848 4.354 -26.279 1.00 93.75 389 SER A C 1
ATOM 2664 O O . SER A 1 389 ? 8.192 3.465 -27.058 1.00 93.75 389 SER A O 1
ATOM 2666 N N . LEU A 1 390 ? 8.737 4.956 -25.482 1.00 95.81 390 LEU A N 1
ATOM 2667 C CA . LEU A 1 390 ? 10.171 4.649 -25.521 1.00 95.81 390 LEU A CA 1
ATOM 2668 C C . LEU A 1 390 ? 10.464 3.201 -25.094 1.00 95.81 390 LEU A C 1
ATOM 2670 O O . LEU A 1 390 ? 11.343 2.558 -25.663 1.00 95.81 390 LEU A O 1
ATOM 2674 N N . THR A 1 391 ? 9.701 2.655 -24.143 1.00 94.56 391 THR A N 1
ATOM 2675 C CA . THR A 1 391 ? 9.794 1.238 -23.753 1.00 94.56 391 THR A CA 1
ATOM 2676 C C . THR A 1 391 ? 9.432 0.327 -24.923 1.00 94.56 391 THR A C 1
ATOM 2678 O O . THR A 1 391 ? 10.138 -0.647 -25.179 1.00 94.56 391 THR A O 1
ATOM 2681 N N . ALA A 1 392 ? 8.375 0.658 -25.671 1.00 91.62 392 ALA A N 1
ATOM 2682 C CA . ALA A 1 392 ? 7.994 -0.078 -26.871 1.00 91.62 392 ALA A CA 1
ATOM 2683 C C . ALA A 1 392 ? 9.068 0.017 -27.966 1.00 91.62 392 ALA A C 1
ATOM 2685 O O . ALA A 1 392 ? 9.367 -0.990 -28.601 1.00 91.62 392 ALA A O 1
ATOM 2686 N N . MET A 1 393 ? 9.712 1.178 -28.139 1.00 95.12 393 MET A N 1
ATOM 2687 C CA . MET A 1 393 ? 10.847 1.320 -29.061 1.00 95.12 393 MET A CA 1
ATOM 2688 C C . MET A 1 393 ? 12.035 0.439 -28.653 1.00 95.12 393 MET A C 1
ATOM 2690 O O . MET A 1 393 ? 12.598 -0.235 -29.509 1.00 95.12 393 MET A O 1
ATOM 2694 N N . ILE A 1 394 ? 12.392 0.380 -27.363 1.00 96.06 394 ILE A N 1
ATOM 2695 C CA . ILE A 1 394 ? 13.448 -0.527 -26.871 1.00 96.06 394 ILE A CA 1
ATOM 2696 C C . ILE A 1 394 ? 13.043 -1.987 -27.097 1.00 96.06 394 ILE A C 1
ATOM 2698 O O . ILE A 1 394 ? 13.863 -2.803 -27.506 1.00 96.06 394 ILE A O 1
ATOM 2702 N N . ALA A 1 395 ? 11.777 -2.335 -26.859 1.00 92.06 395 ALA A N 1
ATOM 2703 C CA . ALA A 1 395 ? 11.268 -3.682 -27.093 1.00 92.06 395 ALA A CA 1
ATOM 2704 C C . ALA A 1 395 ? 11.236 -4.059 -28.587 1.00 92.06 395 ALA A C 1
ATOM 2706 O O . ALA A 1 395 ? 11.392 -5.233 -28.909 1.00 92.06 395 ALA A O 1
ATOM 2707 N N . ALA A 1 396 ? 11.069 -3.094 -29.490 1.00 93.38 396 ALA A N 1
ATOM 2708 C CA . ALA A 1 396 ? 11.070 -3.305 -30.936 1.00 93.38 396 ALA A CA 1
ATOM 2709 C C . ALA A 1 396 ? 12.458 -3.160 -31.586 1.00 93.38 396 ALA A C 1
ATOM 2711 O O . ALA A 1 396 ? 12.602 -3.461 -32.771 1.00 93.38 396 ALA A O 1
ATOM 2712 N N . ALA A 1 397 ? 13.466 -2.693 -30.842 1.00 93.38 397 ALA A N 1
ATOM 2713 C CA . ALA A 1 397 ? 14.832 -2.584 -31.336 1.00 93.38 397 ALA A CA 1
ATOM 2714 C C . ALA A 1 397 ? 15.353 -3.954 -31.801 1.00 93.38 397 ALA A C 1
ATOM 2716 O O . ALA A 1 397 ? 14.991 -4.995 -31.242 1.00 93.38 397 ALA A O 1
ATOM 2717 N N . HIS A 1 398 ? 16.203 -3.944 -32.831 1.00 94.56 398 HIS A N 1
ATOM 2718 C CA . HIS A 1 398 ? 16.816 -5.158 -33.360 1.00 94.56 398 HIS A CA 1
ATOM 2719 C C . HIS A 1 398 ? 17.589 -5.886 -32.248 1.00 94.56 398 HIS A C 1
ATOM 2721 O O . HIS A 1 398 ? 18.111 -5.249 -31.336 1.00 94.56 398 HIS A O 1
ATOM 2727 N N . GLU A 1 399 ? 17.705 -7.215 -32.315 1.00 90.81 399 GLU A N 1
ATOM 2728 C CA . GLU A 1 399 ? 18.388 -7.996 -31.267 1.00 90.81 399 GLU A CA 1
ATOM 2729 C C . GLU A 1 399 ? 19.852 -7.578 -31.058 1.00 90.81 399 GLU A C 1
ATOM 2731 O O . GLU A 1 399 ? 20.386 -7.737 -29.967 1.00 90.81 399 GLU A O 1
ATOM 2736 N N . SER A 1 400 ? 20.496 -6.992 -32.074 1.00 92.81 400 SER A N 1
ATOM 2737 C CA . SER A 1 400 ? 21.844 -6.415 -31.948 1.00 92.81 400 SER A CA 1
ATOM 2738 C C . SER A 1 400 ? 21.893 -5.111 -31.149 1.00 92.81 400 SER A C 1
ATOM 2740 O O . SER A 1 400 ? 22.949 -4.759 -30.634 1.00 92.81 400 SER A O 1
ATOM 2742 N N . ASP A 1 401 ? 20.773 -4.397 -31.056 1.00 94.38 401 ASP A N 1
ATOM 2743 C CA . ASP A 1 401 ? 20.651 -3.090 -30.407 1.00 94.38 401 ASP A CA 1
ATOM 2744 C C . ASP A 1 401 ? 19.896 -3.181 -29.071 1.00 94.38 401 ASP A C 1
ATOM 2746 O O . ASP A 1 401 ? 19.567 -2.153 -28.475 1.00 94.38 401 ASP A O 1
ATOM 2750 N N . ARG A 1 402 ? 19.623 -4.401 -28.582 1.00 95.62 402 ARG A N 1
ATOM 2751 C CA . ARG A 1 402 ? 18.933 -4.667 -27.317 1.00 95.62 402 ARG A CA 1
ATOM 2752 C C . ARG A 1 402 ? 19.593 -5.809 -26.553 1.00 95.62 402 ARG A C 1
ATOM 2754 O O . ARG A 1 402 ? 19.830 -6.879 -27.096 1.00 95.62 402 ARG A O 1
ATOM 2761 N N . GLN A 1 403 ? 19.792 -5.630 -25.253 1.00 96.56 403 GLN A N 1
ATOM 2762 C CA . GLN A 1 403 ? 20.332 -6.656 -24.370 1.00 96.56 403 GLN A CA 1
ATOM 2763 C C . GLN A 1 403 ? 19.641 -6.624 -23.007 1.00 96.56 403 GLN A C 1
ATOM 2765 O O . GLN A 1 403 ? 19.352 -5.564 -22.455 1.00 96.56 403 GLN A O 1
ATOM 2770 N N . THR A 1 404 ? 19.391 -7.803 -22.443 1.00 95.00 404 THR A N 1
ATOM 2771 C CA . THR A 1 404 ? 18.967 -7.931 -21.048 1.00 95.00 404 THR A CA 1
ATOM 2772 C C . THR A 1 404 ? 20.198 -7.858 -20.149 1.00 95.00 404 THR A C 1
ATOM 2774 O O . THR A 1 404 ? 21.075 -8.718 -20.204 1.00 95.00 404 THR A O 1
ATOM 2777 N N . CYS A 1 405 ? 20.261 -6.822 -19.323 1.00 95.00 405 CYS A N 1
ATOM 2778 C CA . CYS A 1 405 ? 21.398 -6.481 -18.486 1.00 95.00 405 CYS A CA 1
ATOM 2779 C C . CYS A 1 405 ? 21.102 -6.733 -17.011 1.00 95.00 405 CYS A C 1
ATOM 2781 O O . CYS A 1 405 ? 20.005 -6.475 -16.517 1.00 95.00 405 CYS A O 1
ATOM 2783 N N . THR A 1 406 ? 22.114 -7.199 -16.287 1.00 92.75 406 THR A N 1
ATOM 2784 C CA . THR A 1 406 ? 22.082 -7.276 -14.826 1.00 92.75 406 THR A CA 1
ATOM 2785 C C . THR A 1 406 ? 23.106 -6.296 -14.288 1.00 92.75 406 THR A C 1
ATOM 2787 O O . THR A 1 406 ? 24.263 -6.324 -14.702 1.00 92.75 406 THR A O 1
ATOM 2790 N N . PHE A 1 407 ? 22.678 -5.426 -13.382 1.00 91.12 407 PHE A N 1
ATOM 2791 C CA . PHE A 1 407 ? 23.544 -4.423 -12.780 1.00 91.12 407 PHE A CA 1
ATOM 2792 C C . PHE A 1 407 ? 23.858 -4.817 -11.337 1.00 91.12 407 PHE A C 1
ATOM 2794 O O . PHE A 1 407 ? 22.958 -5.282 -10.632 1.00 91.12 407 PHE A O 1
ATOM 2801 N N . PRO A 1 408 ? 25.111 -4.657 -10.877 1.00 90.31 408 PRO A N 1
ATOM 2802 C CA . PRO A 1 408 ? 25.433 -4.891 -9.480 1.00 90.31 408 PRO A CA 1
ATOM 2803 C C . PRO A 1 408 ? 24.770 -3.833 -8.591 1.00 90.31 408 PRO A C 1
ATOM 2805 O O . PRO A 1 408 ? 24.337 -2.775 -9.054 1.00 90.31 408 PRO A O 1
ATOM 2808 N N . ALA A 1 409 ? 24.711 -4.105 -7.287 1.00 84.75 409 ALA A N 1
ATOM 2809 C CA . ALA A 1 409 ? 24.249 -3.112 -6.326 1.00 84.75 409 ALA A CA 1
ATOM 2810 C C . ALA A 1 409 ? 25.052 -1.810 -6.472 1.00 84.75 409 ALA A C 1
ATOM 2812 O O . ALA A 1 409 ? 26.250 -1.835 -6.747 1.00 84.75 409 ALA A O 1
ATOM 2813 N N . HIS A 1 410 ? 24.376 -0.677 -6.280 1.00 87.81 410 HIS A N 1
ATOM 2814 C CA . HIS A 1 410 ? 24.963 0.663 -6.372 1.00 87.81 410 HIS A CA 1
ATOM 2815 C C . HIS A 1 410 ? 25.502 1.062 -7.755 1.00 87.81 410 HIS A C 1
ATOM 2817 O O . HIS A 1 410 ? 26.253 2.034 -7.864 1.00 87.81 410 HIS A O 1
ATOM 2823 N N . ALA A 1 411 ? 25.114 0.350 -8.812 1.00 92.69 411 ALA A N 1
ATOM 2824 C CA . ALA A 1 411 ? 25.358 0.761 -10.183 1.00 92.69 411 ALA A CA 1
ATOM 2825 C C . ALA A 1 411 ? 24.168 1.540 -10.761 1.00 92.69 411 ALA A C 1
ATOM 2827 O O . ALA A 1 411 ? 23.006 1.207 -10.529 1.00 92.69 411 ALA A O 1
ATOM 2828 N N . THR A 1 412 ? 24.476 2.546 -11.570 1.00 91.12 412 THR A N 1
ATOM 2829 C CA . THR A 1 412 ? 23.535 3.257 -12.432 1.00 91.12 412 THR A CA 1
ATOM 2830 C C . THR A 1 412 ? 23.823 2.859 -13.876 1.00 91.12 412 THR A C 1
ATOM 2832 O O . THR A 1 412 ? 24.981 2.946 -14.299 1.00 91.12 412 THR A O 1
ATOM 2835 N N . PRO A 1 413 ? 22.816 2.442 -14.661 1.00 93.75 413 PRO A N 1
ATOM 2836 C CA . PRO A 1 413 ? 23.024 2.114 -16.062 1.00 93.75 413 PRO A CA 1
ATOM 2837 C C . PRO A 1 413 ? 23.635 3.287 -16.829 1.00 93.75 413 PRO A C 1
ATOM 2839 O O . PRO A 1 413 ? 23.193 4.429 -16.701 1.00 93.75 413 PRO A O 1
ATOM 2842 N N . SER A 1 414 ? 24.642 2.987 -17.636 1.00 93.62 414 SER A N 1
ATOM 2843 C CA . SER A 1 414 ? 25.352 3.920 -18.505 1.00 93.62 414 SER A CA 1
ATOM 2844 C C . SER A 1 414 ? 25.531 3.264 -19.867 1.00 93.62 414 SER A C 1
ATOM 2846 O O . SER A 1 414 ? 26.635 2.888 -20.260 1.00 93.62 414 SER A O 1
ATOM 2848 N N . CYS A 1 415 ? 24.408 3.067 -20.547 1.00 93.62 415 CYS A N 1
ATOM 2849 C CA . CYS A 1 415 ? 24.353 2.358 -21.814 1.00 93.62 415 CYS A CA 1
ATOM 2850 C C . CYS A 1 415 ? 25.060 3.144 -22.917 1.00 93.62 415 CYS A C 1
ATOM 2852 O O . CYS A 1 415 ? 24.874 4.354 -23.056 1.00 93.62 415 CYS A O 1
ATOM 2854 N N . SER A 1 416 ? 25.807 2.433 -23.750 1.00 95.25 416 SER A N 1
ATOM 2855 C CA . SER A 1 416 ? 26.308 2.929 -25.028 1.00 95.25 416 SER A CA 1
ATOM 2856 C C . SER A 1 416 ? 26.088 1.874 -26.105 1.00 95.25 416 SER A C 1
ATOM 2858 O O . SER A 1 416 ? 25.804 0.716 -25.798 1.00 95.25 416 SER A O 1
ATOM 2860 N N . ARG A 1 417 ? 26.256 2.253 -27.374 1.00 93.69 417 ARG A N 1
ATOM 2861 C CA . ARG A 1 417 ? 26.167 1.307 -28.494 1.00 93.69 417 ARG A CA 1
ATOM 2862 C C . ARG A 1 417 ? 27.197 0.180 -28.398 1.00 93.69 417 ARG A C 1
ATOM 2864 O O . ARG A 1 417 ? 26.928 -0.948 -28.782 1.00 93.69 417 ARG A O 1
ATOM 2871 N N . GLU A 1 418 ? 28.373 0.492 -27.865 1.00 95.69 418 GLU A N 1
ATOM 2872 C CA . GLU A 1 418 ? 29.467 -0.466 -27.678 1.00 95.69 418 GLU A CA 1
ATOM 2873 C C . GLU A 1 418 ? 29.256 -1.354 -26.444 1.00 95.69 418 GLU A C 1
ATOM 2875 O O . GLU A 1 418 ? 29.821 -2.443 -26.361 1.00 95.69 418 GLU A O 1
ATOM 2880 N N . ASN A 1 419 ? 28.460 -0.894 -25.474 1.00 95.31 419 ASN A N 1
ATOM 2881 C CA . ASN A 1 419 ? 28.191 -1.611 -24.236 1.00 95.31 419 ASN A CA 1
ATOM 2882 C C . ASN A 1 419 ? 26.788 -1.284 -23.700 1.00 95.31 419 ASN A C 1
ATOM 2884 O O . ASN A 1 419 ? 26.605 -0.396 -22.859 1.00 95.31 419 ASN A O 1
ATOM 2888 N N . LEU A 1 420 ? 25.789 -2.039 -24.165 1.00 95.88 420 LEU A N 1
ATOM 2889 C CA . LEU A 1 420 ? 24.392 -1.877 -23.744 1.00 95.88 420 LEU A CA 1
ATOM 2890 C C . LEU A 1 420 ? 24.205 -2.105 -22.237 1.00 95.88 420 LEU A C 1
ATOM 2892 O O . LEU A 1 420 ? 23.354 -1.465 -21.622 1.00 95.88 420 LEU A O 1
ATOM 2896 N N . CYS A 1 421 ? 25.045 -2.950 -21.634 1.00 96.50 421 CYS A N 1
ATOM 2897 C CA . CYS A 1 421 ? 25.063 -3.223 -20.196 1.00 96.50 421 CYS A CA 1
ATOM 2898 C C . CYS A 1 421 ? 26.132 -2.427 -19.438 1.00 96.50 421 CYS A C 1
ATOM 2900 O O . CYS A 1 421 ? 26.505 -2.792 -18.320 1.00 96.50 421 CYS A O 1
ATOM 2902 N N . GLY A 1 422 ? 26.629 -1.336 -20.025 1.00 95.69 422 GLY A N 1
ATOM 2903 C CA . GLY A 1 422 ? 27.525 -0.409 -19.350 1.00 95.69 422 GLY A CA 1
ATOM 2904 C C . GLY A 1 422 ? 26.861 0.194 -18.115 1.00 95.69 422 GLY A C 1
ATOM 2905 O O . GLY A 1 422 ? 25.654 0.436 -18.091 1.00 95.69 422 GLY A O 1
ATOM 2906 N N . PHE A 1 423 ? 27.647 0.443 -17.071 1.00 95.94 423 PHE A N 1
ATOM 2907 C CA . PHE A 1 423 ? 27.174 1.091 -15.853 1.00 95.94 423 PHE A CA 1
ATOM 2908 C C . PHE A 1 423 ? 28.261 1.946 -15.212 1.00 95.94 423 PHE A C 1
ATOM 2910 O O . PHE A 1 423 ? 29.455 1.732 -15.416 1.00 95.94 423 PHE A O 1
ATOM 2917 N N . THR A 1 424 ? 27.831 2.917 -14.415 1.00 94.69 424 THR A N 1
ATOM 2918 C CA . THR A 1 424 ? 28.686 3.710 -13.532 1.00 94.69 424 THR A CA 1
ATOM 2919 C C . THR A 1 424 ? 28.318 3.429 -12.084 1.00 94.69 424 THR A C 1
ATOM 2921 O O . THR A 1 424 ? 27.178 3.093 -11.779 1.00 94.69 424 THR A O 1
ATOM 2924 N N . CYS A 1 425 ? 29.278 3.533 -11.171 1.00 94.81 425 CYS A N 1
ATOM 2925 C CA . CYS A 1 425 ? 28.982 3.399 -9.750 1.00 94.81 425 CYS A CA 1
ATOM 2926 C C . CYS A 1 425 ? 28.394 4.700 -9.199 1.00 94.81 425 CYS A C 1
ATOM 2928 O O . CYS A 1 425 ? 28.828 5.792 -9.571 1.00 94.81 425 CYS A O 1
ATOM 2930 N N . LEU A 1 426 ? 27.417 4.579 -8.299 1.00 91.50 426 LEU A N 1
ATOM 2931 C CA . LEU A 1 426 ? 26.864 5.712 -7.566 1.00 91.50 426 LEU A CA 1
ATOM 2932 C C . LEU A 1 426 ? 27.965 6.438 -6.764 1.00 91.50 426 LEU A C 1
ATOM 2934 O O . LEU A 1 426 ? 28.960 5.815 -6.372 1.00 91.50 426 LEU A O 1
ATOM 2938 N N . PRO A 1 427 ? 27.796 7.746 -6.484 1.00 91.62 427 PRO A N 1
ATOM 2939 C CA . PRO A 1 427 ? 28.744 8.506 -5.673 1.00 91.62 427 PRO A CA 1
ATOM 2940 C C . PRO A 1 427 ? 29.043 7.817 -4.335 1.00 91.62 427 PRO A C 1
ATOM 2942 O O . PRO A 1 427 ? 28.127 7.410 -3.629 1.00 91.62 427 PRO A O 1
ATOM 2945 N N . GLY A 1 428 ? 30.328 7.700 -3.987 1.00 91.00 428 GLY A N 1
ATOM 2946 C CA . GLY A 1 428 ? 30.794 6.985 -2.788 1.00 91.00 428 GLY A CA 1
ATOM 2947 C C . GLY A 1 428 ? 31.283 5.557 -3.054 1.00 91.00 428 GLY A C 1
ATOM 2948 O O . GLY A 1 428 ? 32.051 5.023 -2.252 1.00 91.00 428 GLY A O 1
ATOM 2949 N N . HIS A 1 429 ? 30.954 4.979 -4.211 1.00 93.62 429 HIS A N 1
ATOM 2950 C CA . HIS A 1 429 ? 31.408 3.650 -4.612 1.00 93.62 429 HIS A CA 1
ATOM 2951 C C . HIS A 1 429 ? 32.455 3.711 -5.733 1.00 93.62 429 HIS A C 1
ATOM 2953 O O . HIS A 1 429 ? 32.527 4.668 -6.506 1.00 93.62 429 HIS A O 1
ATOM 2959 N N . LYS A 1 430 ? 33.288 2.674 -5.825 1.00 94.00 430 LYS A N 1
ATOM 2960 C CA . LYS A 1 430 ? 34.303 2.500 -6.871 1.00 94.00 430 LYS A CA 1
ATOM 2961 C C . LYS A 1 430 ? 34.103 1.166 -7.576 1.00 94.00 430 LYS A C 1
ATOM 2963 O O . LYS A 1 430 ? 33.707 0.184 -6.953 1.00 94.00 430 LYS A O 1
ATOM 2968 N N . LEU A 1 431 ? 34.412 1.139 -8.870 1.00 93.62 431 LEU A N 1
ATOM 2969 C CA . LEU A 1 431 ? 34.387 -0.087 -9.658 1.00 93.62 431 LEU A CA 1
ATOM 2970 C C . LEU A 1 431 ? 35.579 -0.972 -9.265 1.00 93.62 431 LEU A C 1
ATOM 2972 O O . LEU A 1 431 ? 36.732 -0.569 -9.423 1.00 93.62 431 LEU A O 1
ATOM 2976 N N . HIS A 1 432 ? 35.308 -2.178 -8.775 1.00 92.62 432 HIS A N 1
ATOM 2977 C CA . HIS A 1 432 ? 36.313 -3.192 -8.475 1.00 92.62 432 HIS A CA 1
ATOM 2978 C C . HIS A 1 432 ? 35.819 -4.557 -8.957 1.00 92.62 432 HIS A C 1
ATOM 2980 O O . HIS A 1 432 ? 34.761 -5.014 -8.535 1.00 92.62 432 HIS A O 1
ATOM 2986 N N . ALA A 1 433 ? 36.564 -5.186 -9.872 1.00 91.62 433 ALA A N 1
ATOM 2987 C CA . ALA A 1 433 ? 36.229 -6.494 -10.450 1.00 91.62 433 ALA A CA 1
ATOM 2988 C C . ALA A 1 433 ? 34.779 -6.608 -10.985 1.00 91.62 433 ALA A C 1
ATOM 2990 O O . ALA A 1 433 ? 34.129 -7.635 -10.826 1.00 91.62 433 ALA A O 1
ATOM 2991 N N . GLY A 1 434 ? 34.260 -5.542 -11.609 1.00 88.81 434 GLY A N 1
ATOM 2992 C CA . GLY A 1 434 ? 32.896 -5.528 -12.157 1.00 88.81 434 GLY A CA 1
ATOM 2993 C C . GLY A 1 434 ? 31.785 -5.308 -11.124 1.00 88.81 434 GLY A C 1
ATOM 2994 O O . GLY A 1 434 ? 30.614 -5.433 -11.465 1.00 88.81 434 GLY A O 1
ATOM 2995 N N . LEU A 1 435 ? 32.124 -4.952 -9.883 1.00 91.00 435 LEU A N 1
ATOM 2996 C CA . LEU A 1 435 ? 31.176 -4.605 -8.824 1.00 91.00 435 LEU A CA 1
ATOM 2997 C C . LEU A 1 435 ? 31.409 -3.169 -8.345 1.00 91.00 435 LEU A C 1
ATOM 2999 O O . LEU A 1 435 ? 32.536 -2.671 -8.374 1.00 91.00 435 LEU A O 1
ATOM 3003 N N . CYS A 1 436 ? 30.352 -2.509 -7.877 1.00 92.69 436 CYS A N 1
ATOM 3004 C CA . CYS A 1 436 ? 30.465 -1.225 -7.192 1.00 92.69 436 CYS A CA 1
ATOM 3005 C C . CYS A 1 436 ? 30.616 -1.469 -5.690 1.00 92.69 436 CYS A C 1
ATOM 3007 O O . CYS A 1 436 ? 29.683 -1.924 -5.034 1.00 92.69 436 CYS A O 1
ATOM 3009 N N . VAL A 1 437 ? 31.804 -1.186 -5.155 1.00 92.88 437 VAL A N 1
ATOM 3010 C CA . VAL A 1 437 ? 32.137 -1.370 -3.734 1.00 92.88 437 VAL A CA 1
ATOM 3011 C C . VAL A 1 437 ? 32.324 -0.025 -3.044 1.00 92.88 437 VAL A C 1
ATOM 3013 O O . VAL A 1 437 ? 32.783 0.934 -3.665 1.00 92.88 437 VAL A O 1
ATOM 3016 N N . ASP A 1 438 ? 31.990 0.061 -1.756 1.00 90.38 438 ASP A N 1
ATOM 3017 C CA . ASP A 1 438 ? 32.206 1.264 -0.948 1.00 90.38 438 ASP A CA 1
ATOM 3018 C C . ASP A 1 438 ? 33.667 1.721 -0.968 1.00 90.38 438 ASP A C 1
ATOM 3020 O O . ASP A 1 438 ? 34.586 1.006 -0.556 1.00 90.38 438 ASP A O 1
ATOM 3024 N N . GLY A 1 439 ? 33.887 2.964 -1.400 1.00 81.62 439 GLY A N 1
ATOM 3025 C CA . GLY A 1 439 ? 35.219 3.557 -1.490 1.00 81.62 439 GLY A CA 1
ATOM 3026 C C . GLY A 1 439 ? 35.907 3.729 -0.132 1.00 81.62 439 GLY A C 1
ATOM 3027 O O . GLY A 1 439 ? 37.129 3.866 -0.096 1.00 81.62 439 GLY A O 1
ATOM 3028 N N . GLY A 1 440 ? 35.147 3.695 0.968 1.00 79.62 440 GLY A N 1
ATOM 3029 C CA . GLY A 1 440 ? 35.665 3.793 2.334 1.00 79.62 440 GLY A CA 1
ATOM 3030 C C . GLY A 1 440 ? 36.342 2.519 2.850 1.00 79.62 440 GLY A C 1
ATOM 3031 O O . GLY A 1 440 ? 37.198 2.610 3.726 1.00 79.62 440 GLY A O 1
ATOM 3032 N N . LEU A 1 441 ? 36.018 1.340 2.302 1.00 58.53 441 LEU A N 1
ATOM 3033 C CA . LEU A 1 441 ? 36.502 0.064 2.850 1.00 58.53 441 LEU A CA 1
ATOM 3034 C C . LEU A 1 441 ? 37.900 -0.332 2.347 1.00 58.53 441 LEU A C 1
ATOM 3036 O O . LEU A 1 441 ? 38.646 -1.011 3.047 1.00 58.53 441 LEU A O 1
ATOM 3040 N N . LEU A 1 442 ? 38.291 0.121 1.154 1.00 57.41 442 LEU A N 1
ATOM 3041 C CA . LEU A 1 442 ? 39.576 -0.244 0.540 1.00 57.41 442 LEU A CA 1
ATOM 3042 C C . LEU A 1 442 ? 40.776 0.553 1.089 1.00 57.41 442 LEU A C 1
ATOM 3044 O O . LEU A 1 442 ? 41.917 0.246 0.756 1.00 57.41 442 LEU A O 1
ATOM 3048 N N . GLY A 1 443 ? 40.542 1.559 1.939 1.00 55.00 443 GLY A N 1
ATOM 3049 C CA . GLY A 1 443 ? 41.597 2.400 2.518 1.00 55.00 443 GLY A CA 1
ATOM 3050 C C . GLY A 1 443 ? 42.296 1.829 3.758 1.00 55.00 443 GLY A C 1
ATOM 3051 O O . GLY A 1 443 ? 43.309 2.383 4.173 1.00 55.00 443 GLY A O 1
ATOM 3052 N N . LEU A 1 444 ? 41.790 0.745 4.359 1.00 55.88 444 LEU A N 1
ATOM 3053 C CA . LEU A 1 444 ? 42.272 0.247 5.661 1.00 55.88 444 LEU A CA 1
ATOM 3054 C C . LEU A 1 444 ? 43.015 -1.099 5.606 1.00 55.88 444 LEU A C 1
ATOM 3056 O O . LEU A 1 444 ? 43.381 -1.632 6.649 1.00 55.88 444 LEU A O 1
ATOM 3060 N N . GLY A 1 445 ? 43.266 -1.654 4.416 1.00 53.94 445 GLY A N 1
ATOM 3061 C CA . GLY A 1 445 ? 43.592 -3.076 4.286 1.00 53.94 445 GLY A CA 1
ATOM 3062 C C . GLY A 1 445 ? 44.807 -3.467 3.449 1.00 53.94 445 GLY A C 1
ATOM 3063 O O . GLY A 1 445 ? 44.757 -4.554 2.908 1.00 53.94 445 GLY A O 1
ATOM 3064 N N . PHE A 1 446 ? 45.872 -2.666 3.310 1.00 47.28 446 PHE A N 1
ATOM 3065 C CA . PHE A 1 446 ? 47.145 -3.146 2.713 1.00 47.28 446 PHE A CA 1
ATOM 3066 C C . PHE A 1 446 ? 48.390 -2.456 3.308 1.00 47.28 446 PHE A C 1
ATOM 3068 O O . PHE A 1 446 ? 49.291 -2.010 2.605 1.00 47.28 446 PHE A O 1
ATOM 3075 N N . GLY A 1 447 ? 48.435 -2.368 4.640 1.00 43.78 447 GLY A N 1
ATOM 3076 C CA . GLY A 1 447 ? 49.581 -1.869 5.413 1.00 43.78 447 GLY A CA 1
ATOM 3077 C C . GLY A 1 447 ? 50.338 -2.946 6.200 1.00 43.78 447 GLY A C 1
ATOM 3078 O O . GLY A 1 447 ? 51.003 -2.613 7.173 1.00 43.78 447 GLY A O 1
ATOM 3079 N N . LEU A 1 448 ? 50.228 -4.228 5.835 1.00 44.41 448 LEU A N 1
ATOM 3080 C CA . LEU A 1 448 ? 51.065 -5.295 6.392 1.00 44.41 448 LEU A CA 1
ATOM 3081 C C . LEU A 1 448 ? 51.834 -5.962 5.256 1.00 44.41 448 LEU A C 1
ATOM 3083 O O . LEU A 1 448 ? 51.368 -6.902 4.617 1.00 44.41 448 LEU A O 1
ATOM 3087 N N . GLY A 1 449 ? 53.023 -5.419 4.996 1.00 40.38 449 GLY A N 1
ATOM 3088 C CA . GLY A 1 449 ? 54.021 -6.049 4.151 1.00 40.38 449 GLY A CA 1
ATOM 3089 C C . GLY A 1 449 ? 54.477 -7.362 4.776 1.00 40.38 449 GLY A C 1
ATOM 3090 O O . GLY A 1 449 ? 55.240 -7.366 5.738 1.00 40.38 449 GLY A O 1
ATOM 3091 N N . PHE A 1 450 ? 54.040 -8.478 4.201 1.00 39.50 450 PHE A N 1
ATOM 3092 C CA . PHE A 1 450 ? 54.803 -9.714 4.269 1.00 39.50 450 PHE A CA 1
ATOM 3093 C C . PHE A 1 450 ? 55.811 -9.689 3.125 1.00 39.50 450 PHE A C 1
ATOM 3095 O O . PHE A 1 450 ? 55.474 -9.919 1.965 1.00 39.50 450 PHE A O 1
ATOM 3102 N N . GLY A 1 451 ? 57.060 -9.379 3.468 1.00 43.31 451 GLY A N 1
ATOM 3103 C CA . GLY A 1 451 ? 58.193 -9.742 2.635 1.00 43.31 451 GLY A CA 1
ATOM 3104 C C . GLY A 1 451 ? 58.278 -11.263 2.577 1.00 43.31 451 GLY A C 1
ATOM 3105 O O . GLY A 1 451 ? 58.661 -11.900 3.554 1.00 43.31 451 GLY A O 1
ATOM 3106 N N . ILE A 1 452 ? 57.918 -11.837 1.435 1.00 39.06 452 ILE A N 1
ATOM 3107 C CA . ILE A 1 452 ? 58.362 -13.171 1.049 1.00 39.06 452 ILE A CA 1
ATOM 3108 C C . ILE A 1 452 ? 59.389 -12.942 -0.053 1.00 39.06 452 ILE A C 1
ATOM 3110 O O . ILE A 1 452 ? 59.051 -12.517 -1.153 1.00 39.06 452 ILE A O 1
ATOM 3114 N N . SER A 1 453 ? 60.658 -13.150 0.298 1.00 35.91 453 SER A N 1
ATOM 3115 C CA . SER A 1 453 ? 61.721 -13.348 -0.682 1.00 35.91 453 SER A CA 1
ATOM 3116 C C . SER A 1 453 ? 61.473 -14.656 -1.420 1.00 35.91 453 SER A C 1
ATOM 3118 O O . SER A 1 453 ? 61.331 -15.700 -0.779 1.00 35.91 453 SER A O 1
ATOM 3120 N N . LEU A 1 454 ? 61.477 -14.578 -2.746 1.00 38.56 454 LEU A N 1
ATOM 3121 C CA . LEU A 1 454 ? 61.942 -15.621 -3.651 1.00 38.56 454 LEU A CA 1
ATOM 3122 C C . LEU A 1 454 ? 62.604 -14.944 -4.848 1.00 38.56 454 LEU A C 1
ATOM 3124 O O . LEU A 1 454 ? 61.988 -13.995 -5.384 1.00 38.56 454 LEU A O 1
#

Organism: NCBI:txid2018698